Protein AF-0000000067924422 (afdb_homodimer)

Nearest PDB structures (foldseek):
  6a8c-assembly1_B  TM=8.408E-01  e=2.683E-19  Leishmania donovani BPK282A1
  7vtg-assembly2_D  TM=8.378E-01  e=6.101E-17  Escherichia coli
  7vtg-assembly1_B  TM=8.283E-01  e=3.766E-17  Escherichia coli
  6wb4-assembly1_A  TM=7.978E-01  e=3.546E-17  uncultured bacterium
  6wb7-assembly2_C  TM=7.774E-01  e=9.411E-18  Actinoplanes sp. SE50/110

Radius of gyration: 29.5 Å; Cα contacts (8 Å, |Δi|>4): 1413; chains: 2; bounding box: 57×112×63 Å

Foldseek 3Di:
DAAEEEEADKFKEKEWAADPPDDDPPDDDDGDDIDIDIDDLQRLLVVLCVQQVHDYAYFYAFEPDPRRVVSCVVNPPNCVLHHYDPWHTKYWYWHAHPVGDTDIDIDLTPQCVRAPVSVVSRDDLQSNAPAEYEYEQLQSHNRHLVCLVVVLVSCVVSNYAYEYYHPAHPVGDDPVNLVSVLVSQQSHQEYQEEQVVQCSSQVHNDSLVSQVSSVVSHDQQHKYKYQYPQQFIWMQGNVRDIDGDGADDADFDAQRNLSSQLVSQLRSVVRVVDDNNVSRVRSRVQSRQQRRDVVGDSDYHDDDPPPDPPDD/DAAEEEEADKFKEKEWAADPPDDDPPDDDDGDDIDIDIDDLQRLLVVLCVQQVHDYAYFYAFEPDPRRVVSCVVNPPNCVLHHYDPWHTKYWYWHAHPVGDTDIDIDLTPQCVRAPVSVVSRDDLQSNAPAEYEYEQLQSHNRHLVCLVVVLVSCVVSNYAYEYYHPAHPVGDDPVNLVSVLVSQQSHQEYQEEQVNQCSSQVHNDSLVSQVSSVVSHDQQHKYKYQYPQQFIWMQGNVRDIDGDGADDADFDAQRNLSSQLVSQLRSVVVVVDDNNVSSVRSRVQSRQQRRDVVGDSDYHDDDDPPDPPDD

pLDDT: mean 93.41, std 10.94, range [23.53, 98.88]

Secondary structure (DSSP, 8-state):
---EEEES--EEEEEEE---SPPPTT-EEEESEEEEEEESHHHHHHHHHHHHT---EEE--EESSHHHHHHHHHHGGGGTTPPEESSPPPEEEEEE-TTS-EEEEEE-TTGGG--HHHHHHH--TTTTTTSEEEEE-TTT-HHHHTTHHHHHHHHHHTT-EEEEE----TT-S-HHHHHHHHHHHTT-SEEEEEHHHHHHHHT-S-HHHHHHHHHHTS-TT-EEEEE-GGG-EEEE-TT--EEEEPPPP---S--TTHHHHHHHHHHHHHTTT--HHHHHHHHHHHHHHHHT-SS----S------------/---EEEES--EEEEEEE---SPPPTT-EEEESEEEEEEESHHHHHHHHHHHHT---EEE--EESSHHHHHHHHHHGGGGTTPPEESSPPPEEEEEE-TTS-EEEEEE-TTGGG--HHHHHHH--TTTTTTSEEEEE-TTT-HHHHTTHHHHHHHHHHTT-EEEEE----TT-S-HHHHHHHHHHHTT-SEEEEEHHHHHHHHT-S-HHHHHHHHHHTS-TT-EEEEE-GGG-EEEE-TT--EEEEPPPP---S--TTHHHHHHHHHHHHHTTT--HHHHHHHHHHHHHHHHT-SS----S------------

Structure (mmCIF, N/CA/C/O backbone):
data_AF-0000000067924422-model_v1
#
loop_
_entity.id
_entity.type
_entity.pdbx_description
1 polymer 'PfkB domain protein'
#
loop_
_atom_site.group_PDB
_atom_site.id
_atom_site.type_symbol
_atom_site.label_atom_id
_atom_site.label_alt_id
_atom_site.label_comp_id
_atom_site.label_asym_id
_atom_site.label_entity_id
_atom_site.label_seq_id
_atom_site.pdbx_PDB_ins_code
_atom_site.Cartn_x
_atom_site.Cartn_y
_atom_site.Cartn_z
_atom_site.occupancy
_atom_site.B_iso_or_equiv
_atom_site.auth_seq_id
_atom_site.auth_comp_id
_atom_site.auth_asym_id
_atom_site.auth_atom_id
_atom_site.pdbx_PDB_model_num
ATOM 1 N N . MET A 1 1 ? 19.719 -28.094 -20.297 1 81.56 1 MET A N 1
ATOM 2 C CA . MET A 1 1 ? 18.484 -28.031 -19.531 1 81.56 1 MET A CA 1
ATOM 3 C C . MET A 1 1 ? 17.328 -27.5 -20.375 1 81.56 1 MET A C 1
ATOM 5 O O . MET A 1 1 ? 17.516 -26.594 -21.188 1 81.56 1 MET A O 1
ATOM 9 N N . ARG A 1 2 ? 16.188 -28.172 -20.297 1 93.38 2 ARG A N 1
ATOM 10 C CA . ARG A 1 2 ? 15.031 -27.734 -21.078 1 93.38 2 ARG A CA 1
ATOM 11 C C . ARG A 1 2 ? 14.57 -26.344 -20.625 1 93.38 2 ARG A C 1
ATOM 13 O O . ARG A 1 2 ? 14.648 -26.016 -19.438 1 93.38 2 ARG A O 1
ATOM 20 N N . PRO A 1 3 ? 14.195 -25.547 -21.547 1 97.25 3 PRO A N 1
ATOM 21 C CA . PRO A 1 3 ? 13.844 -24.172 -21.219 1 97.25 3 PRO A CA 1
ATOM 22 C C . PRO A 1 3 ? 12.555 -24.062 -20.406 1 97.25 3 PRO A C 1
ATOM 24 O O . PRO A 1 3 ? 11.695 -24.953 -20.5 1 97.25 3 PRO A O 1
ATOM 27 N N . LEU A 1 4 ? 12.477 -23.031 -19.625 1 98.25 4 LEU A N 1
ATOM 28 C CA . LEU A 1 4 ? 11.32 -22.781 -18.781 1 98.25 4 LEU A CA 1
ATOM 29 C C . LEU A 1 4 ? 10.766 -21.375 -19.031 1 98.25 4 LEU A C 1
ATOM 31 O O . LEU A 1 4 ? 11.531 -20.422 -19.219 1 98.25 4 LEU A O 1
ATOM 35 N N . ALA A 1 5 ? 9.461 -21.281 -19 1 98.75 5 ALA A N 1
ATOM 36 C CA . ALA A 1 5 ? 8.773 -19.984 -19.016 1 98.75 5 ALA A CA 1
ATOM 37 C C . ALA A 1 5 ? 7.613 -19.969 -18.016 1 98.75 5 ALA A C 1
ATOM 39 O O . ALA A 1 5 ? 7.039 -21.016 -17.703 1 98.75 5 ALA A O 1
ATOM 40 N N . VAL A 1 6 ? 7.336 -18.859 -17.5 1 98.88 6 VAL A N 1
ATOM 41 C CA . VAL A 1 6 ? 6.129 -18.672 -16.703 1 98.88 6 VAL A CA 1
ATOM 42 C C . VAL A 1 6 ? 5.316 -17.5 -17.281 1 98.88 6 VAL A C 1
ATOM 44 O O . VAL A 1 6 ? 5.879 -16.5 -17.703 1 98.88 6 VAL A O 1
ATOM 47 N N . ILE A 1 7 ? 4.027 -17.719 -17.375 1 98.88 7 ILE A N 1
ATOM 48 C CA . ILE A 1 7 ? 3.086 -16.781 -17.984 1 98.88 7 ILE A CA 1
ATOM 49 C C . ILE A 1 7 ? 1.934 -16.516 -17.016 1 98.88 7 ILE A C 1
ATOM 51 O O . ILE A 1 7 ? 1.249 -17.438 -16.578 1 98.88 7 ILE A O 1
ATOM 55 N N . GLY A 1 8 ? 1.792 -15.211 -16.656 1 98.56 8 GLY A N 1
ATOM 56 C CA . GLY A 1 8 ? 0.619 -14.961 -15.836 1 98.56 8 GLY A CA 1
ATOM 57 C C . GLY A 1 8 ? 0.723 -13.695 -15.008 1 98.56 8 GLY A C 1
ATOM 58 O O . GLY A 1 8 ? 1.232 -12.68 -15.492 1 98.56 8 GLY A O 1
ATOM 59 N N . ASN A 1 9 ? 0.149 -13.758 -13.828 1 98.06 9 ASN A N 1
ATOM 60 C CA . ASN A 1 9 ? -0.052 -12.547 -13.039 1 98.06 9 ASN A CA 1
ATOM 61 C C . ASN A 1 9 ? 1.191 -12.195 -12.227 1 98.06 9 ASN A C 1
ATOM 63 O O . ASN A 1 9 ? 1.738 -13.039 -11.516 1 98.06 9 ASN A O 1
ATOM 67 N N . VAL A 1 10 ? 1.651 -11.047 -12.391 1 98.5 10 VAL A N 1
ATOM 68 C CA . VAL A 1 10 ? 2.605 -10.344 -11.531 1 98.5 10 VAL A CA 1
ATOM 69 C C . VAL A 1 10 ? 1.947 -9.109 -10.93 1 98.5 10 VAL A C 1
ATOM 71 O O . VAL A 1 10 ? 1.417 -8.266 -11.656 1 98.5 10 VAL A O 1
ATOM 74 N N . ASN A 1 11 ? 1.859 -9.07 -9.672 1 98.06 11 ASN A N 1
ATOM 75 C CA . ASN A 1 11 ? 1.236 -7.945 -8.992 1 98.06 11 ASN A CA 1
ATOM 76 C C . ASN A 1 11 ? 1.987 -7.578 -7.711 1 98.06 11 ASN A C 1
ATOM 78 O O . ASN A 1 11 ? 3.096 -8.062 -7.48 1 98.06 11 ASN A O 1
ATOM 82 N N . VAL A 1 12 ? 1.447 -6.633 -6.953 1 97.56 12 VAL A N 1
ATOM 83 C CA . VAL A 1 12 ? 2.088 -6.164 -5.73 1 97.56 12 VAL A CA 1
ATOM 84 C C . VAL A 1 12 ? 1.323 -6.68 -4.516 1 97.56 12 VAL A C 1
ATOM 86 O O . VAL A 1 12 ? 0.092 -6.609 -4.473 1 97.56 12 VAL A O 1
ATOM 89 N N . ASP A 1 13 ? 2.053 -7.227 -3.617 1 96.44 13 ASP A N 1
ATOM 90 C CA . ASP A 1 13 ? 1.505 -7.582 -2.311 1 96.44 13 ASP A CA 1
ATOM 91 C C . ASP A 1 13 ? 1.986 -6.613 -1.233 1 96.44 13 ASP A C 1
ATOM 93 O O . ASP A 1 13 ? 3.182 -6.328 -1.136 1 96.44 13 ASP A O 1
ATOM 97 N N . LEU A 1 14 ? 1.063 -6.082 -0.53 1 96.69 14 LEU A N 1
ATOM 98 C CA . LEU A 1 14 ? 1.374 -5.301 0.663 1 96.69 14 LEU A CA 1
ATOM 99 C C . LEU A 1 14 ? 0.817 -5.977 1.913 1 96.69 14 LEU A C 1
ATOM 101 O O . LEU A 1 14 ? -0.398 -6.004 2.119 1 96.69 14 LEU A O 1
ATOM 105 N N . ILE A 1 15 ? 1.715 -6.48 2.752 1 94.19 15 ILE A N 1
ATOM 106 C CA . ILE A 1 15 ? 1.309 -7.199 3.955 1 94.19 15 ILE A CA 1
ATOM 107 C C . ILE A 1 15 ? 1.4 -6.273 5.164 1 94.19 15 ILE A C 1
ATOM 109 O O . ILE A 1 15 ? 2.438 -5.645 5.398 1 94.19 15 ILE A O 1
ATOM 113 N N . VAL A 1 16 ? 0.323 -6.191 5.883 1 94.69 16 VAL A N 1
ATOM 114 C CA . VAL A 1 16 ? 0.243 -5.273 7.012 1 94.69 16 VAL A CA 1
ATOM 115 C C . VAL A 1 16 ? -0.293 -6.004 8.242 1 94.69 16 VAL A C 1
ATOM 117 O O . VAL A 1 16 ? -1.22 -6.812 8.133 1 94.69 16 VAL A O 1
ATOM 120 N N . GLY A 1 17 ? 0.224 -5.75 9.5 1 91.62 17 GLY A N 1
ATOM 121 C CA . GLY A 1 17 ? -0.392 -6.289 10.695 1 91.62 17 GLY A CA 1
ATOM 122 C C . GLY A 1 17 ? 0.604 -6.559 11.812 1 91.62 17 GLY A C 1
ATOM 123 O O . GLY A 1 17 ? 1.731 -6.059 11.773 1 91.62 17 GLY A O 1
ATOM 124 N N . PRO A 1 18 ? 0.209 -7.332 12.766 1 89.88 18 PRO A N 1
ATOM 125 C CA . PRO A 1 18 ? -1.104 -7.969 12.891 1 89.88 18 PRO A CA 1
ATOM 126 C C . PRO A 1 18 ? -2.197 -6.988 13.312 1 89.88 18 PRO A C 1
ATOM 128 O O . PRO A 1 18 ? -1.897 -5.91 13.828 1 89.88 18 PRO A O 1
ATOM 131 N N . VAL A 1 19 ? -3.42 -7.445 12.867 1 87.5 19 VAL A N 1
ATOM 132 C CA . VAL A 1 19 ? -4.609 -6.684 13.234 1 87.5 19 VAL A CA 1
ATOM 133 C C . VAL A 1 19 ? -5.617 -7.602 13.93 1 87.5 19 VAL A C 1
ATOM 135 O O . VAL A 1 19 ? -6.059 -8.594 13.352 1 87.5 19 VAL A O 1
ATOM 138 N N . ALA A 1 20 ? -6.039 -7.395 15.195 1 77.38 20 ALA A N 1
ATOM 139 C CA . ALA A 1 20 ? -7.152 -8.062 15.867 1 77.38 20 ALA A CA 1
ATOM 140 C C . ALA A 1 20 ? -7.461 -7.402 17.203 1 77.38 20 ALA A C 1
ATOM 142 O O . ALA A 1 20 ? -6.551 -7.016 17.938 1 77.38 20 ALA A O 1
ATOM 143 N N . PRO A 1 21 ? -8.766 -7.273 17.281 1 81.56 21 PRO A N 1
ATOM 144 C CA . PRO A 1 21 ? -9.867 -7.453 16.328 1 81.56 21 PRO A CA 1
ATOM 145 C C . PRO A 1 21 ? -9.938 -6.336 15.297 1 81.56 21 PRO A C 1
ATOM 147 O O . PRO A 1 21 ? -9.156 -5.387 15.352 1 81.56 21 PRO A O 1
ATOM 150 N N . TRP A 1 22 ? -10.852 -6.668 14.227 1 86.44 22 TRP A N 1
ATOM 151 C CA . TRP A 1 22 ? -11.062 -5.535 13.336 1 86.44 22 TRP A CA 1
ATOM 152 C C . TRP A 1 22 ? -11.445 -4.285 14.117 1 86.44 22 TRP A C 1
ATOM 154 O O . TRP A 1 22 ? -12.281 -4.348 15.031 1 86.44 22 TRP A O 1
ATOM 164 N N . PRO A 1 23 ? -10.828 -3.219 13.773 1 84.62 23 PRO A N 1
ATOM 165 C CA . PRO A 1 23 ? -11.141 -1.997 14.516 1 84.62 23 PRO A CA 1
ATOM 166 C C . PRO A 1 23 ? -12.508 -1.419 14.156 1 84.62 23 PRO A C 1
ATOM 168 O O . PRO A 1 23 ? -13.102 -1.817 13.156 1 84.62 23 PRO A O 1
ATOM 171 N N . LYS A 1 24 ? -12.961 -0.556 15.086 1 79.56 24 LYS A N 1
ATOM 172 C CA . LYS A 1 24 ? -14.164 0.206 14.773 1 79.56 24 LYS A CA 1
ATOM 173 C C . LYS A 1 24 ? -13.93 1.143 13.594 1 79.56 24 LYS A C 1
ATOM 175 O O . LYS A 1 24 ? -12.867 1.771 13.492 1 79.56 24 LYS A O 1
ATOM 180 N N . ALA A 1 25 ? -14.969 1.237 12.719 1 77.19 25 ALA A N 1
ATOM 181 C CA . ALA A 1 25 ? -14.875 2.168 11.602 1 77.19 25 ALA A CA 1
ATOM 182 C C . ALA A 1 25 ? -14.594 3.586 12.086 1 77.19 25 ALA A C 1
ATOM 184 O O . ALA A 1 25 ? -15.125 4.02 13.109 1 77.19 25 ALA A O 1
ATOM 185 N N . GLY A 1 26 ? -13.727 4.328 11.391 1 73.62 26 GLY A N 1
ATOM 186 C CA . GLY A 1 26 ? -13.445 5.719 11.711 1 73.62 26 GLY A CA 1
ATOM 187 C C . GLY A 1 26 ? -12.258 5.891 12.641 1 73.62 26 GLY A C 1
ATOM 188 O O . GLY A 1 26 ? -11.984 6.996 13.102 1 73.62 26 GLY A O 1
ATOM 189 N N . THR A 1 27 ? -11.562 4.785 12.906 1 77.88 27 THR A N 1
ATOM 190 C CA . THR A 1 27 ? -10.445 4.879 13.844 1 77.88 27 THR A CA 1
ATOM 191 C C . THR A 1 27 ? -9.117 4.648 13.125 1 77.88 27 THR A C 1
ATOM 193 O O . THR A 1 27 ? -9.102 4.285 11.945 1 77.88 27 THR A O 1
ATOM 196 N N . GLU A 1 28 ? -8.109 4.957 13.797 1 82 28 GLU A N 1
ATOM 197 C CA . GLU A 1 28 ? -6.746 4.664 13.352 1 82 28 GLU A CA 1
ATOM 198 C C . GLU A 1 28 ? -6.055 3.689 14.305 1 82 28 GLU A C 1
ATOM 200 O O . GLU A 1 28 ? -6.043 3.9 15.516 1 82 28 GLU A O 1
ATOM 205 N N . THR A 1 29 ? -5.582 2.613 13.773 1 87 29 THR A N 1
ATOM 206 C CA . THR A 1 29 ? -4.867 1.593 14.531 1 87 29 THR A CA 1
ATOM 207 C C . THR A 1 29 ? -3.402 1.53 14.109 1 87 29 THR A C 1
ATOM 209 O O . THR A 1 29 ? -3.098 1.503 12.914 1 87 29 THR A O 1
ATOM 212 N N . VAL A 1 30 ? -2.562 1.546 15.125 1 89.69 30 VAL A N 1
ATOM 213 C CA . VAL A 1 30 ? -1.145 1.359 14.836 1 89.69 30 VAL A CA 1
ATOM 214 C C . VAL A 1 30 ? -0.833 -0.131 14.719 1 89.69 30 VAL A C 1
ATOM 216 O O . VAL A 1 30 ? -1.253 -0.927 15.562 1 89.69 30 VAL A O 1
ATOM 219 N N . VAL A 1 31 ? -0.18 -0.479 13.641 1 91.69 31 VAL A N 1
ATOM 220 C CA . VAL A 1 31 ? 0.23 -1.867 13.453 1 91.69 31 VAL A CA 1
ATOM 221 C C . VAL A 1 31 ? 1.754 -1.958 13.438 1 91.69 31 VAL A C 1
ATOM 223 O O . VAL A 1 31 ? 2.439 -0.959 13.203 1 91.69 31 VAL A O 1
ATOM 226 N N . ASP A 1 32 ? 2.285 -3.121 13.594 1 88.06 32 ASP A N 1
ATOM 227 C CA . ASP A 1 32 ? 3.707 -3.312 13.867 1 88.06 32 ASP A CA 1
ATOM 228 C C . ASP A 1 32 ? 4.52 -3.291 12.57 1 88.06 32 ASP A C 1
ATOM 230 O O . ASP A 1 32 ? 5.641 -2.775 12.547 1 88.06 32 ASP A O 1
ATOM 234 N N . HIS A 1 33 ? 3.834 -3.914 11.594 1 89.62 33 HIS A N 1
ATOM 235 C CA . HIS A 1 33 ? 4.723 -4.117 10.453 1 89.62 33 HIS A CA 1
ATOM 236 C C . HIS A 1 33 ? 3.963 -3.996 9.133 1 89.62 33 HIS A C 1
ATOM 238 O O . HIS A 1 33 ? 2.744 -4.184 9.094 1 89.62 33 HIS A O 1
ATOM 244 N N . ASP A 1 34 ? 4.73 -3.539 8.156 1 93.19 34 ASP A N 1
ATOM 245 C CA . ASP A 1 34 ? 4.312 -3.621 6.762 1 93.19 34 ASP A CA 1
ATOM 246 C C . ASP A 1 34 ? 5.434 -4.164 5.879 1 93.19 34 ASP A C 1
ATOM 248 O O . ASP A 1 34 ? 6.613 -3.98 6.188 1 93.19 34 ASP A O 1
ATOM 252 N N . ASP A 1 35 ? 5.02 -4.891 4.848 1 92.88 35 ASP A N 1
ATOM 253 C CA . ASP A 1 35 ? 5.973 -5.516 3.934 1 92.88 35 ASP A CA 1
ATOM 254 C C . ASP A 1 35 ? 5.477 -5.441 2.49 1 92.88 35 ASP A C 1
ATOM 256 O O . ASP A 1 35 ? 4.445 -6.027 2.154 1 92.88 35 ASP A O 1
ATOM 260 N N . LEU A 1 36 ? 6.207 -4.645 1.677 1 94.25 36 LEU A N 1
ATOM 261 C CA . LEU A 1 36 ? 5.922 -4.543 0.25 1 94.25 36 LEU A CA 1
ATOM 262 C C . LEU A 1 36 ? 6.703 -5.59 -0.536 1 94.25 36 LEU A C 1
ATOM 264 O O . LEU A 1 36 ? 7.934 -5.648 -0.447 1 94.25 36 LEU A O 1
ATOM 268 N N . ARG A 1 37 ? 5.988 -6.387 -1.377 1 94.5 37 ARG A N 1
ATOM 269 C CA . ARG A 1 37 ? 6.707 -7.43 -2.098 1 94.5 37 ARG A CA 1
ATOM 270 C C . ARG A 1 37 ? 6.047 -7.723 -3.441 1 94.5 37 ARG A C 1
ATOM 272 O O . ARG A 1 37 ? 4.891 -7.352 -3.666 1 94.5 37 ARG A O 1
ATOM 279 N N . VAL A 1 38 ? 6.863 -8.367 -4.293 1 96.31 38 VAL A N 1
ATOM 280 C CA . VAL A 1 38 ? 6.328 -8.922 -5.531 1 96.31 38 VAL A CA 1
ATOM 281 C C . VAL A 1 38 ? 5.355 -10.055 -5.219 1 96.31 38 VAL A C 1
ATOM 283 O O . VAL A 1 38 ? 5.625 -10.891 -4.352 1 96.31 38 VAL A O 1
ATOM 286 N N . GLY A 1 39 ? 4.203 -9.984 -5.848 1 96.44 39 GLY A N 1
ATOM 287 C CA . GLY A 1 39 ? 3.215 -11.047 -5.715 1 96.44 39 GLY A CA 1
ATOM 288 C C . GLY A 1 39 ? 2.764 -11.617 -7.047 1 96.44 39 GLY A C 1
ATOM 289 O O . GLY A 1 39 ? 3.389 -11.367 -8.078 1 96.44 39 GLY A O 1
ATOM 290 N N . GLY A 1 40 ? 1.694 -12.398 -6.938 1 96.62 40 GLY A N 1
ATOM 291 C CA . GLY A 1 40 ? 1.229 -13.133 -8.102 1 96.62 40 GLY A CA 1
ATOM 292 C C . GLY A 1 40 ? 1.918 -14.469 -8.281 1 96.62 40 GLY A C 1
ATOM 293 O O . GLY A 1 40 ? 3.096 -14.617 -7.949 1 96.62 40 GLY A O 1
ATOM 294 N N . GLN A 1 41 ? 1.181 -15.297 -8.906 1 97.69 41 GLN A N 1
ATOM 295 C CA . GLN A 1 41 ? 1.734 -16.641 -9.078 1 97.69 41 GLN A CA 1
ATOM 296 C C . GLN A 1 41 ? 2.967 -16.609 -9.977 1 97.69 41 GLN A C 1
ATOM 298 O O . GLN A 1 41 ? 3.982 -17.234 -9.664 1 97.69 41 GLN A O 1
ATOM 303 N N . ALA A 1 42 ? 2.916 -15.938 -11.078 1 98.62 42 ALA A N 1
ATOM 304 C CA . ALA A 1 42 ? 4.062 -15.836 -11.977 1 98.62 42 ALA A CA 1
ATOM 305 C C . ALA A 1 42 ? 5.223 -15.102 -11.305 1 98.62 42 ALA A C 1
ATOM 307 O O . ALA A 1 42 ? 6.383 -15.492 -11.461 1 98.62 42 ALA A O 1
ATOM 308 N N . GLY A 1 43 ? 4.871 -14.062 -10.617 1 98.12 43 GLY A N 1
ATOM 309 C CA . GLY A 1 43 ? 5.895 -13.328 -9.891 1 98.12 43 GLY A CA 1
ATOM 310 C C . GLY A 1 43 ? 6.621 -14.18 -8.859 1 98.12 43 GLY A C 1
ATOM 311 O O . GLY A 1 43 ? 7.852 -14.219 -8.836 1 98.12 43 GLY A O 1
ATOM 312 N N . ASN A 1 44 ? 5.887 -14.844 -8.031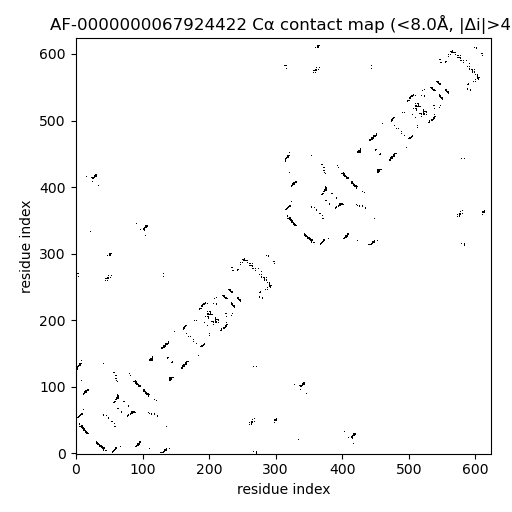 1 97.19 44 ASN A N 1
ATOM 313 C CA . ASN A 1 44 ? 6.465 -15.711 -7.004 1 97.19 44 ASN A CA 1
ATOM 314 C C . ASN A 1 44 ? 7.312 -16.812 -7.621 1 97.19 44 ASN A C 1
ATOM 316 O O . ASN A 1 44 ? 8.391 -17.125 -7.117 1 97.19 44 ASN A O 1
ATOM 320 N N . THR A 1 45 ? 6.812 -17.375 -8.648 1 98.19 45 THR A N 1
ATOM 321 C CA . THR A 1 45 ? 7.551 -18.438 -9.344 1 98.19 45 THR A CA 1
ATOM 322 C C . THR A 1 45 ? 8.875 -17.906 -9.875 1 98.19 45 THR A C 1
ATOM 324 O O . THR A 1 45 ? 9.922 -18.531 -9.688 1 98.19 45 THR A O 1
ATOM 327 N N . ALA A 1 46 ? 8.844 -16.766 -10.508 1 97.5 46 ALA A N 1
ATOM 328 C CA . ALA A 1 46 ? 10.039 -16.156 -11.086 1 97.5 46 ALA A CA 1
ATOM 329 C C . ALA A 1 46 ? 11.078 -15.852 -10.016 1 97.5 46 ALA A C 1
ATOM 331 O O . ALA A 1 46 ? 12.266 -16.109 -10.203 1 97.5 46 ALA A O 1
ATOM 332 N N . LEU A 1 47 ? 10.633 -15.344 -8.906 1 95.12 47 LEU A N 1
ATOM 333 C CA . LEU A 1 47 ? 11.555 -15.031 -7.816 1 95.12 47 LEU A CA 1
ATOM 334 C C . LEU A 1 47 ? 12.219 -16.297 -7.293 1 95.12 47 LEU A C 1
ATOM 336 O O . LEU A 1 47 ? 13.414 -16.312 -7 1 95.12 47 LEU A O 1
ATOM 340 N N . ALA A 1 48 ? 11.43 -17.312 -7.148 1 96.38 48 ALA A N 1
ATOM 341 C CA . ALA A 1 48 ? 11.984 -18.594 -6.711 1 96.38 48 ALA A CA 1
ATOM 342 C C . ALA A 1 48 ? 13.016 -19.125 -7.711 1 96.38 48 ALA A C 1
ATOM 344 O O . ALA A 1 48 ? 14.094 -19.578 -7.32 1 96.38 48 ALA A O 1
ATOM 345 N N . TRP A 1 49 ? 12.695 -19.047 -8.992 1 96.75 49 TRP A N 1
ATOM 346 C CA . TRP A 1 49 ? 13.633 -19.516 -10.016 1 96.75 49 TRP A CA 1
ATOM 347 C C . TRP A 1 49 ? 14.906 -18.688 -10.008 1 96.75 49 TRP A C 1
ATOM 349 O O . TRP A 1 49 ? 16 -19.234 -10.164 1 96.75 49 TRP A O 1
ATOM 359 N N . GLN A 1 50 ? 14.766 -17.391 -9.844 1 93.62 50 GLN A N 1
ATOM 360 C CA . GLN A 1 50 ? 15.945 -16.547 -9.727 1 93.62 50 GLN A CA 1
ATOM 361 C C . GLN A 1 50 ? 16.828 -17 -8.57 1 93.62 50 GLN A C 1
ATOM 363 O O . GLN A 1 50 ? 18.047 -17.141 -8.727 1 93.62 50 GLN A O 1
ATOM 368 N N . ALA A 1 51 ? 16.203 -17.234 -7.477 1 92.62 51 ALA A N 1
ATOM 369 C CA . ALA A 1 51 ? 16.953 -17.641 -6.281 1 92.62 51 ALA A CA 1
ATOM 370 C C . ALA A 1 51 ? 17.609 -19 -6.473 1 92.62 51 ALA A C 1
ATOM 372 O O . ALA A 1 51 ? 18.688 -19.25 -5.949 1 92.62 51 ALA A O 1
ATOM 373 N N . LEU A 1 52 ? 16.969 -19.844 -7.223 1 93.62 52 LEU A N 1
ATOM 374 C CA . LEU A 1 52 ? 17.469 -21.203 -7.449 1 93.62 52 LEU A CA 1
ATOM 375 C C . LEU A 1 52 ? 18.484 -21.234 -8.578 1 93.62 52 LEU A C 1
ATOM 377 O O . LEU A 1 52 ? 19.047 -22.281 -8.891 1 93.62 52 LEU A O 1
ATOM 381 N N . GLY A 1 53 ? 18.688 -20.109 -9.281 1 92.06 53 GLY A N 1
ATOM 382 C CA . GLY A 1 53 ? 19.672 -20 -10.352 1 92.06 53 GLY A CA 1
ATOM 383 C C . GLY A 1 53 ? 19.188 -20.594 -11.664 1 92.06 53 GLY A C 1
ATOM 384 O O . GLY A 1 53 ? 20 -21.078 -12.453 1 92.06 53 GLY A O 1
ATOM 385 N N . ILE A 1 54 ? 17.953 -20.609 -11.867 1 93.62 54 ILE A N 1
ATOM 386 C CA . ILE A 1 54 ? 17.359 -21.188 -13.07 1 93.62 54 ILE A CA 1
ATOM 387 C C . ILE A 1 54 ? 17.141 -20.094 -14.117 1 93.62 54 ILE A C 1
ATOM 389 O O . ILE A 1 54 ? 16.703 -18.984 -13.789 1 93.62 54 ILE A O 1
ATOM 393 N N . ASP A 1 55 ? 17.562 -20.406 -15.328 1 94.38 55 ASP A N 1
ATOM 394 C CA . ASP A 1 55 ? 17.219 -19.531 -16.438 1 94.38 55 ASP A CA 1
ATOM 395 C C . ASP A 1 55 ? 15.773 -19.734 -16.891 1 94.38 55 ASP A C 1
ATOM 397 O O . ASP A 1 55 ? 15.305 -20.875 -16.969 1 94.38 55 ASP A O 1
ATOM 401 N N . PHE A 1 56 ? 15.102 -18.641 -17.156 1 97.25 56 PHE A N 1
ATOM 402 C CA . PHE A 1 56 ? 13.695 -18.719 -17.531 1 97.25 56 PHE A CA 1
ATOM 403 C C . PHE A 1 56 ? 13.258 -17.469 -18.281 1 97.25 56 PHE A C 1
ATOM 405 O O . PHE A 1 56 ? 13.969 -16.453 -18.266 1 97.25 56 PHE A O 1
ATOM 412 N N . GLU A 1 57 ? 12.125 -17.562 -18.953 1 98.12 57 GLU A N 1
ATOM 413 C CA . GLU A 1 57 ? 11.398 -16.406 -19.484 1 98.12 57 GLU A CA 1
ATOM 414 C C . GLU A 1 57 ? 10.125 -16.156 -18.672 1 98.12 57 GLU A C 1
ATOM 416 O O . GLU A 1 57 ? 9.555 -17.078 -18.094 1 98.12 57 GLU A O 1
ATOM 421 N N . ILE A 1 58 ? 9.766 -14.898 -18.609 1 98.69 58 ILE A N 1
ATOM 422 C CA . ILE A 1 58 ? 8.523 -14.555 -17.922 1 98.69 58 ILE A CA 1
ATOM 423 C C . ILE A 1 58 ? 7.723 -13.562 -18.75 1 98.69 58 ILE A C 1
ATOM 425 O O . ILE A 1 58 ? 8.25 -12.523 -19.172 1 98.69 58 ILE A O 1
ATOM 429 N N . ALA A 1 59 ? 6.516 -13.938 -19.062 1 98.75 59 ALA A N 1
ATOM 430 C CA . ALA A 1 59 ? 5.578 -13.031 -19.734 1 98.75 59 ALA A CA 1
ATOM 431 C C . ALA A 1 59 ? 4.531 -12.516 -18.75 1 98.75 59 ALA A C 1
ATOM 433 O O . ALA A 1 59 ? 3.822 -13.305 -18.109 1 98.75 59 ALA A O 1
ATOM 434 N N . ALA A 1 60 ? 4.422 -11.273 -18.594 1 98.81 60 ALA A N 1
ATOM 435 C CA . ALA A 1 60 ? 3.486 -10.562 -17.719 1 98.81 60 ALA A CA 1
ATOM 436 C C . ALA A 1 60 ? 3.229 -9.148 -18.234 1 98.81 60 ALA A C 1
ATOM 438 O O . ALA A 1 60 ? 3.844 -8.711 -19.203 1 98.81 60 ALA A O 1
ATOM 439 N N . ASN A 1 61 ? 2.236 -8.508 -17.703 1 98.69 61 ASN A N 1
ATOM 440 C CA . ASN A 1 61 ? 2.002 -7.09 -17.938 1 98.69 61 ASN A CA 1
ATOM 441 C C . ASN A 1 61 ? 2.014 -6.297 -16.641 1 98.69 61 ASN A C 1
ATOM 443 O O . ASN A 1 61 ? 1.996 -6.879 -15.555 1 98.69 61 ASN A O 1
ATOM 447 N N . ILE A 1 62 ? 2.135 -5.012 -16.75 1 98.44 62 ILE A N 1
ATOM 448 C CA . ILE A 1 62 ? 2.15 -4.152 -15.57 1 98.44 62 ILE A CA 1
ATOM 449 C C . ILE A 1 62 ? 1.312 -2.902 -15.836 1 98.44 62 ILE A C 1
ATOM 451 O O . ILE A 1 62 ? 0.989 -2.592 -16.984 1 98.44 62 ILE A O 1
ATOM 455 N N . GLY A 1 63 ? 0.89 -2.266 -14.766 1 98.12 63 GLY A N 1
ATOM 456 C CA . GLY A 1 63 ? 0.2 -0.99 -14.875 1 98.12 63 GLY A CA 1
ATOM 457 C C . GLY A 1 63 ? 1.14 0.178 -15.102 1 98.12 63 GLY A C 1
ATOM 458 O O . GLY A 1 63 ? 2.359 0.028 -15.008 1 98.12 63 GLY A O 1
ATOM 459 N N . ASP A 1 64 ? 0.597 1.319 -15.477 1 96.69 64 ASP A N 1
ATOM 460 C CA . ASP A 1 64 ? 1.396 2.504 -15.773 1 96.69 64 ASP A CA 1
ATOM 461 C C . ASP A 1 64 ? 1.539 3.395 -14.539 1 96.69 64 ASP A C 1
ATOM 463 O O . ASP A 1 64 ? 1.579 4.621 -14.656 1 96.69 64 ASP A O 1
ATOM 467 N N . ASP A 1 65 ? 1.656 2.84 -13.461 1 94.31 65 ASP A N 1
ATOM 468 C CA . ASP A 1 65 ? 1.784 3.58 -12.203 1 94.31 65 ASP A CA 1
ATOM 469 C C . ASP A 1 65 ? 3.094 3.238 -11.5 1 94.31 65 ASP A C 1
ATOM 471 O O . ASP A 1 65 ? 3.965 2.584 -12.07 1 94.31 65 ASP A O 1
ATOM 475 N N . GLN A 1 66 ? 3.24 3.785 -10.234 1 92.88 66 GLN A N 1
ATOM 476 C CA . GLN A 1 66 ? 4.477 3.605 -9.484 1 92.88 66 GLN A CA 1
ATOM 477 C C . GLN A 1 66 ? 4.727 2.133 -9.18 1 92.88 66 GLN A C 1
ATOM 479 O O . GLN A 1 66 ? 5.871 1.678 -9.172 1 92.88 66 GLN A O 1
ATOM 484 N N . PHE A 1 67 ? 3.676 1.423 -8.867 1 96.38 67 PHE A N 1
ATOM 485 C CA . PHE A 1 67 ? 3.82 -0.001 -8.594 1 96.38 67 PHE A CA 1
ATOM 486 C C . PHE A 1 67 ? 4.297 -0.75 -9.836 1 96.38 67 PHE A C 1
ATOM 488 O O . PHE A 1 67 ? 5.121 -1.661 -9.734 1 96.38 67 PHE A O 1
ATOM 495 N N . GLY A 1 68 ? 3.719 -0.373 -10.961 1 97.25 68 GLY A N 1
ATOM 496 C CA . GLY A 1 68 ? 4.195 -0.962 -12.203 1 97.25 68 GLY A CA 1
ATOM 497 C C . GLY A 1 68 ? 5.676 -0.735 -12.438 1 97.25 68 GLY A C 1
ATOM 498 O O . GLY A 1 68 ? 6.398 -1.657 -12.828 1 97.25 68 GLY A O 1
ATOM 499 N N . ARG A 1 69 ? 6.125 0.446 -12.195 1 95.06 69 ARG A N 1
ATOM 500 C CA . ARG A 1 69 ? 7.539 0.773 -12.336 1 95.06 69 ARG A CA 1
ATOM 501 C C . ARG A 1 69 ? 8.391 -0.056 -11.375 1 95.06 69 ARG A C 1
ATOM 503 O O . ARG A 1 69 ? 9.453 -0.549 -11.75 1 95.06 69 ARG A O 1
ATOM 510 N N . TRP A 1 70 ? 7.906 -0.158 -10.219 1 94.75 70 TRP A N 1
ATOM 511 C CA . TRP A 1 70 ? 8.617 -0.934 -9.211 1 94.75 70 TRP A CA 1
ATOM 512 C C . TRP A 1 70 ? 8.734 -2.395 -9.625 1 94.75 70 TRP A C 1
ATOM 514 O O . TRP A 1 70 ? 9.797 -3.006 -9.484 1 94.75 70 TRP A O 1
ATOM 524 N N . LEU A 1 71 ? 7.672 -2.965 -10.117 1 97.38 71 LEU A N 1
ATOM 525 C CA . LEU A 1 71 ? 7.695 -4.348 -10.586 1 97.38 71 LEU A CA 1
ATOM 526 C C . LEU A 1 71 ? 8.688 -4.52 -11.727 1 97.38 71 LEU A C 1
ATOM 528 O O . LEU A 1 71 ? 9.445 -5.496 -11.766 1 97.38 71 LEU A O 1
ATOM 532 N N . ARG A 1 72 ? 8.68 -3.617 -12.641 1 96.75 72 ARG A N 1
ATOM 533 C CA . ARG A 1 72 ? 9.617 -3.674 -13.758 1 96.75 72 ARG A CA 1
ATOM 534 C C . ARG A 1 72 ? 11.062 -3.662 -13.258 1 96.75 72 ARG A C 1
ATOM 536 O O . ARG A 1 72 ? 11.898 -4.426 -13.75 1 96.75 72 ARG A O 1
ATOM 543 N N . GLU A 1 73 ? 11.328 -2.828 -12.312 1 94.38 73 GLU A N 1
ATOM 544 C CA . GLU A 1 73 ? 12.672 -2.744 -11.742 1 94.38 73 GLU A CA 1
ATOM 545 C C . GLU A 1 73 ? 13.062 -4.047 -11.055 1 94.38 73 GLU A C 1
ATOM 547 O O . GLU A 1 73 ? 14.203 -4.492 -11.156 1 94.38 73 GLU A O 1
ATOM 552 N N . ALA A 1 74 ? 12.172 -4.645 -10.391 1 93.75 74 ALA A N 1
ATOM 553 C CA . ALA A 1 74 ? 12.43 -5.871 -9.641 1 93.75 74 ALA A CA 1
ATOM 554 C C . ALA A 1 74 ? 12.844 -7.008 -10.562 1 93.75 74 ALA A C 1
ATOM 556 O O . ALA A 1 74 ? 13.609 -7.895 -10.164 1 93.75 74 ALA A O 1
ATOM 557 N N . PHE A 1 75 ? 12.367 -6.973 -11.805 1 96.94 75 PHE A N 1
ATOM 558 C CA . PHE A 1 75 ? 12.648 -8.086 -12.703 1 96.94 75 PHE A CA 1
ATOM 559 C C . PHE A 1 75 ? 13.688 -7.695 -13.742 1 96.94 75 PHE A C 1
ATOM 561 O O . PHE A 1 75 ? 14.133 -8.531 -14.531 1 96.94 75 PHE A O 1
ATOM 568 N N . GLY A 1 76 ? 14.062 -6.379 -13.797 1 95.56 76 GLY A N 1
ATOM 569 C CA . GLY A 1 76 ? 15.133 -5.898 -14.656 1 95.56 76 GLY A CA 1
ATOM 570 C C . GLY A 1 76 ? 14.93 -6.246 -16.109 1 95.56 76 GLY A C 1
ATOM 571 O O . GLY A 1 76 ? 13.859 -5.988 -16.672 1 95.56 76 GLY A O 1
ATOM 572 N N . GLY A 1 77 ? 15.93 -6.949 -16.672 1 95.62 77 GLY A N 1
ATOM 573 C CA . GLY A 1 77 ? 15.938 -7.281 -18.094 1 95.62 77 GLY A CA 1
ATOM 574 C C . GLY A 1 77 ? 14.805 -8.203 -18.5 1 95.62 77 GLY A C 1
ATOM 575 O O . GLY A 1 77 ? 14.32 -8.141 -19.625 1 95.62 77 GLY A O 1
ATOM 576 N N . ARG A 1 78 ? 14.344 -8.977 -17.625 1 95.81 78 ARG A N 1
ATOM 577 C CA . ARG A 1 78 ? 13.297 -9.945 -17.938 1 95.81 78 ARG A CA 1
ATOM 578 C C . ARG A 1 78 ? 11.953 -9.25 -18.156 1 95.81 78 ARG A C 1
ATOM 580 O O . ARG A 1 78 ? 11.047 -9.82 -18.766 1 95.81 78 ARG A O 1
ATOM 587 N N . ALA A 1 79 ? 11.867 -7.996 -17.641 1 97.31 79 ALA A N 1
ATOM 588 C CA . ALA A 1 79 ? 10.602 -7.266 -17.75 1 97.31 79 ALA A CA 1
ATOM 589 C C . ALA A 1 79 ? 10.664 -6.238 -18.891 1 97.31 79 ALA A C 1
ATOM 591 O O . ALA A 1 79 ? 9.742 -5.438 -19.062 1 97.31 79 ALA A O 1
ATOM 592 N N . GLN A 1 80 ? 11.695 -6.188 -19.625 1 95.62 80 GLN A N 1
ATOM 593 C CA . GLN A 1 80 ? 11.945 -5.148 -20.609 1 95.62 80 GLN A CA 1
ATOM 594 C C . GLN A 1 80 ? 10.812 -5.082 -21.641 1 95.62 80 GLN A C 1
ATOM 596 O O . GLN A 1 80 ? 10.43 -4 -22.094 1 95.62 80 GLN A O 1
ATOM 601 N N . LYS A 1 81 ? 10.281 -6.242 -21.984 1 96.44 81 LYS A N 1
ATOM 602 C CA . LYS A 1 81 ? 9.281 -6.273 -23.047 1 96.44 81 LYS A CA 1
ATOM 603 C C . LYS A 1 81 ? 7.871 -6.379 -22.484 1 96.44 81 LYS A C 1
ATOM 605 O O . LYS A 1 81 ? 6.91 -6.59 -23.234 1 96.44 81 LYS A O 1
ATOM 610 N N . TRP A 1 82 ? 7.73 -6.289 -21.188 1 98.12 82 TRP A N 1
ATOM 611 C CA . TRP A 1 82 ? 6.395 -6.363 -20.609 1 98.12 82 TRP A CA 1
ATOM 612 C C . TRP A 1 82 ? 5.539 -5.184 -21.062 1 98.12 82 TRP A C 1
ATOM 614 O O . TRP A 1 82 ? 5.98 -4.031 -21 1 98.12 82 TRP A O 1
ATOM 624 N N . PRO A 1 83 ? 4.367 -5.477 -21.531 1 98.12 83 PRO A N 1
ATOM 625 C CA . PRO A 1 83 ? 3.49 -4.355 -21.875 1 98.12 83 PRO A CA 1
ATOM 626 C C . PRO A 1 83 ? 3.051 -3.551 -20.656 1 98.12 83 PRO A C 1
ATOM 628 O O . PRO A 1 83 ? 2.863 -4.117 -19.578 1 98.12 83 PRO A O 1
ATOM 631 N N . VAL A 1 84 ? 2.947 -2.256 -20.891 1 97.88 84 VAL A N 1
ATOM 632 C CA . VAL A 1 84 ? 2.402 -1.356 -19.891 1 97.88 84 VAL A CA 1
ATOM 633 C C . VAL A 1 84 ? 0.968 -0.977 -20.25 1 97.88 84 VAL A C 1
ATOM 635 O O . VAL A 1 84 ? 0.71 -0.487 -21.359 1 97.88 84 VAL A O 1
ATOM 638 N N . CYS A 1 85 ? 0.037 -1.27 -19.359 1 96.75 85 CYS A N 1
ATOM 639 C CA . CYS A 1 85 ? -1.36 -0.915 -19.578 1 96.75 85 CYS A CA 1
ATOM 640 C C . CYS A 1 85 ? -1.712 0.385 -18.875 1 96.75 85 CYS A C 1
ATOM 642 O O . CYS A 1 85 ? -1.042 0.774 -17.906 1 96.75 85 CYS A O 1
ATOM 644 N N . PRO A 1 86 ? -2.795 1.036 -19.344 1 95.69 86 PRO A N 1
ATOM 645 C CA . PRO A 1 86 ? -3.168 2.312 -18.734 1 95.69 86 PRO A CA 1
ATOM 646 C C . PRO A 1 86 ? -3.764 2.145 -17.344 1 95.69 86 PRO A C 1
ATOM 648 O O . PRO A 1 86 ? -3.723 3.076 -16.531 1 95.69 86 PRO A O 1
ATOM 651 N N . GLU A 1 87 ? -4.289 0.963 -17.031 1 95.12 87 GLU A N 1
ATOM 652 C CA . GLU A 1 87 ? -4.879 0.714 -15.719 1 95.12 87 GLU A CA 1
ATOM 653 C C . GLU A 1 87 ? -3.811 0.676 -14.625 1 95.12 87 GLU A C 1
ATOM 655 O O . GLU A 1 87 ? -2.641 0.411 -14.906 1 95.12 87 GLU A O 1
ATOM 660 N N . GLY A 1 88 ? -4.219 0.917 -13.375 1 96.06 88 GLY A N 1
ATOM 661 C CA . GLY A 1 88 ? -3.32 0.762 -12.234 1 96.06 88 GLY A CA 1
ATOM 662 C C . GLY A 1 88 ? -2.855 -0.668 -12.031 1 96.06 88 GLY A C 1
ATOM 663 O O . GLY A 1 88 ? -3.533 -1.611 -12.453 1 96.06 88 GLY A O 1
ATOM 664 N N . THR A 1 89 ? -1.729 -0.796 -11.422 1 97.94 89 THR A N 1
ATOM 665 C CA . THR A 1 89 ? -1.189 -2.113 -11.102 1 97.94 89 THR A CA 1
ATOM 666 C C . THR A 1 89 ? -2.047 -2.809 -10.047 1 97.94 89 THR A C 1
ATOM 668 O O . THR A 1 89 ? -2.465 -2.184 -9.07 1 97.94 89 THR A O 1
ATOM 671 N N . THR A 1 90 ? -2.369 -4.082 -10.305 1 98 90 THR A N 1
ATOM 672 C CA . THR A 1 90 ? -3.1 -4.875 -9.328 1 98 90 THR A CA 1
ATOM 673 C C . THR A 1 90 ? -2.359 -4.902 -7.992 1 98 90 THR A C 1
ATOM 675 O O . THR A 1 90 ? -1.153 -5.16 -7.949 1 98 90 THR A O 1
ATOM 678 N N . LEU A 1 91 ? -3.1 -4.598 -6.926 1 97.5 91 LEU A N 1
ATOM 679 C CA . LEU A 1 91 ? -2.592 -4.574 -5.559 1 97.5 91 LEU A CA 1
ATOM 680 C C . LEU A 1 91 ? -3.396 -5.508 -4.664 1 97.5 91 LEU A C 1
ATOM 682 O O . LEU A 1 91 ? -4.629 -5.512 -4.711 1 97.5 91 LEU A O 1
ATOM 686 N N . SER A 1 92 ? -2.705 -6.352 -3.939 1 96 92 SER A N 1
ATOM 687 C CA . SER A 1 92 ? -3.311 -7.148 -2.879 1 96 92 SER A CA 1
ATOM 688 C C . SER A 1 92 ? -2.803 -6.723 -1.507 1 96 92 SER A C 1
ATOM 690 O O . SER A 1 92 ? -1.625 -6.902 -1.189 1 96 92 SER A O 1
ATOM 692 N N . VAL A 1 93 ? -3.668 -6.141 -0.716 1 96.12 93 VAL A N 1
ATOM 693 C CA . VAL A 1 93 ? -3.338 -5.801 0.665 1 96.1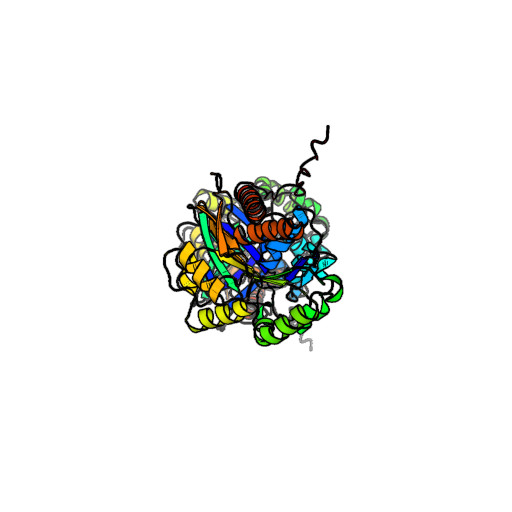2 93 VAL A CA 1
ATOM 694 C C . VAL A 1 93 ? -3.727 -6.953 1.587 1 96.12 93 VAL A C 1
ATOM 696 O O . VAL A 1 93 ? -4.91 -7.266 1.735 1 96.12 93 VAL A O 1
ATOM 699 N N . GLY A 1 94 ? -2.74 -7.539 2.145 1 94.25 94 GLY A N 1
ATOM 700 C CA . GLY A 1 94 ? -2.965 -8.633 3.08 1 94.25 94 GLY A CA 1
ATOM 701 C C . GLY A 1 94 ? -2.871 -8.195 4.531 1 94.25 94 GLY A C 1
ATOM 702 O O . GLY A 1 94 ? -1.799 -7.816 5.004 1 94.25 94 GLY A O 1
ATOM 703 N N . MET A 1 95 ? -3.984 -8.266 5.238 1 93.25 95 MET A N 1
ATOM 704 C CA . MET A 1 95 ? -4.02 -8.008 6.676 1 93.25 95 MET A CA 1
ATOM 705 C C . MET A 1 95 ? -3.76 -9.289 7.461 1 93.25 95 MET A C 1
ATOM 707 O O . MET A 1 95 ? -4.504 -10.266 7.336 1 93.25 95 MET A O 1
ATOM 711 N N . THR A 1 96 ? -2.744 -9.258 8.242 1 91.38 96 THR A N 1
ATOM 712 C CA . THR A 1 96 ? -2.438 -10.43 9.055 1 91.38 96 THR A CA 1
ATOM 713 C C . THR A 1 96 ? -3.193 -10.383 10.383 1 91.38 96 THR A C 1
ATOM 715 O O . THR A 1 96 ? -3.408 -9.305 10.938 1 91.38 96 THR A O 1
ATOM 718 N N . HIS A 1 97 ? -3.553 -11.609 10.82 1 88.31 97 HIS A N 1
ATOM 719 C CA . HIS A 1 97 ? -4.195 -11.742 12.117 1 88.31 97 HIS A CA 1
ATOM 720 C C . HIS A 1 97 ? -3.273 -12.438 13.117 1 88.31 97 HIS A C 1
ATOM 722 O O . HIS A 1 97 ? -2.277 -13.047 12.727 1 88.31 97 HIS A O 1
ATOM 728 N N . PRO A 1 98 ? -3.545 -12.344 14.414 1 83.06 98 PRO A N 1
ATOM 729 C CA . PRO A 1 98 ? -2.656 -12.906 15.438 1 83.06 98 PRO A CA 1
ATOM 730 C C . PRO A 1 98 ? -2.451 -14.406 15.273 1 83.06 98 PRO A C 1
ATOM 732 O O . PRO A 1 98 ? -1.412 -14.938 15.672 1 83.06 98 PRO A O 1
ATOM 735 N N . ASP A 1 99 ? -3.379 -15.117 14.633 1 79.25 99 ASP A N 1
ATOM 736 C CA . ASP A 1 99 ? -3.236 -16.562 14.461 1 79.25 99 ASP A CA 1
ATOM 737 C C . ASP A 1 99 ? -2.482 -16.891 13.172 1 79.25 99 ASP A C 1
ATOM 739 O O . ASP A 1 99 ? -2.297 -18.062 12.844 1 79.25 99 ASP A O 1
ATOM 743 N N . GLY A 1 100 ? -2.119 -15.828 12.469 1 77.44 100 GLY A N 1
ATOM 744 C CA . GLY A 1 100 ? -1.358 -16.047 11.25 1 77.44 100 GLY A CA 1
ATOM 745 C C . GLY A 1 100 ? -2.227 -16.078 10.008 1 77.44 100 GLY A C 1
ATOM 746 O O . GLY A 1 100 ? -1.713 -16.078 8.883 1 77.44 100 GLY A O 1
ATOM 747 N N . GLU A 1 101 ? -3.459 -16.094 10.234 1 79.12 101 GLU A N 1
ATOM 748 C CA . GLU A 1 101 ? -4.367 -16.031 9.094 1 79.12 101 GLU A CA 1
ATOM 749 C C . GLU A 1 101 ? -4.285 -14.672 8.406 1 79.12 101 GLU A C 1
ATOM 751 O O . GLU A 1 101 ? -3.934 -13.672 9.031 1 79.12 101 GLU A O 1
ATOM 756 N N . ARG A 1 102 ? -4.629 -14.672 7.109 1 86.94 102 ARG A N 1
ATOM 757 C CA . ARG A 1 102 ? -4.562 -13.422 6.359 1 86.94 102 ARG A CA 1
ATOM 758 C C . ARG A 1 102 ? -5.867 -13.164 5.609 1 86.94 102 ARG A C 1
ATOM 760 O O . ARG A 1 102 ? -6.508 -14.102 5.129 1 86.94 102 ARG A O 1
ATOM 767 N N . THR A 1 103 ? -6.227 -11.938 5.645 1 88.25 103 THR A N 1
ATOM 768 C CA . THR A 1 103 ? -7.328 -11.438 4.824 1 88.25 103 THR A CA 1
ATOM 769 C C . THR A 1 103 ? -6.812 -10.492 3.742 1 88.25 103 THR A C 1
ATOM 771 O O . THR A 1 103 ? -6.059 -9.562 4.031 1 88.25 103 THR A O 1
ATOM 774 N N . PHE A 1 104 ? -7.266 -10.789 2.506 1 89.69 104 PHE A N 1
ATOM 775 C CA . PHE A 1 104 ? -6.719 -9.992 1.413 1 89.69 104 PHE A CA 1
ATOM 776 C C . PHE A 1 104 ? -7.781 -9.07 0.827 1 89.69 104 PHE A C 1
ATOM 778 O O . PHE A 1 104 ? -8.945 -9.469 0.69 1 89.69 104 PHE A O 1
ATOM 785 N N . PHE A 1 105 ? -7.383 -7.898 0.499 1 93.56 105 PHE A N 1
ATOM 786 C CA . PHE A 1 105 ? -8.117 -6.949 -0.329 1 93.56 105 PHE A CA 1
ATOM 787 C C . PHE A 1 105 ? -7.379 -6.68 -1.632 1 93.56 105 PHE A C 1
ATOM 789 O O . PHE A 1 105 ? -6.293 -6.094 -1.624 1 93.56 105 PHE A O 1
ATOM 796 N N . THR A 1 106 ? -8.023 -7.09 -2.748 1 94.44 106 THR A N 1
ATOM 797 C CA . THR A 1 106 ? -7.301 -7.086 -4.016 1 94.44 106 THR A CA 1
ATOM 798 C C . THR A 1 106 ? -8.047 -6.258 -5.059 1 94.44 106 THR A C 1
ATOM 800 O O . THR A 1 106 ? -9.273 -6.344 -5.168 1 94.44 106 THR A O 1
ATOM 803 N N . THR A 1 107 ? -7.344 -5.402 -5.773 1 96 107 THR A N 1
ATOM 804 C CA . THR A 1 107 ? -7.895 -4.746 -6.953 1 96 107 THR A CA 1
ATOM 805 C C . THR A 1 107 ? -7.566 -5.535 -8.219 1 96 107 THR A C 1
ATOM 807 O O . THR A 1 107 ? -6.492 -6.129 -8.32 1 96 107 THR A O 1
ATOM 810 N N . ARG A 1 108 ? -8.43 -5.504 -9.188 1 94.25 108 ARG A N 1
ATOM 811 C CA . ARG A 1 108 ? -8.18 -6.246 -10.422 1 94.25 108 ARG A CA 1
ATOM 812 C C . ARG A 1 108 ? -7.031 -5.629 -11.211 1 94.25 108 ARG A C 1
ATOM 814 O O . ARG A 1 108 ? -6.184 -6.344 -11.742 1 94.25 108 ARG A O 1
ATOM 821 N N . GLY A 1 109 ? -7.141 -4.23 -11.32 1 96.31 109 GLY A N 1
ATOM 822 C CA . GLY A 1 109 ? -6.039 -3.486 -11.906 1 96.31 109 GLY A CA 1
ATOM 823 C C . GLY A 1 109 ? -5.758 -3.875 -13.352 1 96.31 109 GLY A C 1
ATOM 824 O O . GLY A 1 109 ? -6.688 -4.035 -14.141 1 96.31 109 GLY A O 1
ATOM 825 N N . HIS A 1 110 ? -4.469 -4.023 -13.633 1 98.12 110 HIS A N 1
ATOM 826 C CA . HIS A 1 110 ? -3.965 -4.188 -14.984 1 98.12 110 HIS A CA 1
ATOM 827 C C . HIS A 1 110 ? -4.129 -5.629 -15.461 1 98.12 110 HIS A C 1
ATOM 829 O O . HIS A 1 110 ? -4.102 -5.898 -16.672 1 98.12 110 HIS A O 1
ATOM 835 N N . LEU A 1 111 ? -4.371 -6.582 -14.68 1 98.06 111 LEU A N 1
ATOM 836 C CA . LEU A 1 111 ? -4.242 -8 -15 1 98.06 111 LEU A CA 1
ATOM 837 C C . LEU A 1 111 ? -5.254 -8.414 -16.062 1 98.06 111 LEU A C 1
ATOM 839 O O . LEU A 1 111 ? -4.922 -9.164 -16.984 1 98.06 111 LEU A O 1
ATOM 843 N N . PRO A 1 112 ? -6.477 -7.887 -16.016 1 97.69 112 PRO A N 1
ATOM 844 C CA . PRO A 1 112 ? -7.461 -8.328 -17 1 97.69 112 PRO A CA 1
ATOM 845 C C . PRO A 1 112 ? -7.074 -7.945 -18.438 1 97.69 112 PRO A C 1
ATOM 847 O O . PRO A 1 112 ? -7.586 -8.531 -19.391 1 97.69 112 PRO A O 1
ATOM 850 N N . ARG A 1 113 ? -6.133 -7.02 -18.562 1 98.12 113 ARG A N 1
ATOM 851 C CA . ARG A 1 113 ? -5.754 -6.527 -19.875 1 98.12 113 ARG A CA 1
ATOM 852 C C . ARG A 1 113 ? -4.676 -7.406 -20.5 1 98.12 113 ARG A C 1
ATOM 854 O O . ARG A 1 113 ? -4.391 -7.293 -21.703 1 98.12 113 ARG A O 1
ATOM 861 N N . PHE A 1 114 ? -4.059 -8.258 -19.734 1 98.5 114 PHE A N 1
ATOM 862 C CA . PHE A 1 114 ? -3.002 -9.133 -20.219 1 98.5 114 PHE A CA 1
ATOM 863 C C . PHE A 1 114 ? -3.516 -10.031 -21.344 1 98.5 114 PHE A C 1
ATOM 865 O O . PHE A 1 114 ? -4.453 -10.805 -21.141 1 98.5 114 PHE A O 1
ATOM 872 N N . SER A 1 115 ? -2.865 -9.969 -22.547 1 98.62 115 SER A N 1
ATOM 873 C CA . SER A 1 115 ? -3.402 -10.641 -23.719 1 98.62 115 SER A CA 1
ATOM 874 C C . SER A 1 115 ? -2.408 -11.656 -24.281 1 98.62 115 SER A C 1
ATOM 876 O O . SER A 1 115 ? -1.248 -11.688 -23.875 1 98.62 115 SER A O 1
ATOM 878 N N . LEU A 1 116 ? -2.945 -12.461 -25.25 1 98.75 116 LEU A N 1
ATOM 879 C CA . LEU A 1 116 ? -2.07 -13.391 -25.969 1 98.75 116 LEU A CA 1
ATOM 880 C C . LEU A 1 116 ? -1.001 -12.633 -26.75 1 98.75 116 LEU A C 1
ATOM 882 O O . LEU A 1 116 ? 0.156 -13.055 -26.797 1 98.75 116 LEU A O 1
ATOM 886 N N . ALA A 1 117 ? -1.394 -11.523 -27.344 1 98.31 117 ALA A N 1
ATOM 887 C CA . ALA A 1 117 ? -0.424 -10.711 -28.062 1 98.31 117 ALA A CA 1
ATOM 888 C C . ALA A 1 117 ? 0.722 -10.281 -27.156 1 98.31 117 ALA A C 1
ATOM 890 O O . ALA A 1 117 ? 1.883 -10.266 -27.578 1 98.31 117 ALA A O 1
ATOM 891 N N . ASP A 1 118 ? 0.411 -9.93 -25.922 1 98.38 118 ASP A N 1
ATOM 892 C CA . ASP A 1 118 ? 1.421 -9.547 -24.938 1 98.38 118 ASP A CA 1
ATOM 893 C C . ASP A 1 118 ? 2.381 -10.703 -24.672 1 98.38 118 ASP A C 1
ATOM 895 O O . ASP A 1 118 ? 3.59 -10.5 -24.562 1 98.38 118 ASP A O 1
ATOM 899 N N . VAL A 1 119 ? 1.841 -11.922 -24.516 1 98.69 119 VAL A N 1
ATOM 900 C CA . VAL A 1 119 ? 2.633 -13.117 -24.234 1 98.69 119 VAL A CA 1
ATOM 901 C C . VAL A 1 119 ? 3.596 -13.375 -25.391 1 98.69 119 VAL A C 1
ATOM 903 O O . VAL A 1 119 ? 4.793 -13.586 -25.172 1 98.69 119 VAL A O 1
ATOM 906 N N . LEU A 1 120 ? 3.094 -13.312 -26.609 1 98.12 120 LEU A N 1
ATOM 907 C CA . LEU A 1 120 ? 3.861 -13.695 -27.781 1 98.12 120 LEU A CA 1
ATOM 908 C C . LEU A 1 120 ? 4.898 -12.625 -28.125 1 98.12 120 LEU A C 1
ATOM 910 O O . LEU A 1 120 ? 5.867 -12.906 -28.844 1 98.12 120 LEU A O 1
ATOM 914 N N . ALA A 1 121 ? 4.695 -11.414 -27.609 1 96.69 121 ALA A N 1
ATOM 915 C CA . ALA A 1 121 ? 5.68 -10.352 -27.812 1 96.69 121 ALA A CA 1
ATOM 916 C C . ALA A 1 121 ? 6.906 -10.57 -26.922 1 96.69 121 ALA A C 1
ATOM 918 O O . ALA A 1 121 ? 7.973 -10.008 -27.188 1 96.69 121 ALA A O 1
ATOM 919 N N . VAL A 1 122 ? 6.781 -11.375 -25.953 1 97.56 122 VAL A N 1
ATOM 920 C CA . VAL A 1 122 ? 7.832 -11.547 -24.953 1 97.56 122 VAL A CA 1
ATOM 921 C C . VAL A 1 122 ? 8.531 -12.891 -25.156 1 97.56 122 VAL A C 1
ATOM 923 O O . VAL A 1 122 ? 9.758 -12.969 -25.125 1 97.56 122 VAL A O 1
ATOM 926 N N . LEU A 1 123 ? 7.77 -13.938 -25.391 1 97.75 123 LEU A N 1
ATOM 927 C CA . LEU A 1 123 ? 8.32 -15.289 -25.422 1 97.75 123 LEU A CA 1
ATOM 928 C C . LEU A 1 123 ? 8.891 -15.609 -26.797 1 97.75 123 LEU A C 1
ATOM 930 O O . LEU A 1 123 ? 8.336 -15.203 -27.812 1 97.75 123 LEU A O 1
ATOM 934 N N . ASP A 1 124 ? 9.938 -16.359 -26.766 1 96.44 124 ASP A N 1
ATOM 935 C CA . ASP A 1 124 ? 10.523 -16.922 -27.969 1 96.44 124 ASP A CA 1
ATOM 936 C C . ASP A 1 124 ? 10.18 -18.406 -28.109 1 96.44 124 ASP A C 1
ATOM 938 O O . ASP A 1 124 ? 10.797 -19.25 -27.469 1 96.44 124 ASP A O 1
ATOM 942 N N . GLY A 1 125 ? 9.242 -18.672 -29.031 1 97.06 125 GLY A N 1
ATOM 943 C CA . GLY A 1 125 ? 8.773 -20.047 -29.203 1 97.06 125 GLY A CA 1
ATOM 944 C C . GLY A 1 125 ? 9.883 -21 -29.594 1 97.06 125 GLY A C 1
ATOM 945 O O . GLY A 1 125 ? 9.898 -22.156 -29.125 1 97.06 125 GLY A O 1
ATOM 946 N N . ASN A 1 126 ? 10.805 -20.547 -30.359 1 97.19 126 ASN A N 1
ATOM 947 C CA . ASN A 1 126 ? 11.914 -21.406 -30.766 1 97.19 126 ASN A CA 1
ATOM 948 C C . ASN A 1 126 ? 12.852 -21.703 -29.609 1 97.19 126 ASN A C 1
ATOM 950 O O . ASN A 1 126 ? 13.289 -22.844 -29.438 1 97.19 126 ASN A O 1
ATOM 954 N N . ARG A 1 127 ? 13.062 -20.766 -28.844 1 96.62 127 ARG A N 1
ATOM 955 C CA . ARG A 1 127 ? 13.945 -20.938 -27.688 1 96.62 127 ARG A CA 1
ATOM 956 C C . ARG A 1 127 ? 13.305 -21.844 -26.641 1 96.62 127 ARG A C 1
ATOM 958 O O . ARG A 1 127 ? 14.008 -22.562 -25.922 1 96.62 127 ARG A O 1
ATOM 965 N N . LEU A 1 128 ? 12.016 -21.859 -26.609 1 98.12 128 LEU A N 1
ATOM 966 C CA . LEU A 1 128 ? 11.289 -22.594 -25.578 1 98.12 128 LEU A CA 1
ATOM 967 C C . LEU A 1 128 ? 10.984 -24.016 -26.047 1 98.12 128 LEU A C 1
ATOM 969 O O . LEU A 1 128 ? 10.453 -24.828 -25.266 1 98.12 128 LEU A O 1
ATOM 973 N N . SER A 1 129 ? 11.406 -24.297 -27.281 1 98.12 129 SER A N 1
ATOM 974 C CA . SER A 1 129 ? 11.078 -25.609 -27.844 1 98.12 129 SER A CA 1
ATOM 975 C C . SER A 1 129 ? 11.648 -26.734 -26.984 1 98.12 129 SER A C 1
ATOM 977 O O . SER A 1 129 ? 12.805 -26.688 -26.578 1 98.12 129 SER A O 1
ATOM 979 N N . GLY A 1 130 ? 10.766 -27.703 -26.703 1 97.62 130 GLY A N 1
ATOM 980 C CA . GLY A 1 130 ? 11.156 -28.844 -25.906 1 97.62 130 GLY A CA 1
ATOM 981 C C . GLY A 1 130 ? 11.086 -28.578 -24.406 1 97.62 130 GLY A C 1
ATOM 982 O O . GLY A 1 130 ? 11.383 -29.453 -23.594 1 97.62 130 GLY A O 1
ATOM 983 N N . GLY A 1 131 ? 10.633 -27.375 -24.078 1 98 131 GLY A N 1
ATOM 984 C CA . GLY A 1 131 ? 10.586 -26.984 -22.672 1 98 131 GLY A CA 1
ATOM 985 C C . GLY A 1 131 ? 9.188 -27 -22.094 1 98 131 GLY A C 1
ATOM 986 O O . GLY A 1 131 ? 8.32 -27.75 -22.562 1 98 131 GLY A O 1
ATOM 987 N N . TYR A 1 132 ? 9.039 -26.281 -20.953 1 98.56 132 TYR A N 1
ATOM 988 C CA . TYR A 1 132 ? 7.781 -26.188 -20.234 1 98.56 132 TYR A CA 1
ATOM 989 C C . TYR A 1 132 ? 7.383 -24.719 -20.016 1 98.56 132 TYR A C 1
ATOM 991 O O . TYR A 1 132 ? 8.234 -23.875 -19.734 1 98.56 132 TYR A O 1
ATOM 999 N N . ALA A 1 133 ? 6.129 -24.422 -20.156 1 98.81 133 ALA A N 1
ATOM 1000 C CA . ALA A 1 133 ? 5.543 -23.141 -19.797 1 98.81 133 ALA A CA 1
ATOM 1001 C C . ALA A 1 133 ? 4.508 -23.297 -18.688 1 98.81 133 ALA A C 1
ATOM 1003 O O . ALA A 1 133 ? 3.539 -24.047 -18.828 1 98.81 133 ALA A O 1
ATOM 1004 N N . LEU A 1 134 ? 4.785 -22.641 -17.594 1 98.88 134 LEU A N 1
ATOM 1005 C CA . LEU A 1 134 ? 3.801 -22.609 -16.516 1 98.88 134 LEU A CA 1
ATOM 1006 C C . LEU A 1 134 ? 2.803 -21.469 -16.734 1 98.88 134 LEU A C 1
ATOM 1008 O O . LEU A 1 134 ? 3.184 -20.297 -16.766 1 98.88 134 LEU A O 1
ATOM 1012 N N . LEU A 1 135 ? 1.567 -21.828 -16.922 1 98.75 135 LEU A N 1
ATOM 1013 C CA . LEU A 1 135 ? 0.449 -20.906 -17.062 1 98.75 135 LEU A CA 1
ATOM 1014 C C . LEU A 1 135 ? -0.271 -20.719 -15.734 1 98.75 135 LEU A C 1
ATOM 1016 O O . LEU A 1 135 ? -0.731 -21.688 -15.133 1 98.75 135 LEU A O 1
ATOM 1020 N N . CYS A 1 136 ? -0.301 -19.453 -15.266 1 97.75 136 CYS A N 1
ATOM 1021 C CA . CYS A 1 136 ? -0.862 -19.266 -13.93 1 97.75 136 CYS A CA 1
ATOM 1022 C C . CYS A 1 136 ? -1.698 -17.984 -13.867 1 97.75 136 CYS A C 1
ATOM 1024 O O . CYS A 1 136 ? -1.619 -17.141 -14.766 1 97.75 136 CYS A O 1
ATOM 1026 N N . GLY A 1 137 ? -2.57 -17.906 -12.883 1 96.38 137 GLY A N 1
ATOM 1027 C CA . GLY A 1 137 ? -3.412 -16.75 -12.656 1 96.38 137 GLY A CA 1
ATOM 1028 C C . GLY A 1 137 ? -4.543 -16.625 -13.664 1 96.38 137 GLY A C 1
ATOM 1029 O O . GLY A 1 137 ? -4.883 -15.516 -14.094 1 96.38 137 GLY A O 1
ATOM 1030 N N . SER A 1 138 ? -5.121 -17.688 -14.055 1 98 138 SER A N 1
ATOM 1031 C CA . SER A 1 138 ? -6.055 -17.766 -15.18 1 98 138 SER A CA 1
ATOM 1032 C C . SER A 1 138 ? -7.309 -16.938 -14.914 1 98 138 SER A C 1
ATOM 1034 O O . SER A 1 138 ? -7.883 -16.359 -15.836 1 98 138 SER A O 1
ATOM 1036 N N . PHE A 1 139 ? -7.664 -16.828 -13.688 1 95.62 139 PHE A N 1
ATOM 1037 C CA . PHE A 1 139 ? -8.93 -16.172 -13.383 1 95.62 139 PHE A CA 1
ATOM 1038 C C . PHE A 1 139 ? -8.727 -14.672 -13.18 1 95.62 139 PHE A C 1
ATOM 1040 O O . PHE A 1 139 ? -9.68 -13.945 -12.875 1 95.62 139 PHE A O 1
ATOM 1047 N N . LEU A 1 140 ? -7.531 -14.219 -13.367 1 95.62 140 LEU A N 1
ATOM 1048 C CA . LEU A 1 140 ? -7.23 -12.805 -13.203 1 95.62 140 LEU A CA 1
ATOM 1049 C C . LEU A 1 140 ? -6.785 -12.188 -14.523 1 95.62 140 LEU A C 1
ATOM 1051 O O . LEU A 1 140 ? -6.648 -10.961 -14.625 1 95.62 140 LEU A O 1
ATOM 1055 N N . THR A 1 141 ? -6.516 -13.031 -15.461 1 97.56 141 THR A N 1
ATOM 1056 C CA . THR A 1 141 ? -5.984 -12.57 -16.734 1 97.56 141 THR A CA 1
ATOM 1057 C C . THR A 1 141 ? -6.996 -12.805 -17.859 1 97.56 141 THR A C 1
ATOM 1059 O O . THR A 1 141 ? -6.727 -13.562 -18.797 1 97.56 141 THR A O 1
ATOM 1062 N N . ASP A 1 142 ? -8.031 -12 -17.875 1 97.31 142 ASP A N 1
ATOM 1063 C CA . ASP A 1 142 ? -9.188 -12.18 -18.734 1 97.31 142 ASP A CA 1
ATOM 1064 C C . ASP A 1 142 ? -8.789 -12.086 -20.203 1 97.31 142 ASP A C 1
ATOM 1066 O O . ASP A 1 142 ? -9.25 -12.875 -21.031 1 97.31 142 ASP A O 1
ATOM 1070 N N . GLY A 1 143 ? -8.008 -11.156 -20.562 1 98 143 GLY A N 1
ATOM 1071 C CA . GLY A 1 143 ? -7.586 -10.984 -21.953 1 98 143 GLY A CA 1
ATOM 1072 C C . GLY A 1 143 ? -6.863 -12.203 -22.5 1 98 143 GLY A C 1
ATOM 1073 O O . GLY A 1 143 ? -7.066 -12.57 -23.656 1 98 143 GLY A O 1
ATOM 1074 N N . LEU A 1 144 ? -6.074 -12.805 -21.75 1 98.56 144 LEU A N 1
ATOM 1075 C CA . LEU A 1 144 ? -5.32 -13.984 -22.172 1 98.56 144 LEU A CA 1
ATOM 1076 C C . LEU A 1 144 ? -6.211 -15.219 -22.188 1 98.56 144 LEU A C 1
ATOM 1078 O O . LEU A 1 144 ? -6.168 -16.016 -23.125 1 98.56 144 LEU A O 1
ATOM 1082 N N . THR A 1 145 ? -7.027 -15.352 -21.141 1 97.81 145 THR A N 1
ATOM 1083 C CA . THR A 1 145 ? -7.828 -16.562 -20.984 1 97.81 145 THR A CA 1
ATOM 1084 C C . THR A 1 145 ? -8.852 -16.672 -22.109 1 97.81 145 THR A C 1
ATOM 1086 O O . THR A 1 145 ? -9.18 -17.781 -22.547 1 97.81 145 THR A O 1
ATOM 1089 N N . ARG A 1 146 ? -9.25 -15.57 -22.625 1 97.38 146 ARG A N 1
ATOM 1090 C CA . ARG A 1 146 ? -10.164 -15.57 -23.766 1 97.38 146 ARG A CA 1
ATOM 1091 C C . ARG A 1 146 ? -9.516 -16.234 -24.984 1 97.38 146 ARG A C 1
ATOM 1093 O O . ARG A 1 146 ? -10.211 -16.766 -25.859 1 97.38 146 ARG A O 1
ATOM 1100 N N . ASP A 1 147 ? -8.219 -16.266 -24.984 1 98.44 147 ASP A N 1
ATOM 1101 C CA . ASP A 1 147 ? -7.496 -16.766 -26.141 1 98.44 147 ASP A CA 1
ATOM 1102 C C . ASP A 1 147 ? -6.645 -17.984 -25.766 1 98.44 147 ASP A C 1
ATOM 1104 O O . ASP A 1 147 ? -5.613 -18.234 -26.391 1 98.44 147 ASP A O 1
ATOM 1108 N N . TYR A 1 148 ? -7 -18.719 -24.734 1 98.56 148 TYR A N 1
ATOM 1109 C CA . TYR A 1 148 ? -6.223 -19.859 -24.266 1 98.56 148 TYR A CA 1
ATOM 1110 C C . TYR A 1 148 ? -6.109 -20.922 -25.359 1 98.56 148 TYR A C 1
ATOM 1112 O O . TYR A 1 148 ? -5.059 -21.547 -25.516 1 98.56 148 TYR A O 1
ATOM 1120 N N . ASP A 1 149 ? -7.164 -21.109 -26.172 1 98.31 149 ASP A N 1
ATOM 1121 C CA . ASP A 1 149 ? -7.098 -22.094 -27.234 1 98.31 149 ASP A CA 1
ATOM 1122 C C . ASP A 1 149 ? -5.977 -21.75 -28.219 1 98.31 149 ASP A C 1
ATOM 1124 O O . ASP A 1 149 ? -5.184 -22.625 -28.594 1 98.31 149 ASP A O 1
ATOM 1128 N N . ALA A 1 150 ? -5.953 -20.5 -28.578 1 98.62 150 ALA A N 1
ATOM 1129 C CA . ALA A 1 150 ? -4.895 -20.062 -29.484 1 98.62 150 ALA A CA 1
ATOM 1130 C C . ALA A 1 150 ? -3.523 -20.203 -28.828 1 98.62 150 ALA A C 1
ATOM 1132 O O . ALA A 1 150 ? -2.543 -20.531 -29.484 1 98.62 150 ALA A O 1
ATOM 1133 N N . PHE A 1 151 ? -3.43 -19.938 -27.594 1 98.81 151 PHE A N 1
ATOM 1134 C CA . PHE A 1 151 ? -2.182 -20.109 -26.859 1 98.81 151 PHE A CA 1
ATOM 1135 C C . PHE A 1 151 ? -1.739 -21.562 -26.891 1 98.81 151 PHE A C 1
ATOM 1137 O O . PHE A 1 151 ? -0.569 -21.859 -27.141 1 98.81 151 PHE A O 1
ATOM 1144 N N . PHE A 1 152 ? -2.662 -22.484 -26.562 1 98.75 152 PHE A N 1
ATOM 1145 C CA . PHE A 1 152 ? -2.352 -23.906 -26.547 1 98.75 152 PHE A CA 1
ATOM 1146 C C . PHE A 1 152 ? -1.902 -24.375 -27.922 1 98.75 152 PHE A C 1
ATOM 1148 O O . PHE A 1 152 ? -0.97 -25.172 -28.047 1 98.75 152 PHE A O 1
ATOM 1155 N N . ASP A 1 153 ? -2.557 -23.828 -28.969 1 98.69 153 ASP A N 1
ATOM 1156 C CA . ASP A 1 153 ? -2.141 -24.156 -30.328 1 98.69 153 ASP A CA 1
ATOM 1157 C C . ASP A 1 153 ? -0.707 -23.703 -30.594 1 98.69 153 ASP A C 1
ATOM 1159 O O . ASP A 1 153 ? 0.091 -24.438 -31.172 1 98.69 153 ASP A O 1
ATOM 1163 N N . TRP A 1 154 ? -0.43 -22.531 -30.156 1 98.69 154 TRP A N 1
ATOM 1164 C CA . TRP A 1 154 ? 0.909 -21.969 -30.328 1 98.69 154 TRP A CA 1
ATOM 1165 C C . TRP A 1 154 ? 1.94 -22.812 -29.578 1 98.69 154 TRP A C 1
ATOM 1167 O O . TRP A 1 154 ? 3 -23.125 -30.125 1 98.69 154 TRP A O 1
ATOM 1177 N N . ALA A 1 155 ? 1.674 -23.172 -28.344 1 98.69 155 ALA A N 1
ATOM 1178 C CA . ALA A 1 155 ? 2.58 -23.984 -27.547 1 98.69 155 ALA A CA 1
ATOM 1179 C C . ALA A 1 155 ? 2.844 -25.328 -28.203 1 98.69 155 ALA A C 1
ATOM 1181 O O . ALA A 1 155 ? 3.988 -25.797 -28.266 1 98.69 155 ALA A O 1
ATOM 1182 N N . GLU A 1 156 ? 1.786 -25.953 -28.734 1 98.25 156 GLU A N 1
ATOM 1183 C CA . GLU A 1 156 ? 1.909 -27.234 -29.406 1 98.25 156 GLU A CA 1
ATOM 1184 C C . GLU A 1 156 ? 2.771 -27.109 -30.656 1 98.25 156 GLU A C 1
ATOM 1186 O O . GLU A 1 156 ? 3.645 -27.953 -30.906 1 98.25 156 GLU A O 1
ATOM 1191 N N . ALA A 1 157 ? 2.514 -26.062 -31.359 1 98.38 157 ALA A N 1
ATOM 1192 C CA . ALA A 1 157 ? 3.26 -25.844 -32.594 1 98.38 157 ALA A CA 1
ATOM 1193 C C . ALA A 1 157 ? 4.754 -25.688 -32.312 1 98.38 157 ALA A C 1
ATOM 1195 O O . ALA A 1 157 ? 5.586 -26.031 -33.156 1 98.38 157 ALA A O 1
ATOM 1196 N N . HIS A 1 158 ? 5.109 -25.266 -31.188 1 98.44 158 HIS A N 1
ATOM 1197 C CA . HIS A 1 158 ? 6.508 -25.047 -30.828 1 98.44 158 HIS A CA 1
ATOM 1198 C C . HIS A 1 158 ? 7.02 -26.156 -29.906 1 98.44 158 HIS A C 1
ATOM 120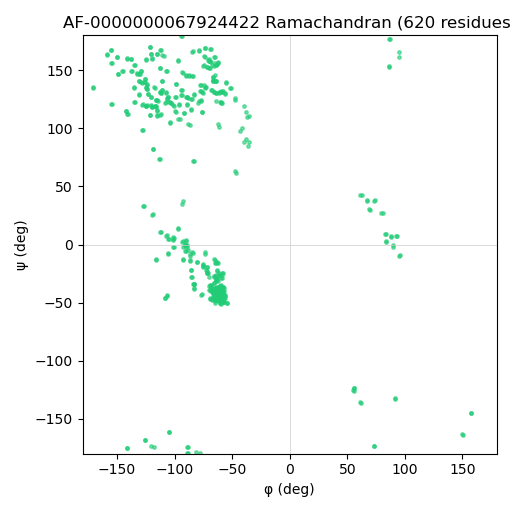0 O O . HIS A 1 158 ? 8.125 -26.062 -29.375 1 98.44 158 HIS A O 1
ATOM 1206 N N . ARG A 1 159 ? 6.211 -27.172 -29.641 1 98.19 159 ARG A N 1
ATOM 1207 C CA . ARG A 1 159 ? 6.566 -28.312 -28.797 1 98.19 159 ARG A CA 1
ATOM 1208 C C . ARG A 1 159 ? 6.883 -27.875 -27.375 1 98.19 159 ARG A C 1
ATOM 1210 O O . ARG A 1 159 ? 7.863 -28.328 -26.781 1 98.19 159 ARG A O 1
ATOM 1217 N N . ILE A 1 160 ? 6.098 -27 -26.891 1 98.5 160 ILE A N 1
ATOM 1218 C CA . ILE A 1 160 ? 6.211 -26.531 -25.516 1 98.5 160 ILE A CA 1
ATOM 1219 C C . ILE A 1 160 ? 5.16 -27.219 -24.641 1 98.5 160 ILE A C 1
ATOM 1221 O O . ILE A 1 160 ? 3.963 -27.125 -24.922 1 98.5 160 ILE A O 1
ATOM 1225 N N . ALA A 1 161 ? 5.562 -27.953 -23.641 1 98.38 161 ALA A N 1
ATOM 1226 C CA . ALA A 1 161 ? 4.637 -28.547 -22.688 1 98.38 161 ALA A CA 1
ATOM 1227 C C . ALA A 1 161 ? 4.07 -27.5 -21.734 1 98.38 161 ALA A C 1
ATOM 1229 O O . ALA A 1 161 ? 4.812 -26.672 -21.203 1 98.38 161 ALA A O 1
ATOM 1230 N N . VAL A 1 162 ? 2.764 -27.547 -21.5 1 98.81 162 VAL A N 1
ATOM 1231 C CA . VAL A 1 162 ? 2.129 -26.531 -20.672 1 98.81 162 VAL A CA 1
ATOM 1232 C C . VAL A 1 162 ? 1.77 -27.125 -19.312 1 98.81 162 VAL A C 1
ATOM 1234 O O . VAL A 1 162 ? 1.184 -28.203 -19.234 1 98.81 162 VAL A O 1
ATOM 1237 N N . ALA A 1 163 ? 2.225 -26.5 -18.281 1 98.88 163 ALA A N 1
ATOM 1238 C CA . ALA A 1 163 ? 1.771 -26.734 -16.906 1 98.88 163 ALA A CA 1
ATOM 1239 C C . ALA A 1 163 ? 0.752 -25.672 -16.484 1 98.88 163 ALA A C 1
ATOM 1241 O O . ALA A 1 163 ? 0.911 -24.5 -16.797 1 98.88 163 ALA A O 1
ATOM 1242 N N . LEU A 1 164 ? -0.32 -26.094 -15.781 1 98.88 164 LEU A N 1
ATOM 1243 C CA . LEU A 1 164 ? -1.378 -25.156 -15.422 1 98.88 164 LEU A CA 1
ATOM 1244 C C . LEU A 1 164 ? -1.546 -25.078 -13.906 1 98.88 164 LEU A C 1
ATOM 1246 O O . LEU A 1 164 ? -1.625 -26.109 -13.234 1 98.88 164 LEU A O 1
ATOM 1250 N N . ASP A 1 165 ? -1.511 -23.969 -13.383 1 98.44 165 ASP A N 1
ATOM 1251 C CA . ASP A 1 165 ? -1.966 -23.578 -12.055 1 98.44 165 ASP A CA 1
ATOM 1252 C C . ASP A 1 165 ? -2.904 -22.375 -12.133 1 98.44 165 ASP A C 1
ATOM 1254 O O . ASP A 1 165 ? -2.453 -21.219 -12.18 1 98.44 165 ASP A O 1
ATOM 1258 N N . THR A 1 166 ? -4.164 -22.578 -12.094 1 96.88 166 THR A N 1
ATOM 1259 C CA . THR A 1 166 ? -5.129 -21.547 -12.422 1 96.88 166 THR A CA 1
ATOM 1260 C C . THR A 1 166 ? -5.172 -20.484 -11.328 1 96.88 166 THR A C 1
ATOM 1262 O O . THR A 1 166 ? -5.598 -19.344 -11.562 1 96.88 166 THR A O 1
ATOM 1265 N N . GLY A 1 167 ? -4.773 -20.922 -10.133 1 92.81 167 GLY A N 1
ATOM 1266 C CA . GLY A 1 167 ? -5.117 -20.109 -8.984 1 92.81 167 GLY A CA 1
ATOM 1267 C C . GLY A 1 167 ? -6.586 -20.188 -8.609 1 92.81 167 GLY A C 1
ATOM 1268 O O . GLY A 1 167 ? -7.336 -20.984 -9.188 1 92.81 167 GLY A O 1
ATOM 1269 N N . TRP A 1 168 ? -6.992 -19.406 -7.691 1 88.81 168 TRP A N 1
ATOM 1270 C CA . TRP A 1 168 ? -8.352 -19.438 -7.16 1 88.81 168 TRP A CA 1
ATOM 1271 C C . TRP A 1 168 ? -9.234 -18.422 -7.879 1 88.81 168 TRP A C 1
ATOM 1273 O O . TRP A 1 168 ? -8.883 -17.25 -7.98 1 88.81 168 TRP A O 1
ATOM 1283 N N . PRO A 1 169 ? -10.391 -18.875 -8.375 1 91.75 169 PRO A N 1
ATOM 1284 C CA . PRO A 1 169 ? -11.297 -17.906 -8.992 1 91.75 169 PRO A CA 1
ATOM 1285 C C . PRO A 1 169 ? -11.859 -16.906 -7.992 1 91.75 169 PRO A C 1
ATOM 1287 O O . PRO A 1 169 ? -12.273 -17.297 -6.895 1 91.75 169 PRO A O 1
ATOM 1290 N N . ILE A 1 170 ? -11.969 -15.68 -8.391 1 81.81 170 ILE A N 1
ATOM 1291 C CA . ILE A 1 170 ? -12.391 -14.578 -7.535 1 81.81 170 ILE A CA 1
ATOM 1292 C C . ILE A 1 170 ? -13.812 -14.828 -7.039 1 81.81 170 ILE A C 1
ATOM 1294 O O . ILE A 1 170 ? -14.141 -14.523 -5.887 1 81.81 170 ILE A O 1
ATOM 1298 N N . ASP A 1 171 ? -14.672 -15.359 -7.855 1 86.25 171 ASP A N 1
ATOM 1299 C CA . ASP A 1 171 ? -16.062 -15.602 -7.496 1 86.25 171 ASP A CA 1
ATOM 1300 C C . ASP A 1 171 ? -16.266 -17.047 -7.039 1 86.25 171 ASP A C 1
ATOM 1302 O O . ASP A 1 171 ? -17.406 -17.531 -6.961 1 86.25 171 ASP A O 1
ATOM 1306 N N . GLY A 1 172 ? -15.133 -17.766 -6.773 1 88.94 172 GLY A N 1
ATOM 1307 C CA . GLY A 1 172 ? -15.203 -19.125 -6.289 1 88.94 172 GLY A CA 1
ATOM 1308 C C . GLY A 1 172 ? -15.297 -20.156 -7.402 1 88.94 172 GLY A C 1
ATOM 1309 O O . GLY A 1 172 ? -15.32 -19.797 -8.586 1 88.94 172 GLY A O 1
ATOM 1310 N N . TRP A 1 173 ? -15.297 -21.391 -7.02 1 94 173 TRP A N 1
ATOM 1311 C CA . TRP A 1 173 ? -15.359 -22.484 -7.969 1 94 173 TRP A CA 1
ATOM 1312 C C . TRP A 1 173 ? -16.797 -22.781 -8.383 1 94 173 TRP A C 1
ATOM 1314 O O . TRP A 1 173 ? -17.344 -23.828 -8.055 1 94 173 TRP A O 1
ATOM 1324 N N . THR A 1 174 ? -17.328 -21.875 -9.172 1 95.62 174 THR A N 1
ATOM 1325 C CA . THR A 1 174 ? -18.641 -22.078 -9.789 1 95.62 174 THR A CA 1
ATOM 1326 C C . THR A 1 174 ? -18.578 -23.188 -10.836 1 95.62 174 THR A C 1
ATOM 1328 O O . THR A 1 174 ? -17.484 -23.609 -11.242 1 95.62 174 THR A O 1
ATOM 1331 N N . GLU A 1 175 ? -19.719 -23.609 -11.281 1 96.94 175 GLU A N 1
ATOM 1332 C CA . GLU A 1 175 ? -19.766 -24.625 -12.336 1 96.94 175 GLU A CA 1
ATOM 1333 C C . GLU A 1 175 ? -19.047 -24.156 -13.594 1 96.94 175 GLU A C 1
ATOM 1335 O O . GLU A 1 175 ? -18.328 -24.922 -14.234 1 96.94 175 GLU A O 1
ATOM 1340 N N . ALA A 1 176 ? -19.219 -22.922 -13.891 1 97.25 176 ALA A N 1
ATOM 1341 C CA . ALA A 1 176 ? -18.594 -22.359 -15.07 1 97.25 176 ALA A CA 1
ATOM 1342 C C . ALA A 1 176 ? -17.078 -22.344 -14.93 1 97.25 176 ALA A C 1
ATOM 1344 O O . ALA A 1 176 ? -16.344 -22.688 -15.867 1 97.25 176 ALA A O 1
ATOM 1345 N N . ASN A 1 177 ? -16.594 -22 -13.781 1 97.06 177 ASN A N 1
ATOM 1346 C CA . ASN A 1 177 ? -15.148 -21.953 -13.547 1 97.06 177 ASN A CA 1
ATOM 1347 C C . ASN A 1 177 ? -14.539 -23.344 -13.555 1 97.06 177 ASN A C 1
ATOM 1349 O O . ASN A 1 177 ? -13.445 -23.547 -14.078 1 97.06 177 ASN A O 1
ATOM 1353 N N . CYS A 1 178 ? -15.25 -24.281 -13.016 1 97.69 178 CYS A N 1
ATOM 1354 C CA . CYS A 1 178 ? -14.797 -25.672 -13.047 1 97.69 178 CYS A CA 1
ATOM 1355 C C . CYS A 1 178 ? -14.703 -26.188 -14.477 1 97.69 178 CYS A C 1
ATOM 1357 O O . CYS A 1 178 ? -13.711 -26.812 -14.852 1 97.69 178 CYS A O 1
ATOM 1359 N N . ALA A 1 179 ? -15.742 -25.922 -15.195 1 97.62 179 ALA A N 1
ATOM 1360 C CA . ALA A 1 179 ? -15.766 -26.344 -16.594 1 97.62 179 ALA A CA 1
ATOM 1361 C C . ALA A 1 179 ? -14.609 -25.734 -17.375 1 97.62 179 ALA A C 1
ATOM 1363 O O . ALA A 1 179 ? -13.953 -26.422 -18.156 1 97.62 179 ALA A O 1
ATOM 1364 N N . ALA A 1 180 ? -14.391 -24.5 -17.141 1 98.06 180 ALA A N 1
ATOM 1365 C CA . ALA A 1 180 ? -13.289 -23.812 -17.812 1 98.06 180 ALA A CA 1
ATOM 1366 C C . ALA A 1 180 ? -11.953 -24.453 -17.453 1 98.06 180 ALA A C 1
ATOM 1368 O O . ALA A 1 180 ? -11.148 -24.766 -18.344 1 98.06 180 ALA A O 1
ATOM 1369 N N . ALA A 1 181 ? -11.727 -24.656 -16.25 1 98.31 181 ALA A N 1
ATOM 1370 C CA . ALA A 1 181 ? -10.469 -25.234 -15.773 1 98.31 181 ALA A CA 1
ATOM 1371 C C . ALA A 1 181 ? -10.242 -26.625 -16.359 1 98.31 181 ALA A C 1
ATOM 1373 O O . ALA A 1 181 ? -9.133 -26.953 -16.781 1 98.31 181 ALA A O 1
ATOM 1374 N N . ARG A 1 182 ? -11.297 -27.406 -16.406 1 98 182 ARG A N 1
ATOM 1375 C CA . ARG A 1 182 ? -11.195 -28.75 -16.984 1 98 182 ARG A CA 1
ATOM 1376 C C . ARG A 1 182 ? -10.844 -28.672 -18.469 1 98 182 ARG A C 1
ATOM 1378 O O . ARG A 1 182 ? -10.016 -29.453 -18.953 1 98 182 ARG A O 1
ATOM 1385 N N . ASN A 1 183 ? -11.492 -27.781 -19.078 1 98.19 183 ASN A N 1
ATOM 1386 C CA . ASN A 1 183 ? -11.203 -27.594 -20.484 1 98.19 183 ASN A CA 1
ATOM 1387 C C . ASN A 1 183 ? -9.75 -27.188 -20.719 1 98.19 183 ASN A C 1
ATOM 1389 O O . ASN A 1 183 ? -9.086 -27.719 -21.609 1 98.19 183 ASN A O 1
ATOM 1393 N N . TRP A 1 184 ? -9.25 -26.266 -19.938 1 98.69 184 TRP A N 1
ATOM 1394 C CA . TRP A 1 184 ? -7.855 -25.844 -20.062 1 98.69 184 TRP A CA 1
ATOM 1395 C C . TRP A 1 184 ? -6.91 -27.016 -19.766 1 98.69 184 TRP A C 1
ATOM 1397 O O . TRP A 1 184 ? -5.941 -27.219 -20.5 1 98.69 184 TRP A O 1
ATOM 1407 N N . LEU A 1 185 ? -7.223 -27.781 -18.766 1 98.62 185 LEU A N 1
ATOM 1408 C CA . LEU A 1 185 ? -6.387 -28.906 -18.359 1 98.62 185 LEU A CA 1
ATOM 1409 C C . LEU A 1 185 ? -6.297 -29.938 -19.469 1 98.62 185 LEU A C 1
ATOM 1411 O O . LEU A 1 185 ? -5.266 -30.609 -19.625 1 98.62 185 LEU A O 1
ATOM 1415 N N . SER A 1 186 ? -7.344 -30.047 -20.234 1 98.56 186 SER A N 1
ATOM 1416 C CA . SER A 1 186 ? -7.371 -31.047 -21.297 1 98.56 186 SER A CA 1
ATOM 1417 C C . SER A 1 186 ? -6.281 -30.781 -22.344 1 98.56 186 SER A C 1
ATOM 1419 O O . SER A 1 186 ? -5.934 -31.672 -23.125 1 98.56 186 SER A O 1
ATOM 1421 N N . ARG A 1 187 ? -5.719 -29.594 -22.312 1 98.31 187 ARG A N 1
ATOM 1422 C CA . ARG A 1 187 ? -4.688 -29.203 -23.266 1 98.31 187 ARG A CA 1
ATOM 1423 C C . ARG A 1 187 ? -3.316 -29.141 -22.594 1 98.31 187 ARG A C 1
ATOM 1425 O O . ARG A 1 187 ? -2.336 -28.719 -23.219 1 98.31 187 ARG A O 1
ATOM 1432 N N . CYS A 1 188 ? -3.182 -29.562 -21.359 1 98.69 188 CYS A N 1
ATOM 1433 C CA . CYS A 1 188 ? -1.959 -29.359 -20.594 1 98.69 188 CYS A CA 1
ATOM 1434 C C . CYS A 1 188 ? -1.256 -30.688 -20.328 1 98.69 188 CYS A C 1
ATOM 1436 O O . CYS A 1 188 ? -1.903 -31.734 -20.234 1 98.69 188 CYS A O 1
ATOM 1438 N N . GLU A 1 189 ? 0.062 -30.625 -20.188 1 98.31 189 GLU A N 1
ATOM 1439 C CA . GLU A 1 189 ? 0.891 -31.766 -19.828 1 98.31 189 GLU A CA 1
ATOM 1440 C C . GLU A 1 189 ? 0.942 -31.969 -18.312 1 98.31 189 GLU A C 1
ATOM 1442 O O . GLU A 1 189 ? 1.154 -33.094 -17.828 1 98.31 189 GLU A O 1
ATOM 1447 N N . LEU A 1 190 ? 0.788 -30.906 -17.578 1 98.69 190 LEU A N 1
ATOM 1448 C CA . LEU A 1 190 ? 0.91 -30.922 -16.125 1 98.69 190 LEU A CA 1
ATOM 1449 C C . LEU A 1 190 ? -0.217 -30.125 -15.469 1 98.69 190 LEU A C 1
ATOM 1451 O O . LEU A 1 190 ? -0.575 -29.047 -15.938 1 98.69 190 LEU A O 1
ATOM 1455 N N . ALA A 1 191 ? -0.804 -30.703 -14.438 1 98.81 191 ALA A N 1
ATOM 1456 C CA . ALA A 1 191 ? -1.687 -30 -13.516 1 98.81 191 ALA A CA 1
ATOM 1457 C C . ALA A 1 191 ? -1.014 -29.797 -12.156 1 98.81 191 ALA A C 1
ATOM 1459 O O . ALA A 1 191 ? -0.604 -30.766 -11.508 1 98.81 191 ALA A O 1
ATOM 1460 N N . LEU A 1 192 ? -0.895 -28.562 -11.742 1 98.75 192 LEU A N 1
ATOM 1461 C CA . LEU A 1 192 ? -0.257 -28.219 -10.477 1 98.75 192 LEU A CA 1
ATOM 1462 C C . LEU A 1 192 ? -1.237 -27.516 -9.547 1 98.75 192 LEU A C 1
ATOM 1464 O O . LEU A 1 192 ? -1.208 -26.297 -9.422 1 98.75 192 LEU A O 1
ATOM 1468 N N . PHE A 1 193 ? -2.064 -28.25 -8.844 1 98 193 PHE A N 1
ATOM 1469 C CA . PHE A 1 193 ? -3.139 -27.734 -8.008 1 98 193 PHE A CA 1
ATOM 1470 C C . PHE A 1 193 ? -2.943 -28.141 -6.555 1 98 193 PHE A C 1
ATOM 1472 O O . PHE A 1 193 ? -2.16 -29.047 -6.258 1 98 193 PHE A O 1
ATOM 1479 N N . ASN A 1 194 ? -3.602 -27.406 -5.676 1 96.94 194 ASN A N 1
ATOM 1480 C CA . ASN A 1 194 ? -3.623 -27.859 -4.289 1 96.94 194 ASN A CA 1
ATOM 1481 C C . ASN A 1 194 ? -4.793 -28.812 -4.023 1 96.94 194 ASN A C 1
ATOM 1483 O O . ASN A 1 194 ? -5.578 -29.094 -4.926 1 96.94 194 ASN A O 1
ATOM 1487 N N . GLU A 1 195 ? -4.879 -29.234 -2.844 1 97.19 195 GLU A N 1
ATOM 1488 C CA . GLU A 1 195 ? -5.855 -30.266 -2.475 1 97.19 195 GLU A CA 1
ATOM 1489 C C . GLU A 1 195 ? -7.281 -29.75 -2.645 1 97.19 195 GLU A C 1
ATOM 1491 O O . GLU A 1 195 ? -8.133 -30.438 -3.219 1 97.19 195 GLU A O 1
ATOM 1496 N N . VAL A 1 196 ? -7.57 -28.547 -2.201 1 94.62 196 VAL A N 1
ATOM 1497 C CA . VAL A 1 196 ? -8.914 -27.984 -2.256 1 94.62 196 VAL A CA 1
ATOM 1498 C C . VAL A 1 196 ? -9.328 -27.766 -3.711 1 94.62 196 VAL A C 1
ATOM 1500 O O . VAL A 1 196 ? -10.438 -28.125 -4.109 1 94.62 196 VAL A O 1
ATOM 1503 N N . GLU A 1 197 ? -8.445 -27.219 -4.465 1 96 197 GLU A N 1
ATOM 1504 C CA . GLU A 1 197 ? -8.711 -27.031 -5.887 1 96 197 GLU A CA 1
ATOM 1505 C C . GLU A 1 197 ? -9 -28.359 -6.582 1 96 197 GLU A C 1
ATOM 1507 O O . GLU A 1 197 ? -9.969 -28.469 -7.328 1 96 197 GLU A O 1
ATOM 1512 N N . THR A 1 198 ? -8.203 -29.344 -6.328 1 97.94 198 THR A N 1
ATOM 1513 C CA . THR A 1 198 ? -8.289 -30.656 -6.98 1 97.94 198 THR A CA 1
ATOM 1514 C C . THR A 1 198 ? -9.594 -31.344 -6.613 1 97.94 198 THR A C 1
ATOM 1516 O O . THR A 1 198 ? -10.328 -31.812 -7.492 1 97.94 198 THR A O 1
ATOM 1519 N N . THR A 1 199 ? -9.875 -31.391 -5.344 1 98 199 THR A N 1
ATOM 1520 C CA . THR A 1 199 ? -11.07 -32.094 -4.891 1 98 199 THR A CA 1
ATOM 1521 C C . THR A 1 199 ? -12.328 -31.344 -5.344 1 98 199 THR A C 1
ATOM 1523 O O . THR A 1 199 ? -13.328 -31.969 -5.707 1 98 199 THR A O 1
ATOM 1526 N N . THR A 1 200 ? -12.273 -30.047 -5.375 1 96.38 200 THR A N 1
ATOM 1527 C CA . THR A 1 200 ? -13.406 -29.25 -5.84 1 96.38 200 THR A CA 1
ATOM 1528 C C . THR A 1 200 ? -13.641 -29.469 -7.332 1 96.38 200 THR A C 1
ATOM 1530 O O . THR A 1 200 ? -14.766 -29.734 -7.758 1 96.38 200 THR A O 1
ATOM 1533 N N . LEU A 1 201 ? -12.625 -29.406 -8.086 1 96.88 201 LEU A N 1
ATOM 1534 C CA . LEU A 1 201 ? -12.727 -29.562 -9.531 1 96.88 201 LEU A CA 1
ATOM 1535 C C . LEU A 1 201 ? -13.234 -30.938 -9.906 1 96.88 201 LEU A C 1
ATOM 1537 O O . LEU A 1 201 ? -14.008 -31.094 -10.859 1 96.88 201 LEU A O 1
ATOM 1541 N N . ALA A 1 202 ? -12.82 -31.922 -9.18 1 97.62 202 ALA A N 1
ATOM 1542 C CA . ALA A 1 202 ? -13.172 -33.312 -9.484 1 97.62 202 ALA A CA 1
ATOM 1543 C C . ALA A 1 202 ? -14.516 -33.688 -8.867 1 97.62 202 ALA A C 1
ATOM 1545 O O . ALA A 1 202 ? -15.141 -34.656 -9.258 1 97.62 202 ALA A O 1
ATOM 1546 N N . GLY A 1 203 ? -14.938 -32.938 -7.816 1 96.88 203 GLY A N 1
ATOM 1547 C CA . GLY A 1 203 ? -16.125 -33.312 -7.07 1 96.88 203 GLY A CA 1
ATOM 1548 C C . GLY A 1 203 ? -15.961 -34.562 -6.234 1 96.88 203 GLY A C 1
ATOM 1549 O O . GLY A 1 203 ? -16.875 -35.375 -6.121 1 96.88 203 GLY A O 1
ATOM 1550 N N . LEU A 1 204 ? -14.734 -34.781 -5.789 1 97.94 204 LEU A N 1
ATOM 1551 C CA . LEU A 1 204 ? -14.398 -35.969 -4.988 1 97.94 204 LEU A CA 1
ATOM 1552 C C . LEU A 1 204 ? -13.625 -35.562 -3.734 1 97.94 204 LEU A C 1
ATOM 1554 O O . LEU A 1 204 ? -12.773 -34.656 -3.781 1 97.94 204 LEU A O 1
ATOM 1558 N N . ALA A 1 205 ? -13.781 -36.219 -2.674 1 97.19 205 ALA A N 1
ATOM 1559 C CA . ALA A 1 205 ? -13.188 -35.875 -1.386 1 97.19 205 ALA A CA 1
ATOM 1560 C C . ALA A 1 205 ? -11.75 -36.406 -1.291 1 97.19 205 ALA A C 1
ATOM 1562 O O . ALA A 1 205 ? -10.898 -35.75 -0.677 1 97.19 205 ALA A O 1
ATOM 1563 N N . SER A 1 206 ? -11.492 -37.531 -1.891 1 97.56 206 SER A N 1
ATOM 1564 C CA . SER A 1 206 ? -10.156 -38.125 -1.843 1 97.56 206 SER A CA 1
ATOM 1565 C C . SER A 1 206 ? -9.227 -37.438 -2.84 1 97.56 206 SER A C 1
ATOM 1567 O O . SER A 1 206 ? -9.445 -37.5 -4.051 1 97.56 206 SER A O 1
ATOM 1569 N N . PRO A 1 207 ? -8.109 -36.875 -2.363 1 98 207 PRO A N 1
ATOM 1570 C CA . PRO A 1 207 ? -7.184 -36.219 -3.287 1 98 207 PRO A CA 1
ATOM 1571 C C . PRO A 1 207 ? -6.629 -37.156 -4.352 1 98 207 PRO A C 1
ATOM 1573 O O . PRO A 1 207 ? -6.477 -36.781 -5.512 1 98 207 PRO A O 1
ATOM 1576 N N . ALA A 1 208 ? -6.379 -38.375 -3.961 1 97.88 208 ALA A N 1
ATOM 1577 C CA . ALA A 1 208 ? -5.84 -39.375 -4.902 1 97.88 208 ALA A CA 1
ATOM 1578 C C . ALA A 1 208 ? -6.848 -39.688 -6 1 97.88 208 ALA A C 1
ATOM 1580 O O . ALA A 1 208 ? -6.496 -39.719 -7.184 1 97.88 208 ALA A O 1
ATOM 1581 N N . GLU A 1 209 ? -8.094 -39.906 -5.602 1 98.25 209 GLU A N 1
ATOM 1582 C CA . GLU A 1 209 ? -9.141 -40.188 -6.574 1 98.25 209 GLU A CA 1
ATOM 1583 C C . GLU A 1 209 ? -9.438 -39 -7.449 1 98.25 209 GLU A C 1
ATOM 1585 O O . GLU A 1 209 ? -9.656 -39.125 -8.656 1 98.25 209 GLU A O 1
ATOM 1590 N N . ALA A 1 210 ? -9.445 -37.875 -6.801 1 98.62 210 ALA A N 1
ATOM 1591 C CA . ALA A 1 210 ? -9.672 -36.625 -7.523 1 98.62 210 ALA A CA 1
ATOM 1592 C C . ALA A 1 210 ? -8.586 -36.406 -8.57 1 98.62 210 ALA A C 1
ATOM 1594 O O . ALA A 1 210 ? -8.875 -36 -9.703 1 98.62 210 ALA A O 1
ATOM 1595 N N . ALA A 1 211 ? -7.383 -36.625 -8.203 1 98.69 211 ALA A N 1
ATOM 1596 C CA . ALA A 1 211 ? -6.254 -36.469 -9.117 1 98.69 211 ALA A CA 1
ATOM 1597 C C . ALA A 1 211 ? -6.383 -37.375 -10.32 1 98.69 211 ALA A C 1
ATOM 1599 O O . ALA A 1 211 ? -6.121 -36.969 -11.453 1 98.69 211 ALA A O 1
ATOM 1600 N N . ARG A 1 212 ? -6.77 -38.625 -10.102 1 98.06 212 ARG A N 1
ATOM 1601 C CA . ARG A 1 212 ? -6.945 -39.594 -11.188 1 98.06 212 ARG A CA 1
ATOM 1602 C C . ARG A 1 212 ? -8.031 -39.125 -12.156 1 98.06 212 ARG A C 1
ATOM 1604 O O . ARG A 1 212 ? -7.852 -39.188 -13.367 1 98.06 212 ARG A O 1
ATOM 1611 N N . LYS A 1 213 ? -9.086 -38.688 -11.523 1 98.06 213 LYS A N 1
ATOM 1612 C CA . LYS A 1 213 ? -10.195 -38.25 -12.352 1 98.06 213 LYS A CA 1
ATOM 1613 C C . LYS A 1 213 ? -9.773 -37.062 -13.219 1 98.06 213 LYS A C 1
ATOM 1615 O O . LYS A 1 213 ? -10.109 -37 -14.406 1 98.06 213 LYS A O 1
ATOM 1620 N N . ILE A 1 214 ? -9.094 -36.062 -12.648 1 98.38 214 ILE A N 1
ATOM 1621 C CA . ILE A 1 214 ? -8.609 -34.906 -13.398 1 98.38 214 ILE A CA 1
ATOM 1622 C C . ILE A 1 214 ? -7.672 -35.375 -14.516 1 98.38 214 ILE A C 1
ATOM 1624 O O . ILE A 1 214 ? -7.797 -34.938 -15.656 1 98.38 214 ILE A O 1
ATOM 1628 N N . ARG A 1 215 ? -6.781 -36.25 -14.172 1 98.38 215 ARG A N 1
ATOM 1629 C CA . ARG A 1 215 ? -5.812 -36.719 -15.148 1 98.38 215 ARG A CA 1
ATOM 1630 C C . ARG A 1 215 ? -6.516 -37.375 -16.344 1 98.38 215 ARG A C 1
ATOM 1632 O O . ARG A 1 215 ? -6.082 -37.219 -17.484 1 98.38 215 ARG A O 1
ATOM 1639 N N . ASP A 1 216 ? -7.57 -38.125 -16.062 1 97.5 216 ASP A N 1
ATOM 1640 C CA . ASP A 1 216 ? -8.312 -38.812 -17.109 1 97.5 216 ASP A CA 1
ATOM 1641 C C . ASP A 1 216 ? -8.875 -37.844 -18.141 1 97.5 216 ASP A C 1
ATOM 1643 O O . ASP A 1 216 ? -9.117 -38.219 -19.281 1 97.5 216 ASP A O 1
ATOM 1647 N N . GLY A 1 217 ? -9.141 -36.656 -17.719 1 97.75 217 GLY A N 1
ATOM 1648 C CA . GLY A 1 217 ? -9.664 -35.656 -18.625 1 97.75 217 GLY A CA 1
ATOM 1649 C C . GLY A 1 217 ? -8.586 -34.844 -19.328 1 97.75 217 GLY A C 1
ATOM 1650 O O . GLY A 1 217 ? -8.883 -34 -20.188 1 97.75 217 GLY A O 1
ATOM 1651 N N . MET A 1 218 ? -7.316 -35.125 -18.984 1 98.38 218 MET A N 1
ATOM 1652 C CA . MET A 1 218 ? -6.191 -34.438 -19.594 1 98.38 218 MET A CA 1
ATOM 1653 C C . MET A 1 218 ? -5.645 -35.219 -20.781 1 98.38 218 MET A C 1
ATOM 1655 O O . MET A 1 218 ? -6.234 -36.219 -21.203 1 98.38 218 MET A O 1
ATOM 1659 N N . ARG A 1 219 ? -4.629 -34.656 -21.391 1 96.25 219 ARG A N 1
ATOM 1660 C CA . ARG A 1 219 ? -3.988 -35.344 -22.5 1 96.25 219 ARG A CA 1
ATOM 1661 C C . ARG A 1 219 ? -3.375 -36.656 -22.031 1 96.25 219 ARG A C 1
ATOM 1663 O O . ARG A 1 219 ? -2.982 -36.781 -20.875 1 96.25 219 ARG A O 1
ATOM 1670 N N . ASN A 1 220 ? -3.236 -37.531 -23 1 94.81 220 ASN A N 1
ATOM 1671 C CA . ASN A 1 220 ? -2.555 -38.781 -22.688 1 94.81 220 ASN A CA 1
ATOM 1672 C C . ASN A 1 220 ? -1.119 -38.531 -22.234 1 94.81 220 ASN A C 1
ATOM 1674 O O . ASN A 1 220 ? -0.391 -37.781 -22.844 1 94.81 220 ASN A O 1
ATOM 1678 N N . GLY A 1 221 ? -0.807 -39.156 -21.125 1 95.31 221 GLY A N 1
ATOM 1679 C CA . GLY A 1 221 ? 0.552 -39.031 -20.609 1 95.31 221 GLY A CA 1
ATOM 1680 C C . GLY A 1 221 ? 0.742 -37.844 -19.703 1 95.31 221 GLY A C 1
ATOM 1681 O O . GLY A 1 221 ? 1.86 -37.531 -19.281 1 95.31 221 GLY A O 1
ATOM 1682 N N . ALA A 1 222 ? -0.337 -37.188 -19.391 1 98 222 ALA A N 1
ATOM 1683 C CA . ALA A 1 222 ? -0.249 -36.031 -18.516 1 98 222 ALA A CA 1
ATOM 1684 C C . ALA A 1 222 ? 0.086 -36.438 -17.094 1 98 222 ALA A C 1
ATOM 1686 O O . ALA A 1 222 ? -0.058 -37.594 -16.719 1 98 222 ALA A O 1
ATOM 1687 N N . THR A 1 223 ? 0.591 -35.5 -16.344 1 98.5 223 THR A N 1
ATOM 1688 C CA . THR A 1 223 ? 0.913 -35.656 -14.93 1 98.5 223 THR A CA 1
ATOM 1689 C C . THR A 1 223 ? 0.09 -34.719 -14.07 1 98.5 223 THR A C 1
ATOM 1691 O O . THR A 1 223 ? -0.079 -33.531 -14.43 1 98.5 223 THR A O 1
ATOM 1694 N N . VAL A 1 224 ? -0.467 -35.219 -12.953 1 98.81 224 VAL A N 1
ATOM 1695 C CA . VAL A 1 224 ? -1.178 -34.375 -11.984 1 98.81 224 VAL A CA 1
ATOM 1696 C C . VAL A 1 224 ? -0.419 -34.375 -10.664 1 98.81 224 VAL A C 1
ATOM 1698 O O . VAL A 1 224 ? -0.072 -35.438 -10.125 1 98.81 224 VAL A O 1
ATOM 1701 N N . VAL A 1 225 ? -0.098 -33.188 -10.234 1 98.88 225 VAL A N 1
ATOM 1702 C CA . VAL A 1 225 ? 0.517 -32.969 -8.93 1 98.88 225 VAL A CA 1
ATOM 1703 C C . VAL A 1 225 ? -0.467 -32.25 -8 1 98.88 225 VAL A C 1
ATOM 1705 O O . VAL A 1 225 ? -1.112 -31.281 -8.406 1 98.88 225 VAL A O 1
ATOM 1708 N N . VAL A 1 226 ? -0.608 -32.75 -6.73 1 98.81 226 VAL A N 1
ATOM 1709 C CA . VAL A 1 226 ? -1.502 -32.156 -5.742 1 98.81 226 VAL A CA 1
ATOM 1710 C C . VAL A 1 226 ? -0.706 -31.75 -4.504 1 98.81 226 VAL A C 1
ATOM 1712 O O . VAL A 1 226 ? -0.198 -32.594 -3.775 1 98.81 226 VAL A O 1
ATOM 1715 N N . LYS A 1 227 ? -0.603 -30.469 -4.293 1 98.44 227 LYS A N 1
ATOM 1716 C CA . LYS A 1 227 ? 0.023 -29.953 -3.08 1 98.44 227 LYS A CA 1
ATOM 1717 C C . LYS A 1 227 ? -0.924 -30.047 -1.889 1 98.44 227 LYS A C 1
ATOM 1719 O O . LYS A 1 227 ? -2.072 -29.609 -1.964 1 98.44 227 LYS A O 1
ATOM 1724 N N . ARG A 1 228 ? -0.422 -30.562 -0.789 1 97.56 228 ARG A N 1
ATOM 1725 C CA . ARG A 1 228 ? -1.297 -30.812 0.352 1 97.56 228 ARG A CA 1
ATOM 1726 C C . ARG A 1 228 ? -0.751 -30.156 1.616 1 97.56 228 ARG A C 1
ATOM 1728 O O . ARG A 1 228 ? -0.837 -30.719 2.705 1 97.56 228 ARG A O 1
ATOM 1735 N N . GLY A 1 229 ? -0.098 -29.031 1.485 1 94.75 229 GLY A N 1
ATOM 1736 C CA . GLY A 1 229 ? 0.406 -28.297 2.635 1 94.75 229 GLY A CA 1
ATOM 1737 C C . GLY A 1 229 ? 1.312 -29.125 3.523 1 94.75 229 GLY A C 1
ATOM 1738 O O . GLY A 1 229 ? 2.281 -29.719 3.047 1 94.75 229 GLY A O 1
ATOM 1739 N N . PRO A 1 230 ? 0.97 -29.172 4.82 1 95.38 230 PRO A N 1
ATOM 1740 C CA . PRO A 1 230 ? 1.812 -29.906 5.766 1 95.38 230 PRO A CA 1
ATOM 1741 C C . PRO A 1 230 ? 1.837 -31.406 5.484 1 95.38 230 PRO A C 1
ATOM 1743 O O . PRO A 1 230 ? 2.688 -32.125 6.02 1 95.38 230 PRO A O 1
ATOM 1746 N N . ASP A 1 231 ? 0.917 -31.875 4.629 1 97.12 231 ASP A N 1
ATOM 1747 C CA . ASP A 1 231 ? 0.847 -33.312 4.332 1 97.12 231 ASP A CA 1
ATOM 1748 C C . ASP A 1 231 ? 1.72 -33.656 3.133 1 97.12 231 ASP A C 1
ATOM 1750 O O . ASP A 1 231 ? 1.773 -34.812 2.719 1 97.12 231 ASP A O 1
ATOM 1754 N N . GLY A 1 232 ? 2.373 -32.625 2.564 1 98.25 232 GLY A N 1
ATOM 1755 C CA . GLY A 1 232 ? 3.258 -32.875 1.436 1 98.25 232 GLY A CA 1
ATOM 1756 C C . GLY A 1 232 ? 2.562 -32.75 0.094 1 98.25 232 GLY A C 1
ATOM 1757 O O . GLY A 1 232 ? 1.907 -31.734 -0.175 1 98.25 232 GLY A O 1
ATOM 1758 N N . ALA A 1 233 ? 2.803 -33.75 -0.76 1 98.75 233 ALA A N 1
ATOM 1759 C CA . ALA A 1 233 ? 2.211 -33.719 -2.096 1 98.75 233 ALA A CA 1
ATOM 1760 C C . ALA A 1 233 ? 2.064 -35.125 -2.67 1 98.75 233 ALA A C 1
ATOM 1762 O O . ALA A 1 233 ? 2.746 -36.062 -2.23 1 98.75 233 ALA A O 1
ATOM 1763 N N . ILE A 1 234 ? 1.174 -35.25 -3.564 1 98.81 234 ILE A N 1
ATOM 1764 C CA . ILE A 1 234 ? 0.99 -36.469 -4.32 1 98.81 234 ILE A CA 1
ATOM 1765 C C . ILE A 1 234 ? 1.058 -36.188 -5.816 1 98.81 234 ILE A C 1
ATOM 1767 O O . ILE A 1 234 ? 0.885 -35.031 -6.238 1 98.81 234 ILE A O 1
ATOM 1771 N N . ALA A 1 235 ? 1.334 -37.219 -6.578 1 98.81 235 ALA A N 1
ATOM 1772 C CA . ALA A 1 235 ? 1.365 -37.094 -8.031 1 98.81 235 ALA A CA 1
ATOM 1773 C C . ALA A 1 235 ? 0.956 -38.406 -8.711 1 98.81 235 ALA A C 1
ATOM 1775 O O . ALA A 1 235 ? 1.147 -39.5 -8.156 1 98.81 235 ALA A O 1
ATOM 1776 N N . ILE A 1 236 ? 0.337 -38.281 -9.812 1 98.38 236 ILE A N 1
ATOM 1777 C CA . ILE A 1 236 ? 0.1 -39.375 -10.75 1 98.38 236 IL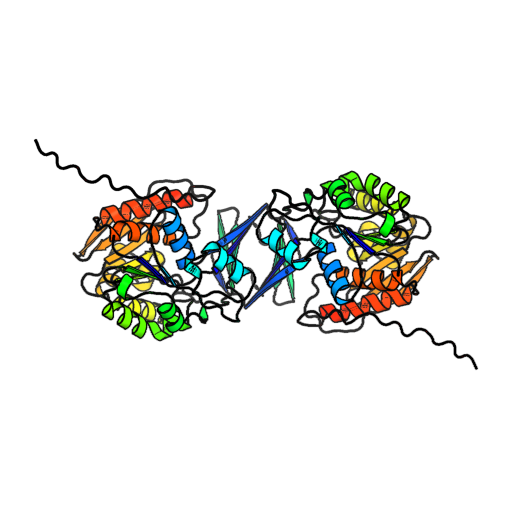E A CA 1
ATOM 1778 C C . ILE A 1 236 ? 0.757 -39.031 -12.094 1 98.38 236 ILE A C 1
ATOM 1780 O O . ILE A 1 236 ? 0.394 -38.062 -12.75 1 98.38 236 ILE A O 1
ATOM 1784 N N . GLY A 1 237 ? 1.687 -39.875 -12.445 1 96.56 237 GLY A N 1
ATOM 1785 C CA . GLY A 1 237 ? 2.486 -39.625 -13.633 1 96.56 237 GLY A CA 1
ATOM 1786 C C . GLY A 1 237 ? 1.875 -40.188 -14.898 1 96.56 237 GLY A C 1
ATOM 1787 O O . GLY A 1 237 ? 0.738 -40.656 -14.883 1 96.56 237 GLY A O 1
ATOM 1788 N N . ALA A 1 238 ? 2.66 -40.062 -15.977 1 92.56 238 ALA A N 1
ATOM 1789 C CA . ALA A 1 238 ? 2.24 -40.531 -17.297 1 92.56 238 ALA A CA 1
ATOM 1790 C C . ALA A 1 238 ? 1.931 -42.031 -17.297 1 92.56 238 ALA A C 1
ATOM 1792 O O . ALA A 1 238 ? 1.047 -42.469 -18.031 1 92.56 238 ALA A O 1
ATOM 1793 N N . ASP A 1 239 ? 2.559 -42.688 -16.406 1 93.19 239 ASP A N 1
ATOM 1794 C CA . ASP A 1 239 ? 2.395 -44.156 -16.359 1 93.19 239 ASP A CA 1
ATOM 1795 C C . ASP A 1 239 ? 1.237 -44.531 -15.445 1 93.19 239 ASP A C 1
ATOM 1797 O O . ASP A 1 239 ? 0.938 -45.719 -15.289 1 93.19 239 ASP A O 1
ATOM 1801 N N . GLY A 1 240 ? 0.661 -43.562 -14.773 1 93.88 240 GLY A N 1
ATOM 1802 C CA . GLY A 1 240 ? -0.472 -43.844 -13.898 1 93.88 240 GLY A CA 1
ATOM 1803 C C . GLY A 1 240 ? -0.065 -44.188 -12.484 1 93.88 240 GLY A C 1
ATOM 1804 O O . GLY A 1 240 ? -0.919 -44.375 -11.617 1 93.88 240 GLY A O 1
ATOM 1805 N N . LYS A 1 241 ? 1.199 -44.219 -12.258 1 95.25 241 LYS A N 1
ATOM 1806 C CA . LYS A 1 241 ? 1.679 -44.562 -10.93 1 95.25 241 LYS A CA 1
ATOM 1807 C C . LYS A 1 241 ? 1.438 -43.438 -9.938 1 95.25 241 LYS A C 1
ATOM 1809 O O . LYS A 1 241 ? 1.649 -42.25 -10.266 1 95.25 241 LYS A O 1
ATOM 1814 N N . PHE A 1 242 ? 0.968 -43.844 -8.781 1 97.62 242 PHE A N 1
ATOM 1815 C CA . PHE A 1 242 ? 0.72 -42.938 -7.68 1 97.62 242 PHE A CA 1
ATOM 1816 C C . PHE A 1 242 ? 1.966 -42.781 -6.82 1 97.62 242 PHE A C 1
ATOM 1818 O O . PHE A 1 242 ? 2.566 -43.75 -6.395 1 97.62 242 PHE A O 1
ATOM 1825 N N . ILE A 1 243 ? 2.398 -41.562 -6.602 1 98.25 243 ILE A N 1
ATOM 1826 C CA . ILE A 1 243 ? 3.541 -41.25 -5.754 1 98.25 243 ILE A CA 1
ATOM 1827 C C . ILE A 1 243 ? 3.115 -40.25 -4.656 1 98.25 243 ILE A C 1
ATOM 1829 O O . ILE A 1 243 ? 2.361 -39.312 -4.914 1 98.25 243 ILE A O 1
ATOM 1833 N N . GLU A 1 244 ? 3.568 -40.469 -3.459 1 98.44 244 GLU A N 1
ATOM 1834 C CA . GLU A 1 244 ? 3.324 -39.594 -2.32 1 98.44 244 GLU A CA 1
ATOM 1835 C C . GLU A 1 244 ? 4.621 -39.281 -1.573 1 98.44 244 GLU A C 1
ATOM 1837 O O . GLU A 1 244 ? 5.395 -40.188 -1.264 1 98.44 244 GLU A O 1
ATOM 1842 N N . VAL A 1 245 ? 4.863 -38.031 -1.348 1 98.5 245 VAL A N 1
ATOM 1843 C CA . VAL A 1 245 ? 6.027 -37.594 -0.588 1 98.5 245 VAL A CA 1
ATOM 1844 C C . VAL A 1 245 ? 5.582 -36.719 0.581 1 98.5 245 VAL A C 1
ATOM 1846 O O . VAL A 1 245 ? 4.898 -35.688 0.383 1 98.5 245 VAL A O 1
ATOM 1849 N N . PRO A 1 246 ? 5.859 -37.094 1.812 1 98.19 246 PRO A N 1
ATOM 1850 C CA . PRO A 1 246 ? 5.48 -36.281 2.973 1 98.19 246 PRO A CA 1
ATOM 1851 C C . PRO A 1 246 ? 6.328 -35 3.115 1 98.19 246 PRO A C 1
ATOM 1853 O O . PRO A 1 246 ? 7.457 -34.969 2.619 1 98.19 246 PRO A O 1
ATOM 1856 N N . ALA A 1 247 ? 5.738 -34 3.73 1 97.81 247 ALA A N 1
ATOM 1857 C CA . ALA A 1 247 ? 6.48 -32.781 4.059 1 97.81 247 ALA A CA 1
ATOM 1858 C C . ALA A 1 247 ? 7.117 -32.906 5.441 1 97.81 247 ALA A C 1
ATOM 1860 O O . ALA A 1 247 ? 6.547 -33.5 6.348 1 97.81 247 ALA A O 1
ATOM 1861 N N . PRO A 1 248 ? 8.289 -32.312 5.605 1 97.12 248 PRO A N 1
ATOM 1862 C CA . PRO A 1 248 ? 8.836 -32.25 6.957 1 97.12 248 PRO A CA 1
ATOM 1863 C C . PRO A 1 248 ? 8.055 -31.297 7.863 1 97.12 248 PRO A C 1
ATOM 1865 O O . PRO A 1 248 ? 7.359 -30.406 7.371 1 97.12 248 PRO A O 1
ATOM 1868 N N . ARG A 1 249 ? 8.156 -31.484 9.156 1 95.75 249 ARG A N 1
ATOM 1869 C CA . ARG A 1 249 ? 7.598 -30.531 10.109 1 95.75 249 ARG A CA 1
ATOM 1870 C C . ARG A 1 249 ? 8.492 -29.297 10.242 1 95.75 249 ARG A C 1
ATOM 1872 O O . ARG A 1 249 ? 9.703 -29.438 10.445 1 95.75 249 ARG A O 1
ATOM 1879 N N . VAL A 1 250 ? 7.875 -28.172 10 1 95.31 250 VAL A N 1
ATOM 1880 C CA . VAL A 1 250 ? 8.648 -26.938 10.148 1 95.31 250 VAL A CA 1
ATOM 1881 C C . VAL A 1 250 ? 7.82 -25.906 10.914 1 95.31 250 VAL A C 1
ATOM 1883 O O . VAL A 1 250 ? 6.594 -26.016 10.984 1 95.31 250 VAL A O 1
ATOM 1886 N N . THR A 1 251 ? 8.438 -24.953 11.586 1 93.56 251 THR A N 1
ATOM 1887 C CA . THR A 1 251 ? 7.758 -23.781 12.133 1 93.56 251 THR A CA 1
ATOM 1888 C C . THR A 1 251 ? 7.445 -22.766 11.039 1 93.56 251 THR A C 1
ATOM 1890 O O . THR A 1 251 ? 8.352 -22.156 10.469 1 93.56 251 THR A O 1
ATOM 1893 N N . VAL A 1 252 ? 6.203 -22.594 10.812 1 91.12 252 VAL A N 1
ATOM 1894 C CA . VAL A 1 252 ? 5.758 -21.75 9.711 1 91.12 252 VAL A CA 1
ATOM 1895 C C . VAL A 1 252 ? 5.938 -20.281 10.078 1 91.12 252 VAL A C 1
ATOM 1897 O O . VAL A 1 252 ? 5.559 -19.859 11.18 1 91.12 252 VAL A O 1
ATOM 1900 N N . VAL A 1 253 ? 6.539 -19.547 9.203 1 88.5 253 VAL A N 1
ATOM 1901 C CA . VAL A 1 253 ? 6.719 -18.109 9.367 1 88.5 253 VAL A CA 1
ATOM 1902 C C . VAL A 1 253 ? 5.812 -17.359 8.391 1 88.5 253 VAL A C 1
ATOM 1904 O O . VAL A 1 253 ? 5.133 -16.406 8.773 1 88.5 253 VAL A O 1
ATOM 1907 N N . ASP A 1 254 ? 5.801 -17.797 7.156 1 88.81 254 ASP A N 1
ATOM 1908 C CA . ASP A 1 254 ? 5.031 -17.125 6.113 1 88.81 254 ASP A CA 1
ATOM 1909 C C . ASP A 1 254 ? 4.672 -18.094 4.988 1 88.81 254 ASP A C 1
ATOM 1911 O O . ASP A 1 254 ? 5.539 -18.516 4.227 1 88.81 254 ASP A O 1
ATOM 1915 N N . THR A 1 255 ? 3.385 -18.234 4.773 1 88.62 255 THR A N 1
ATOM 1916 C CA . THR A 1 255 ? 2.963 -19.25 3.814 1 88.62 255 THR A CA 1
ATOM 1917 C C . THR A 1 255 ? 2.617 -18.625 2.471 1 88.62 255 THR A C 1
ATOM 1919 O O . THR A 1 255 ? 2.197 -19.312 1.541 1 88.62 255 THR A O 1
ATOM 1922 N N . ILE A 1 256 ? 2.691 -17.328 2.371 1 87.69 256 ILE A N 1
ATOM 1923 C CA . ILE A 1 256 ? 2.318 -16.641 1.138 1 87.69 256 ILE A CA 1
ATOM 1924 C C . ILE A 1 256 ? 3.199 -17.125 -0.01 1 87.69 256 ILE A C 1
ATOM 1926 O O . ILE A 1 256 ? 4.43 -17.109 0.093 1 87.69 256 ILE A O 1
ATOM 1930 N N . GLY A 1 257 ? 2.572 -17.656 -1.066 1 91.81 257 GLY A N 1
ATOM 1931 C CA . GLY A 1 257 ? 3.285 -18.078 -2.264 1 91.81 257 GLY A CA 1
ATOM 1932 C C . GLY A 1 257 ? 3.885 -19.469 -2.146 1 91.81 257 GLY A C 1
ATOM 1933 O O . GLY A 1 257 ? 4.652 -19.891 -3.014 1 91.81 257 GLY A O 1
ATOM 1934 N N . ALA A 1 258 ? 3.568 -20.219 -1.104 1 94.06 258 ALA A N 1
ATOM 1935 C CA . ALA A 1 258 ? 4.133 -21.547 -0.885 1 94.06 258 ALA A CA 1
ATOM 1936 C C . ALA A 1 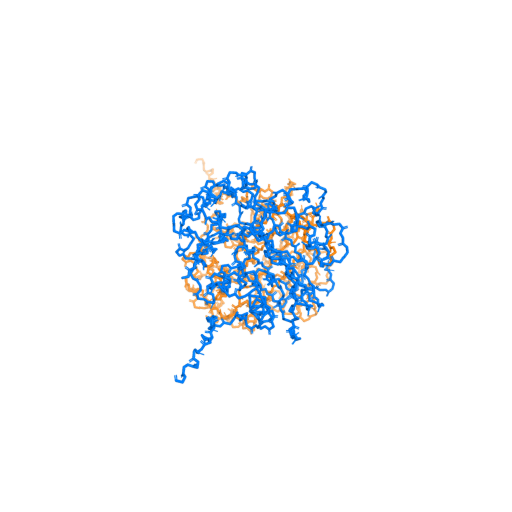258 ? 3.877 -22.453 -2.084 1 94.06 258 ALA A C 1
ATOM 1938 O O . ALA A 1 258 ? 4.773 -23.188 -2.523 1 94.06 258 ALA A O 1
ATOM 1939 N N . GLY A 1 259 ? 2.682 -22.406 -2.576 1 96.62 259 GLY A N 1
ATOM 1940 C CA . GLY A 1 259 ? 2.354 -23.203 -3.744 1 96.62 259 GLY A CA 1
ATOM 1941 C C . GLY A 1 259 ? 3.148 -22.812 -4.977 1 96.62 259 GLY A C 1
ATOM 1942 O O . GLY A 1 259 ? 3.555 -23.688 -5.758 1 96.62 259 GLY A O 1
ATOM 1943 N N . ASP A 1 260 ? 3.355 -21.562 -5.164 1 97.75 260 ASP A N 1
ATOM 1944 C CA . ASP A 1 260 ? 4.133 -21.078 -6.305 1 97.75 260 ASP A CA 1
ATOM 1945 C C . ASP A 1 260 ? 5.59 -21.531 -6.199 1 97.75 260 ASP A C 1
ATOM 1947 O O . ASP A 1 260 ? 6.203 -21.891 -7.203 1 97.75 260 ASP A O 1
ATOM 1951 N N . VAL A 1 261 ? 6.102 -21.438 -4.996 1 97.62 261 VAL A N 1
ATOM 1952 C CA . VAL A 1 261 ? 7.473 -21.875 -4.758 1 97.62 261 VAL A CA 1
ATOM 1953 C C . VAL A 1 261 ? 7.598 -23.375 -5.031 1 97.62 261 VAL A C 1
ATOM 1955 O O . VAL A 1 261 ? 8.57 -23.812 -5.641 1 97.62 261 VAL A O 1
ATOM 1958 N N . PHE A 1 262 ? 6.629 -24.094 -4.578 1 98.19 262 PHE A N 1
ATOM 1959 C CA . PHE A 1 262 ? 6.57 -25.516 -4.871 1 98.19 262 PHE A CA 1
ATOM 1960 C C . PHE A 1 262 ? 6.625 -25.766 -6.375 1 98.19 262 PHE A C 1
ATOM 1962 O O . PHE A 1 262 ? 7.453 -26.547 -6.852 1 98.19 262 PHE A O 1
ATOM 1969 N N . ASN A 1 263 ? 5.773 -25.062 -7.109 1 98.69 263 ASN A N 1
ATOM 1970 C CA . ASN A 1 263 ? 5.719 -25.219 -8.562 1 98.69 263 ASN A CA 1
ATOM 1971 C C . ASN A 1 263 ? 7.066 -24.891 -9.211 1 98.69 263 ASN A C 1
ATOM 1973 O O . ASN A 1 263 ? 7.512 -25.609 -10.109 1 98.69 263 ASN A O 1
ATOM 1977 N N . ALA A 1 264 ? 7.637 -23.828 -8.75 1 98.38 264 ALA A N 1
ATOM 1978 C CA . ALA A 1 264 ? 8.922 -23.406 -9.297 1 98.38 264 ALA A CA 1
ATOM 1979 C C . ALA A 1 264 ? 9.977 -24.484 -9.125 1 98.38 264 ALA A C 1
ATOM 1981 O O . ALA A 1 264 ? 10.656 -24.859 -10.094 1 98.38 264 ALA A O 1
ATOM 1982 N N . ALA A 1 265 ? 10.094 -25 -7.953 1 97.81 265 ALA A N 1
ATOM 1983 C CA . ALA A 1 265 ? 11.102 -26.016 -7.656 1 97.81 265 ALA A CA 1
ATOM 1984 C C . ALA A 1 265 ? 10.797 -27.312 -8.391 1 97.81 265 ALA A C 1
ATOM 1986 O O . ALA A 1 265 ? 11.703 -27.969 -8.922 1 97.81 265 ALA A O 1
ATOM 1987 N N . PHE A 1 266 ? 9.547 -27.688 -8.453 1 98.31 266 PHE A N 1
ATOM 1988 C CA . PHE A 1 266 ? 9.133 -28.891 -9.164 1 98.31 266 PHE A CA 1
ATOM 1989 C C . PHE A 1 266 ? 9.57 -28.844 -10.617 1 98.31 266 PHE A C 1
ATOM 1991 O O . PHE A 1 266 ? 10.234 -29.781 -11.102 1 98.31 266 PHE A O 1
ATOM 1998 N N . LEU A 1 267 ? 9.281 -27.75 -11.266 1 98.31 267 LEU A N 1
ATOM 1999 C CA . LEU A 1 267 ? 9.586 -27.609 -12.688 1 98.31 267 LEU A CA 1
ATOM 2000 C C . LEU A 1 267 ? 11.094 -27.516 -12.906 1 98.31 267 LEU A C 1
ATOM 2002 O O . LEU A 1 267 ? 11.609 -28 -13.914 1 98.31 267 LEU A O 1
ATOM 2006 N N . ALA A 1 268 ? 11.758 -26.875 -11.961 1 96.75 268 ALA A N 1
ATOM 2007 C CA . ALA A 1 268 ? 13.211 -26.75 -12.07 1 96.75 268 ALA A CA 1
ATOM 2008 C C . ALA A 1 268 ? 13.883 -28.125 -12.078 1 96.75 268 ALA A C 1
ATOM 2010 O O . ALA A 1 268 ? 14.898 -28.312 -12.75 1 96.75 268 ALA A O 1
ATOM 2011 N N . VAL A 1 269 ? 13.367 -29.047 -11.328 1 96.38 269 VAL A N 1
ATOM 2012 C CA . VAL A 1 269 ? 13.938 -30.391 -11.25 1 96.38 269 VAL A CA 1
ATOM 2013 C C . VAL A 1 269 ? 13.422 -31.234 -12.414 1 96.38 269 VAL A C 1
ATOM 2015 O O . VAL A 1 269 ? 14.156 -32.062 -12.969 1 96.38 269 VAL A O 1
ATOM 2018 N N . LEU A 1 270 ? 12.234 -31.016 -12.812 1 96.25 270 LEU A N 1
ATOM 2019 C CA . LEU A 1 270 ? 11.617 -31.781 -13.906 1 96.25 270 LEU A CA 1
ATOM 2020 C C . LEU A 1 270 ? 12.398 -31.594 -15.203 1 96.25 270 LEU A C 1
ATOM 2022 O O . LEU A 1 270 ? 12.609 -32.562 -15.945 1 96.25 270 LEU A O 1
ATOM 2026 N N . VAL A 1 271 ? 12.852 -30.391 -15.438 1 94.88 271 VAL A N 1
ATOM 2027 C CA . VAL A 1 271 ? 13.508 -30.094 -16.703 1 94.88 271 VAL A CA 1
ATOM 2028 C C . VAL A 1 271 ? 14.906 -30.719 -16.719 1 94.88 271 VAL A C 1
ATOM 2030 O O . VAL A 1 271 ? 15.594 -30.688 -17.734 1 94.88 271 VAL A O 1
ATOM 2033 N N . GLN A 1 272 ? 15.289 -31.234 -15.57 1 91.94 272 GLN A N 1
ATOM 2034 C CA . GLN A 1 272 ? 16.531 -31.984 -15.492 1 91.94 272 GLN A CA 1
ATOM 2035 C C . GLN A 1 272 ? 16.297 -33.469 -15.688 1 91.94 272 GLN A C 1
ATOM 2037 O O . GLN A 1 272 ? 17.188 -34.281 -15.484 1 91.94 272 GLN A O 1
ATOM 2042 N N . GLU A 1 273 ? 15.07 -33.844 -15.953 1 92.12 273 GLU A N 1
ATOM 2043 C CA . GLU A 1 273 ? 14.648 -35.188 -16.297 1 92.12 273 GLU A CA 1
ATOM 2044 C C . GLU A 1 273 ? 14.828 -36.125 -15.125 1 92.12 273 GLU A C 1
ATOM 2046 O O . GLU A 1 273 ? 15.273 -37.281 -15.305 1 92.12 273 GLU A O 1
ATOM 2051 N N . ARG A 1 274 ? 14.57 -35.656 -14 1 93.19 274 ARG A N 1
ATOM 2052 C CA . ARG A 1 274 ? 14.586 -36.469 -12.797 1 93.19 274 ARG A CA 1
ATOM 2053 C C . ARG A 1 274 ? 13.25 -37.188 -12.609 1 93.19 274 ARG A C 1
ATOM 2055 O O . ARG A 1 274 ? 12.281 -36.906 -13.312 1 93.19 274 ARG A O 1
ATOM 2062 N N . SER A 1 275 ? 13.305 -38.188 -11.688 1 95.56 275 SER A N 1
ATOM 2063 C CA . SER A 1 275 ? 12.078 -38.938 -11.414 1 95.56 275 SER A CA 1
ATOM 2064 C C . SER A 1 275 ? 11.008 -38.062 -10.805 1 95.56 275 SER A C 1
ATOM 2066 O O . SER A 1 275 ? 11.32 -37.031 -10.195 1 95.56 275 SER A O 1
ATOM 2068 N N . LEU A 1 276 ? 9.797 -38.438 -10.984 1 97.31 276 LEU A N 1
ATOM 2069 C CA . LEU A 1 276 ? 8.688 -37.688 -10.414 1 97.31 276 LEU A CA 1
ATOM 2070 C C . LEU A 1 276 ? 8.812 -37.594 -8.898 1 97.31 276 LEU A C 1
ATOM 2072 O O . LEU A 1 276 ? 8.484 -36.562 -8.312 1 97.31 276 LEU A O 1
ATOM 2076 N N . GLU A 1 277 ? 9.289 -38.625 -8.289 1 97.44 277 GLU A N 1
ATOM 2077 C CA . GLU A 1 277 ? 9.508 -38.625 -6.844 1 97.44 277 GLU A CA 1
ATOM 2078 C C . GLU A 1 277 ? 10.555 -37.594 -6.441 1 97.44 277 GLU A C 1
ATOM 2080 O O . GLU A 1 277 ? 10.383 -36.875 -5.457 1 97.44 277 GLU A O 1
ATOM 2085 N N . ASP A 1 278 ? 11.602 -37.562 -7.223 1 96.12 278 ASP A N 1
ATOM 2086 C CA . ASP A 1 278 ? 12.648 -36.562 -6.965 1 96.12 278 ASP A CA 1
ATOM 2087 C C . ASP A 1 278 ? 12.109 -35.156 -7.129 1 96.12 278 ASP A C 1
ATOM 2089 O O . ASP A 1 278 ? 12.453 -34.25 -6.355 1 96.12 278 ASP A O 1
ATOM 2093 N N . CYS A 1 279 ? 11.289 -34.969 -8.148 1 97.5 279 CYS A N 1
ATOM 2094 C CA . CYS A 1 279 ? 10.68 -33.656 -8.391 1 97.5 279 CYS A CA 1
ATOM 2095 C C . CYS A 1 279 ? 9.836 -33.219 -7.195 1 97.5 279 CYS A C 1
ATOM 2097 O O . CYS A 1 279 ? 9.969 -32.094 -6.715 1 97.5 279 CYS A O 1
ATOM 2099 N N . LEU A 1 280 ? 9.023 -34.125 -6.621 1 98.25 280 LEU A N 1
ATOM 2100 C CA . LEU A 1 280 ? 8.172 -33.812 -5.473 1 98.25 280 LEU A CA 1
ATOM 2101 C C . LEU A 1 280 ? 9.008 -33.5 -4.234 1 98.25 280 LEU A C 1
ATOM 2103 O O . LEU A 1 280 ? 8.734 -32.562 -3.512 1 98.25 280 LEU A O 1
ATOM 2107 N N . SER A 1 281 ? 9.992 -34.344 -4.078 1 97.31 281 SER A N 1
ATOM 2108 C CA . SER A 1 281 ? 10.844 -34.188 -2.902 1 97.31 281 SER A CA 1
ATOM 2109 C C . SER A 1 281 ? 11.531 -32.812 -2.902 1 97.31 281 SER A C 1
ATOM 2111 O O . SER A 1 281 ? 11.539 -32.125 -1.888 1 97.31 281 SER A O 1
ATOM 2113 N N . ALA A 1 282 ? 12.078 -32.469 -4.016 1 96.44 282 ALA A N 1
ATOM 2114 C CA . ALA A 1 282 ? 12.758 -31.188 -4.129 1 96.44 282 ALA A CA 1
ATOM 2115 C C . ALA A 1 282 ? 11.781 -30.031 -3.932 1 96.44 282 ALA A C 1
ATOM 2117 O O . ALA A 1 282 ? 12.086 -29.062 -3.24 1 96.44 282 ALA A O 1
ATOM 2118 N N . ALA A 1 283 ? 10.609 -30.141 -4.566 1 98.06 283 ALA A N 1
ATOM 2119 C CA . ALA A 1 283 ? 9.586 -29.109 -4.461 1 98.06 283 ALA A CA 1
ATOM 2120 C C . ALA A 1 283 ? 9.172 -28.891 -3.01 1 98.06 283 ALA A C 1
ATOM 2122 O O . ALA A 1 283 ? 9.086 -27.75 -2.545 1 98.06 283 ALA A O 1
ATOM 2123 N N . ILE A 1 284 ? 8.969 -29.953 -2.289 1 97.62 284 ILE A N 1
ATOM 2124 C CA . ILE A 1 284 ? 8.547 -29.906 -0.892 1 97.62 284 ILE A CA 1
ATOM 2125 C C . ILE A 1 284 ? 9.648 -29.297 -0.037 1 97.62 284 ILE A C 1
ATOM 2127 O O . ILE A 1 284 ? 9.383 -28.453 0.823 1 97.62 284 ILE A O 1
ATOM 2131 N N . GLN A 1 285 ? 10.836 -29.688 -0.309 1 96.06 285 GLN A N 1
ATOM 2132 C CA . GLN A 1 285 ? 11.961 -29.188 0.469 1 96.06 285 GLN A CA 1
ATOM 2133 C C . GLN A 1 285 ? 12.125 -27.672 0.287 1 96.06 285 GLN A C 1
ATOM 2135 O O . GLN A 1 285 ? 12.281 -26.938 1.263 1 96.06 285 GLN A O 1
ATOM 2140 N N . VAL A 1 286 ? 12.102 -27.219 -0.928 1 96.81 286 VAL A N 1
ATOM 2141 C CA . VAL A 1 286 ? 12.281 -25.812 -1.222 1 96.81 286 VAL A CA 1
ATOM 2142 C C . VAL A 1 286 ? 11.117 -25 -0.639 1 96.81 286 VAL A C 1
ATOM 2144 O O . VAL A 1 286 ? 11.328 -23.969 -0.017 1 96.81 286 VAL A O 1
ATOM 2147 N N . ALA A 1 287 ? 9.898 -25.484 -0.779 1 97.06 287 ALA A N 1
ATOM 2148 C CA . ALA A 1 287 ? 8.727 -24.781 -0.246 1 97.06 287 ALA A CA 1
ATOM 2149 C C . ALA A 1 287 ? 8.766 -24.734 1.278 1 97.06 287 ALA A C 1
ATOM 2151 O O . ALA A 1 287 ? 8.461 -23.703 1.881 1 97.06 287 ALA A O 1
ATOM 2152 N N . SER A 1 288 ? 9.164 -25.859 1.878 1 96.94 288 SER A N 1
ATOM 2153 C CA . SER A 1 288 ? 9.25 -25.938 3.334 1 96.94 288 SER A CA 1
ATOM 2154 C C . SER A 1 288 ? 10.289 -24.953 3.869 1 96.94 288 SER A C 1
ATOM 2156 O O . SER A 1 288 ? 10.062 -24.297 4.891 1 96.94 288 SER A O 1
ATOM 2158 N N . ARG A 1 289 ? 11.352 -24.875 3.197 1 95.94 289 ARG A N 1
ATOM 2159 C CA . ARG A 1 289 ? 12.391 -23.938 3.588 1 95.94 289 ARG A CA 1
ATOM 2160 C C . ARG A 1 289 ? 11.906 -22.5 3.432 1 95.94 289 ARG A C 1
ATOM 2162 O O . ARG A 1 289 ? 12.109 -21.672 4.324 1 95.94 289 ARG A O 1
ATOM 2169 N N . ALA A 1 290 ? 11.281 -22.234 2.365 1 95.31 290 ALA A N 1
ATOM 2170 C CA . ALA A 1 290 ? 10.812 -20.875 2.068 1 95.31 290 ALA A CA 1
ATOM 2171 C C . ALA A 1 290 ? 9.812 -20.406 3.123 1 95.31 290 ALA A C 1
ATOM 2173 O O . ALA A 1 290 ? 9.891 -19.266 3.584 1 95.31 290 ALA A O 1
ATOM 2174 N N . ILE A 1 291 ? 8.93 -21.219 3.629 1 94.44 291 ILE A N 1
ATOM 2175 C CA . ILE A 1 291 ? 7.84 -20.781 4.496 1 94.44 291 ILE A CA 1
ATOM 2176 C C . ILE A 1 291 ? 8.32 -20.734 5.945 1 94.44 291 ILE A C 1
ATOM 2178 O O . ILE A 1 291 ? 7.633 -20.203 6.82 1 94.44 291 ILE A O 1
ATOM 2182 N N . SER A 1 292 ? 9.555 -21.281 6.223 1 95.38 292 SER A N 1
ATOM 2183 C CA . SER A 1 292 ? 10.031 -21.391 7.602 1 95.38 292 SER A CA 1
ATOM 2184 C C . SER A 1 292 ? 11.211 -20.453 7.859 1 95.38 292 SER A C 1
ATOM 2186 O O . SER A 1 292 ? 11.898 -20.594 8.875 1 95.38 292 SER A O 1
ATOM 2188 N N . THR A 1 293 ? 11.461 -19.562 6.922 1 92.81 293 THR A N 1
ATOM 2189 C CA . THR A 1 293 ? 12.586 -18.656 7.078 1 92.81 293 THR A CA 1
ATOM 2190 C C . THR A 1 293 ? 12.148 -17.203 6.852 1 92.81 293 THR A C 1
ATOM 2192 O O . THR A 1 293 ? 11.227 -16.953 6.074 1 92.81 293 THR A O 1
ATOM 2195 N N . LEU A 1 294 ? 12.836 -16.219 7.566 1 86.12 294 LEU A N 1
ATOM 2196 C CA . LEU A 1 294 ? 12.68 -14.773 7.438 1 86.12 294 LEU A CA 1
ATOM 2197 C C . LEU A 1 294 ? 14.031 -14.07 7.566 1 86.12 294 LEU A C 1
ATOM 2199 O O . LEU A 1 294 ? 14.672 -14.133 8.617 1 86.12 294 LEU A O 1
ATOM 2203 N N . PRO A 1 295 ? 14.469 -13.445 6.488 1 84.44 295 PRO A N 1
ATOM 2204 C CA . PRO A 1 295 ? 13.836 -13.336 5.168 1 84.44 295 PRO A CA 1
ATOM 2205 C C . PRO A 1 295 ? 13.734 -14.688 4.457 1 84.44 295 PRO A C 1
ATOM 2207 O O . PRO A 1 295 ? 14.43 -15.633 4.82 1 84.44 295 PRO A O 1
ATOM 2210 N N . ARG A 1 296 ? 12.891 -14.719 3.523 1 88.06 296 ARG A N 1
ATOM 2211 C CA . ARG A 1 296 ? 12.617 -15.953 2.797 1 88.06 296 ARG A CA 1
ATOM 2212 C C . ARG A 1 296 ? 13.883 -16.484 2.135 1 88.06 296 ARG A C 1
ATOM 2214 O O . ARG A 1 296 ? 14.633 -15.734 1.516 1 88.06 296 ARG A O 1
ATOM 2221 N N . ASP A 1 297 ? 14.055 -17.766 2.387 1 89.88 297 ASP A N 1
ATOM 2222 C CA . ASP A 1 297 ? 15.188 -18.516 1.828 1 89.88 297 ASP A CA 1
ATOM 2223 C C . ASP A 1 297 ? 14.703 -19.672 0.964 1 89.88 297 ASP A C 1
ATOM 2225 O O . ASP A 1 297 ? 13.969 -20.547 1.437 1 89.88 297 ASP A O 1
ATOM 2229 N N . TYR A 1 298 ? 15.07 -19.656 -0.289 1 88.31 298 TYR A N 1
ATOM 2230 C CA . TYR A 1 298 ? 14.633 -20.703 -1.209 1 88.31 298 TYR A CA 1
ATOM 2231 C C . TYR A 1 298 ? 15.656 -21.844 -1.274 1 88.31 298 TYR A C 1
ATOM 2233 O O . TYR A 1 298 ? 15.375 -22.906 -1.834 1 88.31 298 TYR A O 1
ATOM 2241 N N . GLY A 1 299 ? 16.656 -21.438 -0.754 1 82.44 299 GLY A N 1
ATOM 2242 C CA . GLY A 1 299 ? 17.781 -22.344 -0.915 1 82.44 299 GLY A CA 1
ATOM 2243 C C . GLY A 1 299 ? 18.672 -22 -2.094 1 82.44 299 GLY A C 1
ATOM 2244 O O . GLY A 1 299 ? 18.453 -20.969 -2.756 1 82.44 299 GLY A O 1
ATOM 2245 N N . GLY A 1 300 ? 19.938 -22.469 -2.211 1 79.69 300 GLY A N 1
ATOM 2246 C CA . GLY A 1 300 ? 20.859 -22.281 -3.316 1 79.69 300 GLY A CA 1
ATOM 2247 C C . GLY A 1 300 ? 20.562 -23.172 -4.508 1 79.69 300 GLY A C 1
ATOM 2248 O O . GLY A 1 300 ? 19.516 -23.828 -4.547 1 79.69 300 GLY A O 1
ATOM 2249 N N . PRO A 1 301 ? 21.359 -23.047 -5.512 1 77.56 301 PRO A N 1
ATOM 2250 C CA . PRO A 1 301 ? 21.172 -23.875 -6.711 1 77.56 301 PRO A CA 1
ATOM 2251 C C . PRO A 1 301 ? 20.969 -25.344 -6.395 1 77.56 301 PRO A C 1
ATOM 2253 O O . PRO A 1 301 ? 21.625 -25.891 -5.5 1 77.56 301 PRO A O 1
ATOM 2256 N N . ILE A 1 302 ? 19.859 -25.844 -6.941 1 69.38 302 ILE A N 1
ATOM 2257 C CA . ILE A 1 302 ? 19.531 -27.266 -6.746 1 69.38 302 ILE A CA 1
ATOM 2258 C C . ILE A 1 302 ? 20.625 -28.125 -7.359 1 69.38 302 ILE A C 1
ATOM 2260 O O . ILE A 1 302 ? 20.969 -27.984 -8.539 1 69.38 302 ILE A O 1
ATOM 2264 N N . GLN A 1 303 ? 21.562 -28.75 -6.52 1 62.78 303 GLN A N 1
ATOM 2265 C CA . GLN A 1 303 ? 22.609 -29.656 -6.977 1 62.78 303 GLN A CA 1
ATOM 2266 C C . GLN A 1 303 ? 22.188 -31.109 -6.828 1 62.78 303 GLN A C 1
ATOM 2268 O O . GLN A 1 303 ? 21.578 -31.484 -5.82 1 62.78 303 GLN A O 1
ATOM 2273 N N . PHE A 1 304 ? 21.906 -31.797 -7.973 1 56.16 304 PHE A N 1
ATOM 2274 C CA . PHE A 1 304 ? 21.672 -33.219 -7.836 1 56.16 304 PHE A CA 1
ATOM 2275 C C . PHE A 1 304 ? 22.984 -34 -7.945 1 56.16 304 PHE A C 1
ATOM 2277 O O . PHE A 1 304 ? 23.859 -33.656 -8.742 1 56.16 304 PHE A O 1
ATOM 2284 N N . GLU A 1 305 ? 23.516 -34.469 -6.863 1 47.5 305 GLU A N 1
ATOM 2285 C CA . GLU A 1 305 ? 24.656 -35.375 -6.957 1 47.5 305 GLU A CA 1
ATOM 2286 C C . GLU A 1 305 ? 24.438 -36.406 -8.062 1 47.5 305 GLU A C 1
ATOM 2288 O O . GLU A 1 305 ? 23.391 -37.031 -8.133 1 47.5 305 GLU A O 1
ATOM 2293 N N . ASP A 1 306 ? 24.969 -36.219 -9.258 1 44.31 306 ASP A N 1
ATOM 2294 C CA . ASP A 1 306 ? 25.031 -37.281 -10.25 1 44.31 306 ASP A CA 1
ATOM 2295 C C . ASP A 1 306 ? 25.281 -38.656 -9.578 1 44.31 306 ASP A C 1
ATOM 2297 O O . ASP A 1 306 ? 26.047 -38.75 -8.625 1 44.31 306 ASP A O 1
ATOM 2301 N N . ALA A 1 307 ? 24.359 -39.625 -9.516 1 41.34 307 ALA A N 1
ATOM 2302 C CA . ALA A 1 307 ? 24.734 -41 -9.266 1 41.34 307 ALA A CA 1
ATOM 2303 C C . ALA A 1 307 ? 26.047 -41.344 -9.945 1 41.34 307 ALA A C 1
ATOM 2305 O O . ALA A 1 307 ? 26.141 -41.375 -11.172 1 41.34 307 ALA A O 1
ATOM 2306 N N . ALA A 1 308 ? 27.219 -41.125 -9.461 1 38.88 308 ALA A N 1
ATOM 2307 C CA . ALA A 1 308 ? 28.469 -41.75 -9.883 1 38.88 308 ALA A CA 1
ATOM 2308 C C . ALA A 1 308 ? 28.266 -43.219 -10.219 1 38.88 308 ALA A C 1
ATOM 2310 O O . ALA A 1 308 ? 27.688 -43.969 -9.438 1 38.88 308 ALA A O 1
ATOM 2311 N N . HIS A 1 309 ? 28.438 -43.625 -11.516 1 37.34 309 HIS A N 1
ATOM 2312 C CA . HIS A 1 309 ? 28.891 -44.938 -11.953 1 37.34 309 HIS A CA 1
ATOM 2313 C C . HIS A 1 309 ? 29.969 -45.5 -11.031 1 37.34 309 HIS A C 1
ATOM 2315 O O . HIS A 1 309 ? 31.031 -44.875 -10.875 1 37.34 309 HIS A O 1
ATOM 2321 N N . GLU A 1 310 ? 29.703 -46.219 -10.023 1 34.25 310 GLU A N 1
ATOM 2322 C CA . GLU A 1 310 ? 30.656 -47.219 -9.586 1 34.25 310 GLU A CA 1
ATOM 2323 C C . GLU A 1 310 ? 31.156 -48.062 -10.773 1 34.25 310 GLU A C 1
ATOM 2325 O O . GLU A 1 310 ? 30.438 -48.906 -11.281 1 34.25 310 GLU A O 1
ATOM 2330 N N . ARG A 1 311 ? 31.828 -47.594 -11.773 1 25.84 311 ARG A N 1
ATOM 2331 C CA . ARG A 1 311 ? 32.812 -48.5 -12.352 1 25.84 311 ARG A CA 1
ATOM 2332 C C . ARG A 1 311 ? 33.906 -48.812 -11.352 1 25.84 311 ARG A C 1
ATOM 2334 O O . ARG A 1 311 ? 34.531 -47.906 -10.812 1 25.84 311 ARG A O 1
ATOM 2341 N N . ALA A 1 312 ? 34 -50.125 -11.156 1 23.53 312 ALA A N 1
ATOM 2342 C CA . ALA A 1 312 ? 35.188 -50.969 -11 1 23.53 312 ALA A CA 1
ATOM 2343 C C . ALA A 1 312 ? 35.969 -51.062 -12.312 1 23.53 312 ALA A C 1
ATOM 2345 O O . ALA A 1 312 ? 35.375 -51.188 -13.383 1 23.53 312 ALA A O 1
ATOM 2346 N N . MET B 1 1 ? 6.938 38.594 0.05 1 81.56 1 MET B N 1
ATOM 2347 C CA . MET B 1 1 ? 6.137 37.656 0.828 1 81.56 1 MET B CA 1
ATOM 2348 C C . MET B 1 1 ? 6.984 37 1.905 1 81.56 1 MET B C 1
ATOM 2350 O O . MET B 1 1 ? 8.156 36.688 1.677 1 81.56 1 MET B O 1
ATOM 2354 N N . ARG B 1 2 ? 6.449 36.906 3.119 1 93.19 2 ARG B N 1
ATOM 2355 C CA . ARG B 1 2 ? 7.184 36.312 4.219 1 93.19 2 ARG B CA 1
ATOM 2356 C C . ARG B 1 2 ? 7.406 34.812 3.957 1 93.19 2 ARG B C 1
ATOM 2358 O O . ARG B 1 2 ? 6.555 34.156 3.359 1 93.19 2 ARG B O 1
ATOM 2365 N N . PRO B 1 3 ? 8.531 34.344 4.305 1 97.25 3 PRO B N 1
ATOM 2366 C CA . PRO B 1 3 ? 8.867 32.969 3.986 1 97.25 3 PRO B CA 1
ATOM 2367 C C . PRO B 1 3 ? 8.055 31.953 4.797 1 97.25 3 PRO B C 1
ATOM 2369 O O . PRO B 1 3 ? 7.59 32.281 5.895 1 97.25 3 PRO B O 1
ATOM 2372 N N . LEU B 1 4 ? 7.871 30.812 4.215 1 98.25 4 LEU B N 1
ATOM 2373 C CA . LEU B 1 4 ? 7.105 29.734 4.844 1 98.25 4 LEU B CA 1
ATOM 2374 C C . LEU B 1 4 ? 7.922 28.438 4.895 1 98.25 4 LEU B C 1
ATOM 2376 O O . LEU B 1 4 ? 8.648 28.125 3.949 1 98.25 4 LEU B O 1
ATOM 2380 N N . ALA B 1 5 ? 7.77 27.719 5.977 1 98.75 5 ALA B N 1
ATOM 2381 C CA . ALA B 1 5 ? 8.312 26.375 6.102 1 98.75 5 ALA B CA 1
ATOM 2382 C C . ALA B 1 5 ? 7.305 25.438 6.766 1 98.75 5 ALA B C 1
ATOM 2384 O O . ALA B 1 5 ? 6.453 25.875 7.543 1 98.75 5 ALA B O 1
ATOM 2385 N N . VAL B 1 6 ? 7.352 24.234 6.422 1 98.88 6 VAL B N 1
ATOM 2386 C CA . VAL B 1 6 ? 6.602 23.203 7.125 1 98.88 6 VAL B CA 1
ATOM 2387 C C . VAL B 1 6 ? 7.551 22.094 7.598 1 98.88 6 VAL B C 1
ATOM 2389 O O . VAL B 1 6 ? 8.477 21.719 6.879 1 98.88 6 VAL B O 1
ATOM 2392 N N . ILE B 1 7 ? 7.359 21.688 8.836 1 98.88 7 ILE B N 1
ATOM 2393 C CA . ILE B 1 7 ? 8.211 20.719 9.508 1 98.88 7 ILE B CA 1
ATOM 2394 C C . ILE B 1 7 ? 7.352 19.594 10.086 1 98.88 7 ILE B C 1
ATOM 2396 O O . ILE B 1 7 ? 6.434 19.828 10.867 1 98.88 7 ILE B O 1
ATOM 2400 N N . GLY B 1 8 ? 7.652 18.344 9.609 1 98.56 8 GLY B N 1
ATOM 2401 C CA . GLY B 1 8 ? 6.902 17.281 10.258 1 98.56 8 GLY B CA 1
ATOM 2402 C C . GLY B 1 8 ? 6.816 16.031 9.422 1 98.56 8 GLY B C 1
ATOM 2403 O O . GLY B 1 8 ? 7.793 15.633 8.781 1 98.56 8 GLY B O 1
ATOM 2404 N N . ASN B 1 9 ? 5.68 15.367 9.531 1 98.06 9 ASN B N 1
ATOM 2405 C CA . ASN B 1 9 ? 5.555 14.016 9 1 98.06 9 ASN B CA 1
ATOM 2406 C C . ASN B 1 9 ? 5.188 14.031 7.516 1 98.06 9 ASN B C 1
ATOM 2408 O O . ASN B 1 9 ? 4.238 14.711 7.113 1 98.06 9 ASN B O 1
ATOM 2412 N N . VAL B 1 10 ? 5.941 13.398 6.754 1 98.5 10 VAL B N 1
ATOM 2413 C CA . VAL B 1 10 ? 5.664 12.984 5.383 1 98.5 10 VAL B CA 1
ATOM 2414 C C . VAL B 1 10 ? 5.652 11.461 5.297 1 98.5 10 VAL B C 1
ATOM 2416 O O . VAL B 1 10 ? 6.613 10.797 5.699 1 98.5 10 VAL B O 1
ATOM 2419 N N . ASN B 1 11 ? 4.574 10.922 4.93 1 98.06 11 ASN B N 1
ATOM 2420 C CA . ASN B 1 11 ? 4.438 9.477 4.832 1 98.06 11 ASN B CA 1
ATOM 2421 C C . ASN B 1 11 ? 3.609 9.07 3.615 1 98.06 11 ASN B C 1
ATOM 2423 O O . ASN B 1 11 ? 3.316 9.906 2.754 1 98.06 11 ASN B O 1
ATOM 2427 N N . VAL B 1 12 ? 3.336 7.777 3.48 1 97.56 12 VAL B N 1
ATOM 2428 C CA . VAL B 1 12 ? 2.586 7.258 2.342 1 97.56 12 VAL B CA 1
ATOM 2429 C C . VAL B 1 12 ? 1.182 6.855 2.787 1 97.56 12 VAL B C 1
ATOM 2431 O O . VAL B 1 12 ? 1.015 6.191 3.812 1 97.56 12 VAL B O 1
ATOM 2434 N N . ASP B 1 13 ? 0.237 7.312 2.061 1 96.44 13 ASP B N 1
ATOM 2435 C CA . ASP B 1 13 ? -1.139 6.852 2.227 1 96.44 13 ASP B CA 1
ATOM 2436 C C . ASP B 1 13 ? -1.544 5.914 1.092 1 96.44 13 ASP B C 1
ATOM 2438 O O . ASP B 1 13 ? -1.333 6.223 -0.082 1 96.44 13 ASP B O 1
ATOM 2442 N N . LEU B 1 14 ? -2.021 4.789 1.458 1 96.75 14 LEU B N 1
ATOM 2443 C CA . LEU B 1 14 ? -2.639 3.875 0.502 1 96.75 14 LEU B CA 1
ATOM 2444 C C . LEU B 1 14 ? -4.121 3.686 0.811 1 96.75 14 LEU B C 1
ATOM 2446 O O . LEU B 1 14 ? -4.477 3.047 1.804 1 96.75 14 LEU B O 1
ATOM 2450 N N . ILE B 1 15 ? -4.969 4.219 -0.063 1 94.31 15 ILE B N 1
ATOM 2451 C CA . ILE B 1 15 ? -6.41 4.152 0.149 1 94.31 15 ILE B CA 1
ATOM 2452 C C . ILE B 1 15 ? -7.004 3.012 -0.677 1 94.31 15 ILE B C 1
ATOM 2454 O O . ILE B 1 15 ? -6.77 2.926 -1.885 1 94.31 15 ILE B O 1
ATOM 2458 N N . VAL B 1 16 ? -7.727 2.162 -0.005 1 94.75 16 VAL B N 1
ATOM 2459 C CA . VAL B 1 16 ? -8.273 0.977 -0.654 1 94.75 16 VAL B CA 1
ATOM 2460 C C . VAL B 1 16 ? -9.766 0.853 -0.334 1 94.75 16 VAL B C 1
ATOM 2462 O O . VAL B 1 16 ? -10.18 1.088 0.802 1 94.75 16 VAL B O 1
ATOM 2465 N N . GLY B 1 17 ? -10.664 0.438 -1.308 1 91.75 17 GLY B N 1
ATOM 2466 C CA . GLY B 1 17 ? -12.047 0.134 -0.978 1 91.75 17 GLY B CA 1
ATOM 2467 C C . GLY B 1 17 ? -13 0.394 -2.125 1 91.75 17 GLY B C 1
ATOM 2468 O O . GLY B 1 17 ? -12.578 0.541 -3.273 1 91.75 17 GLY B O 1
ATOM 2469 N N . PRO B 1 18 ? -14.273 0.465 -1.822 1 89.94 18 PRO B N 1
ATOM 2470 C CA . PRO B 1 18 ? -14.852 0.305 -0.487 1 89.94 18 PRO B CA 1
ATOM 2471 C C . PRO B 1 18 ? -14.891 -1.151 -0.029 1 89.94 18 PRO B C 1
ATOM 2473 O O . PRO B 1 18 ? -14.773 -2.064 -0.852 1 89.94 18 PRO B O 1
ATOM 2476 N N . VAL B 1 19 ? -14.875 -1.196 1.348 1 87.69 19 VAL B N 1
ATOM 2477 C CA . VAL B 1 19 ? -14.969 -2.502 1.993 1 87.69 19 VAL B CA 1
ATOM 2478 C C . VAL B 1 19 ? -16.156 -2.512 2.963 1 87.69 19 VAL B C 1
ATOM 2480 O O . VAL B 1 19 ? -16.203 -1.709 3.896 1 87.69 19 VAL B O 1
ATOM 2483 N N . ALA B 1 20 ? -17.188 -3.355 2.85 1 77.38 20 ALA B N 1
ATOM 2484 C CA . ALA B 1 20 ? -18.25 -3.611 3.826 1 77.38 20 ALA B CA 1
ATOM 2485 C C . ALA B 1 20 ? -19.109 -4.793 3.4 1 77.38 20 ALA B C 1
ATOM 2487 O O . ALA B 1 20 ? -19.453 -4.93 2.223 1 77.38 20 ALA B O 1
ATOM 2488 N N . PRO B 1 21 ? -19.297 -5.562 4.449 1 81.56 21 PRO B N 1
ATOM 2489 C CA . PRO B 1 21 ? -18.719 -5.59 5.793 1 81.56 21 PRO B CA 1
ATOM 2490 C C . PRO B 1 21 ? -17.281 -6.125 5.801 1 81.56 21 PRO B C 1
ATOM 2492 O O . PRO B 1 21 ? -16.766 -6.523 4.754 1 81.56 21 PRO B O 1
ATOM 2495 N N . TRP B 1 22 ? -16.656 -5.91 7.07 1 86.56 22 TRP B N 1
ATOM 2496 C CA . TRP B 1 22 ? -15.367 -6.582 7.141 1 86.56 22 TRP B CA 1
ATOM 2497 C C . TRP B 1 22 ? -15.492 -8.055 6.746 1 86.56 22 TRP B C 1
ATOM 2499 O O . TRP B 1 22 ? -16.422 -8.742 7.188 1 86.56 22 TRP B O 1
ATOM 2509 N N . PRO B 1 23 ? -14.594 -8.469 5.941 1 84.69 23 PRO B N 1
ATOM 2510 C CA . PRO B 1 23 ? -14.695 -9.867 5.512 1 84.69 23 PRO B CA 1
ATOM 2511 C C . PRO B 1 23 ? -14.281 -10.844 6.605 1 84.69 23 PRO B C 1
ATOM 2513 O O . PRO B 1 23 ? -13.68 -10.445 7.605 1 84.69 23 PRO B O 1
ATOM 2516 N N . LYS B 1 24 ? -14.734 -12.102 6.363 1 79.88 24 LYS B N 1
ATOM 2517 C CA . LYS B 1 24 ? -14.25 -13.172 7.238 1 79.88 24 LYS B CA 1
ATOM 2518 C C . LYS B 1 24 ? -12.75 -13.375 7.078 1 79.88 24 LYS B C 1
ATOM 2520 O O . LYS B 1 24 ? -12.227 -13.328 5.961 1 79.88 24 LYS B O 1
ATOM 2525 N N . ALA B 1 25 ? -12.086 -13.625 8.234 1 77.56 25 ALA B N 1
ATOM 2526 C CA . ALA B 1 25 ? -10.656 -13.914 8.188 1 77.56 25 ALA B CA 1
ATOM 2527 C C . ALA B 1 25 ? -10.367 -15.086 7.25 1 77.56 25 ALA B C 1
ATOM 2529 O O . ALA B 1 25 ? -11.117 -16.062 7.215 1 77.56 25 ALA B O 1
ATOM 2530 N N . GLY B 1 26 ? -9.297 -15 6.461 1 73.94 26 GLY B N 1
ATOM 2531 C CA . GLY B 1 26 ? -8.875 -16.078 5.59 1 73.94 26 GLY B CA 1
ATOM 2532 C C . GLY B 1 26 ? -9.445 -15.984 4.191 1 73.94 26 GLY B C 1
ATOM 2533 O O . GLY B 1 26 ? -9.273 -16.891 3.377 1 73.94 26 GLY B O 1
ATOM 2534 N N . THR B 1 27 ? -10.117 -14.875 3.906 1 78 27 THR B N 1
ATOM 2535 C CA . THR B 1 27 ? -10.742 -14.75 2.594 1 78 27 THR B CA 1
ATOM 2536 C C . THR B 1 27 ? -10.047 -13.664 1.771 1 78 27 THR B C 1
ATOM 2538 O O . THR B 1 27 ? -9.188 -12.945 2.281 1 78 27 THR B O 1
ATOM 2541 N N . GLU B 1 28 ? -10.359 -13.672 0.55 1 82.31 28 GLU B N 1
ATOM 2542 C CA . GLU B 1 28 ? -9.938 -12.617 -0.371 1 82.31 28 GLU B CA 1
ATOM 2543 C C . GLU B 1 28 ? -11.133 -11.859 -0.93 1 82.31 28 GLU B C 1
ATOM 2545 O O . GLU B 1 28 ? -12.086 -12.461 -1.43 1 82.31 28 GLU B O 1
ATOM 2550 N N . THR B 1 29 ? -11.125 -10.578 -0.759 1 87.06 29 THR B N 1
ATOM 2551 C CA . THR B 1 29 ? -12.172 -9.703 -1.259 1 87.06 29 THR B CA 1
ATOM 2552 C C . THR B 1 29 ? -11.641 -8.797 -2.367 1 87.06 29 THR B C 1
ATOM 2554 O O . THR B 1 29 ? -10.578 -8.188 -2.223 1 87.06 29 THR B O 1
ATOM 2557 N N . VAL B 1 30 ? -12.406 -8.781 -3.438 1 89.81 30 VAL B N 1
ATOM 2558 C CA . VAL B 1 30 ? -12.062 -7.852 -4.508 1 89.81 30 VAL B CA 1
ATOM 2559 C C . VAL B 1 30 ? -12.633 -6.469 -4.191 1 89.81 30 VAL B C 1
ATOM 2561 O O . VAL B 1 30 ? -13.805 -6.344 -3.82 1 89.81 30 VAL B O 1
ATOM 2564 N N . VAL B 1 31 ? -11.781 -5.477 -4.266 1 91.81 31 VAL B N 1
ATOM 2565 C CA . VAL B 1 31 ? -12.227 -4.105 -4.055 1 91.81 31 VAL B CA 1
ATOM 2566 C C . VAL B 1 31 ? -12.055 -3.299 -5.336 1 91.81 31 VAL B C 1
ATOM 2568 O O . VAL B 1 31 ? -11.281 -3.682 -6.219 1 91.81 31 VAL B O 1
ATOM 2571 N N . ASP B 1 32 ? -12.68 -2.184 -5.43 1 88.31 32 ASP B N 1
ATOM 2572 C CA . ASP B 1 32 ? -12.812 -1.453 -6.688 1 88.31 32 ASP B CA 1
ATOM 2573 C C . ASP B 1 32 ? -11.578 -0.598 -6.961 1 88.31 32 ASP B C 1
ATOM 2575 O O . ASP B 1 32 ? -11.156 -0.459 -8.109 1 88.31 32 ASP B O 1
ATOM 2579 N N . HIS B 1 33 ? -11.125 -0.07 -5.805 1 89.88 33 HIS B N 1
ATOM 2580 C CA . HIS B 1 33 ? -10.117 0.945 -6.109 1 89.88 33 HIS B CA 1
ATOM 2581 C C . HIS B 1 33 ? -9.016 0.96 -5.059 1 89.88 33 HIS B C 1
ATOM 2583 O O . HIS B 1 33 ? -9.227 0.536 -3.922 1 89.88 33 HIS B O 1
ATOM 2589 N N . ASP B 1 34 ? -7.84 1.32 -5.57 1 93.25 34 ASP B N 1
ATOM 2590 C CA . ASP B 1 34 ? -6.723 1.695 -4.711 1 93.25 34 ASP B CA 1
ATOM 2591 C C . ASP B 1 34 ? -6.07 2.99 -5.191 1 93.25 34 ASP B C 1
ATOM 2593 O O . ASP B 1 34 ? -6.09 3.293 -6.383 1 93.25 34 ASP B O 1
ATOM 2597 N N . ASP B 1 35 ? -5.59 3.76 -4.219 1 92.88 35 ASP B N 1
ATOM 2598 C CA . ASP B 1 35 ? -4.973 5.051 -4.512 1 92.88 35 ASP B CA 1
ATOM 2599 C C . ASP B 1 35 ? -3.752 5.289 -3.623 1 92.88 35 ASP B C 1
ATOM 2601 O O . ASP B 1 35 ? -3.877 5.383 -2.4 1 92.88 35 ASP B O 1
ATOM 2605 N N . LEU B 1 36 ? -2.564 5.301 -4.277 1 94.44 36 LEU B N 1
ATOM 2606 C CA . LEU B 1 36 ? -1.318 5.613 -3.59 1 94.44 36 LEU B CA 1
ATOM 2607 C C . LEU B 1 36 ? -1.045 7.113 -3.619 1 94.44 36 LEU B C 1
ATOM 2609 O O . LEU B 1 36 ? -0.991 7.719 -4.691 1 94.44 36 LEU B O 1
ATOM 2613 N N . ARG B 1 37 ? -0.795 7.723 -2.418 1 94.56 37 ARG B N 1
ATOM 2614 C CA . ARG B 1 37 ? -0.579 9.164 -2.414 1 94.56 37 ARG B CA 1
ATOM 2615 C C . ARG B 1 37 ? 0.361 9.578 -1.285 1 94.56 37 ARG B C 1
ATOM 2617 O O . ARG B 1 37 ? 0.586 8.805 -0.349 1 94.56 37 ARG B O 1
ATOM 2624 N N . VAL B 1 38 ? 0.9 10.789 -1.473 1 96.38 38 VAL B N 1
ATOM 2625 C CA . VAL B 1 38 ? 1.643 11.43 -0.391 1 96.38 38 VAL B CA 1
ATOM 2626 C C . VAL B 1 38 ? 0.697 11.75 0.763 1 96.38 38 VAL B C 1
ATOM 2628 O O . VAL B 1 38 ? -0.419 12.227 0.543 1 96.38 38 VAL B O 1
ATOM 2631 N N . GLY B 1 39 ? 1.118 11.375 1.951 1 96.44 39 GLY B N 1
ATOM 2632 C CA . GLY B 1 39 ? 0.363 11.695 3.15 1 96.44 39 GLY B CA 1
ATOM 2633 C C . GLY B 1 39 ? 1.188 12.414 4.199 1 96.44 39 GLY B C 1
ATOM 2634 O O . GLY B 1 39 ? 2.287 12.891 3.912 1 96.44 39 GLY B O 1
ATOM 2635 N N . GLY B 1 40 ? 0.575 12.484 5.383 1 96.62 40 GLY B N 1
ATOM 2636 C CA . GLY B 1 40 ? 1.177 13.273 6.445 1 96.62 40 GLY B CA 1
ATOM 2637 C C . GLY B 1 40 ? 0.781 14.734 6.398 1 96.62 40 GLY B C 1
ATOM 2638 O O . GLY B 1 40 ? 0.58 15.297 5.316 1 96.62 40 GLY B O 1
ATOM 2639 N N . GLN B 1 41 ? 0.812 15.281 7.551 1 97.62 41 GLN B N 1
ATOM 2640 C CA . GLN B 1 41 ? 0.391 16.672 7.617 1 97.62 41 GLN B CA 1
ATOM 2641 C C . GLN B 1 41 ? 1.348 17.578 6.844 1 97.62 41 GLN B C 1
ATOM 2643 O O . GLN B 1 41 ? 0.913 18.453 6.09 1 97.62 41 GLN B O 1
ATOM 2648 N N . ALA B 1 42 ? 2.627 17.406 7.008 1 98.62 42 ALA B N 1
ATOM 2649 C CA . ALA B 1 42 ? 3.607 18.203 6.285 1 98.62 42 ALA B CA 1
ATOM 2650 C C . ALA B 1 42 ? 3.535 17.938 4.785 1 98.62 42 ALA B C 1
ATOM 2652 O O . ALA B 1 42 ? 3.637 18.859 3.975 1 98.62 42 ALA B O 1
ATOM 2653 N N . GLY B 1 43 ? 3.385 16.688 4.465 1 98.12 43 GLY B N 1
ATOM 2654 C CA . GLY B 1 43 ? 3.244 16.328 3.062 1 98.12 43 GLY B CA 1
ATOM 2655 C C . GLY B 1 43 ? 2.041 16.969 2.4 1 98.12 43 GLY B C 1
ATOM 2656 O O . GLY B 1 43 ? 2.166 17.594 1.341 1 98.12 43 GLY B O 1
ATOM 2657 N N . ASN B 1 44 ? 0.9 16.844 3.004 1 97.19 44 ASN B N 1
ATOM 2658 C CA . ASN B 1 44 ? -0.326 17.438 2.479 1 97.19 44 ASN B CA 1
ATOM 2659 C C . ASN B 1 44 ? -0.213 18.953 2.357 1 97.19 44 ASN B C 1
ATOM 2661 O O . ASN B 1 44 ? -0.656 19.547 1.367 1 97.19 44 ASN B O 1
ATOM 2665 N N . THR B 1 45 ? 0.342 19.547 3.35 1 98.19 45 THR B N 1
ATOM 2666 C CA . THR B 1 45 ? 0.539 20.984 3.332 1 98.19 45 THR B CA 1
ATOM 2667 C C . THR B 1 45 ? 1.429 21.406 2.162 1 98.19 45 THR B C 1
ATOM 2669 O O . THR B 1 45 ? 1.104 22.344 1.427 1 98.19 45 THR B O 1
ATOM 2672 N N . ALA B 1 46 ? 2.514 20.719 1.982 1 97.5 46 ALA B N 1
ATOM 2673 C CA . ALA B 1 46 ? 3.473 21.016 0.921 1 97.5 46 ALA B CA 1
ATOM 2674 C C . ALA B 1 46 ? 2.826 20.875 -0.455 1 97.5 46 ALA B C 1
ATOM 2676 O O . ALA B 1 46 ? 3.021 21.734 -1.325 1 97.5 46 ALA B O 1
ATOM 2677 N N . LEU B 1 47 ? 2.049 19.859 -0.625 1 95.12 47 LEU B N 1
ATOM 2678 C CA . LEU B 1 47 ? 1.374 19.656 -1.903 1 95.12 47 LEU B CA 1
ATOM 2679 C C . LEU B 1 47 ? 0.397 20.781 -2.189 1 95.12 47 LEU B C 1
ATOM 2681 O O . LEU B 1 47 ? 0.3 21.266 -3.324 1 95.12 47 LEU B O 1
ATOM 2685 N N . ALA B 1 48 ? -0.319 21.156 -1.18 1 96.31 48 ALA B N 1
ATOM 2686 C CA . ALA B 1 48 ? -1.239 22.281 -1.336 1 96.31 48 ALA B CA 1
ATOM 2687 C C . ALA B 1 48 ? -0.489 23.562 -1.699 1 96.31 48 ALA B C 1
ATOM 2689 O O . ALA B 1 48 ? -0.904 24.297 -2.596 1 96.31 48 ALA B O 1
ATOM 2690 N N . TRP B 1 49 ? 0.605 23.828 -1.022 1 96.75 49 TRP B N 1
ATOM 2691 C CA . TRP B 1 49 ? 1.39 25.016 -1.312 1 96.75 49 TRP B CA 1
ATOM 2692 C C . TRP B 1 49 ? 1.952 24.969 -2.729 1 96.75 49 TRP B C 1
ATOM 2694 O O . TRP B 1 49 ? 1.971 25.984 -3.43 1 96.75 49 TRP B O 1
ATOM 2704 N N . GLN B 1 50 ? 2.424 23.812 -3.139 1 93.62 50 GLN B N 1
ATOM 2705 C CA . GLN B 1 50 ? 2.883 23.656 -4.516 1 93.62 50 GLN B CA 1
ATOM 2706 C C . GLN B 1 50 ? 1.779 24.016 -5.508 1 93.62 50 GLN B C 1
ATOM 2708 O O . GLN B 1 50 ? 2.008 24.781 -6.449 1 93.62 50 GL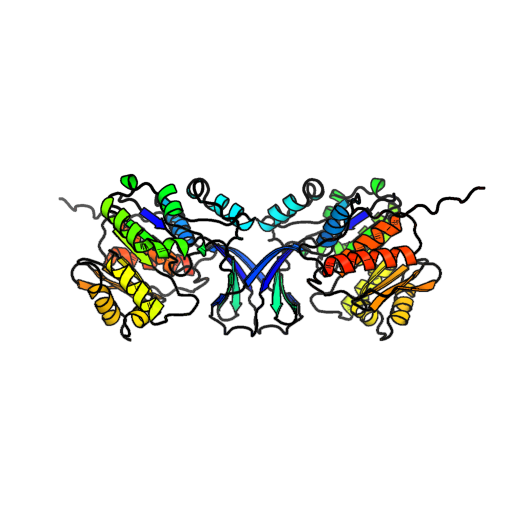N B O 1
ATOM 2713 N N . ALA B 1 51 ? 0.634 23.516 -5.254 1 92.62 51 ALA B N 1
ATOM 2714 C CA . ALA B 1 51 ? -0.495 23.75 -6.148 1 92.62 51 ALA B CA 1
ATOM 2715 C C . ALA B 1 51 ? -0.901 25.219 -6.152 1 92.62 51 ALA B C 1
ATOM 2717 O O . ALA B 1 51 ? -1.337 25.75 -7.176 1 92.62 51 ALA B O 1
ATOM 2718 N N . LEU B 1 52 ? -0.753 25.859 -5.039 1 93.62 52 LEU B N 1
ATOM 2719 C CA . LEU B 1 52 ? -1.15 27.25 -4.887 1 93.62 52 LEU B CA 1
ATOM 2720 C C . LEU B 1 52 ? -0.052 28.188 -5.383 1 93.62 52 LEU B C 1
ATOM 2722 O O . LEU B 1 52 ? -0.219 29.406 -5.375 1 93.62 52 LEU B O 1
ATOM 2726 N N . GLY B 1 53 ? 1.132 27.656 -5.727 1 92.06 53 GLY B N 1
ATOM 2727 C CA . GLY B 1 53 ? 2.234 28.438 -6.258 1 92.06 53 GLY B CA 1
ATOM 2728 C C . GLY B 1 53 ? 3.021 29.156 -5.184 1 92.06 53 GLY B C 1
ATOM 2729 O O . GLY B 1 53 ? 3.58 30.234 -5.43 1 92.06 53 GLY B O 1
ATOM 2730 N N . ILE B 1 54 ? 3.035 28.656 -4.027 1 93.69 54 ILE B N 1
ATOM 2731 C CA . ILE B 1 54 ? 3.719 29.266 -2.893 1 93.69 54 ILE B CA 1
ATOM 2732 C C . ILE B 1 54 ? 5.121 28.688 -2.76 1 93.69 54 ILE B C 1
ATOM 2734 O O . ILE B 1 54 ? 5.312 27.469 -2.891 1 93.69 54 ILE B O 1
ATOM 2738 N N . ASP B 1 55 ? 6.074 29.578 -2.588 1 94.38 55 ASP B N 1
ATOM 2739 C CA . ASP B 1 55 ? 7.418 29.125 -2.244 1 94.38 55 ASP B CA 1
ATOM 2740 C C . ASP B 1 55 ? 7.516 28.75 -0.765 1 94.38 55 ASP B C 1
ATOM 2742 O O . ASP B 1 55 ? 6.969 29.453 0.09 1 94.38 55 ASP B O 1
ATOM 2746 N N . PHE B 1 56 ? 8.18 27.656 -0.496 1 97.25 56 PHE B N 1
ATOM 2747 C CA . PHE B 1 56 ? 8.289 27.188 0.88 1 97.25 56 PHE B CA 1
ATOM 2748 C C . PHE B 1 56 ? 9.477 26.25 1.041 1 97.25 56 PHE B C 1
ATOM 2750 O O . PHE B 1 56 ? 10.039 25.781 0.051 1 97.25 56 PHE B O 1
ATOM 2757 N N . GLU B 1 57 ? 9.875 26.047 2.287 1 98.12 57 GLU B N 1
ATOM 2758 C CA . GLU B 1 57 ? 10.789 24.969 2.674 1 98.12 57 GLU B CA 1
ATOM 2759 C C . GLU B 1 57 ? 10.047 23.859 3.404 1 98.12 57 GLU B C 1
ATOM 2761 O O . GLU B 1 57 ? 9.023 24.094 4.043 1 98.12 57 GLU B O 1
ATOM 2766 N N . ILE B 1 58 ? 10.547 22.672 3.242 1 98.69 58 ILE B N 1
ATOM 2767 C CA . ILE B 1 58 ? 9.953 21.547 3.951 1 98.69 58 ILE B CA 1
ATOM 2768 C C . ILE B 1 58 ? 11.047 20.672 4.562 1 98.69 58 ILE B C 1
ATOM 2770 O O . ILE B 1 58 ? 11.977 20.25 3.869 1 98.69 58 ILE B O 1
ATOM 2774 N N . ALA B 1 59 ? 10.977 20.5 5.859 1 98.75 59 ALA B N 1
ATOM 2775 C CA . ALA B 1 59 ? 11.859 19.578 6.559 1 98.75 59 ALA B CA 1
ATOM 2776 C C . ALA B 1 59 ? 11.117 18.297 6.945 1 98.75 59 ALA B C 1
ATOM 2778 O O . ALA B 1 59 ? 10.094 18.344 7.633 1 98.75 59 ALA B O 1
ATOM 2779 N N . ALA B 1 60 ? 11.578 17.188 6.523 1 98.81 60 ALA B N 1
ATOM 2780 C CA . ALA B 1 60 ? 11.047 15.859 6.781 1 98.81 60 ALA B CA 1
ATOM 2781 C C . ALA B 1 60 ? 12.133 14.797 6.652 1 98.81 60 ALA B C 1
ATOM 2783 O O . ALA B 1 60 ? 13.266 15.109 6.281 1 98.81 60 ALA B O 1
ATOM 2784 N N . ASN B 1 61 ? 11.852 13.625 7.102 1 98.69 61 ASN B N 1
ATOM 2785 C CA . ASN B 1 61 ? 12.711 12.469 6.859 1 98.69 61 ASN B CA 1
ATOM 2786 C C . ASN B 1 61 ? 11.961 11.359 6.121 1 98.69 61 ASN B C 1
ATOM 2788 O O . ASN B 1 61 ? 10.742 11.414 5.992 1 98.69 61 ASN B O 1
ATOM 2792 N N . ILE B 1 62 ? 12.695 10.438 5.578 1 98.44 62 ILE B N 1
ATOM 2793 C CA . ILE B 1 62 ? 12.086 9.328 4.852 1 98.44 62 ILE B CA 1
ATOM 2794 C C . ILE B 1 62 ? 12.805 8.023 5.207 1 98.44 62 ILE B C 1
ATOM 2796 O O . ILE B 1 62 ? 13.914 8.047 5.754 1 98.44 62 ILE B O 1
ATOM 2800 N N . GLY B 1 63 ? 12.133 6.926 4.98 1 98.06 63 GLY B N 1
ATOM 2801 C CA . GLY B 1 63 ? 12.758 5.621 5.141 1 98.06 63 GLY B CA 1
ATOM 2802 C C . GLY B 1 63 ? 13.641 5.23 3.973 1 98.06 63 GLY B C 1
ATOM 2803 O O . GLY B 1 63 ? 13.641 5.902 2.938 1 98.06 63 GLY B O 1
ATOM 2804 N N . ASP B 1 64 ? 14.445 4.203 4.137 1 96.69 64 ASP B N 1
ATOM 2805 C CA . ASP B 1 64 ? 15.375 3.762 3.104 1 96.69 64 ASP B CA 1
ATOM 2806 C C . ASP B 1 64 ? 14.758 2.67 2.232 1 96.69 64 ASP B C 1
ATOM 2808 O O . ASP B 1 64 ? 15.461 1.789 1.737 1 96.69 64 ASP B O 1
ATOM 2812 N N . ASP B 1 65 ? 13.57 2.742 2.002 1 94.25 65 ASP B N 1
ATOM 2813 C CA . ASP B 1 65 ? 12.852 1.753 1.197 1 94.25 65 ASP B CA 1
ATOM 2814 C C . ASP B 1 65 ? 12.25 2.393 -0.051 1 94.25 65 ASP B C 1
ATOM 2816 O O . ASP B 1 65 ? 12.555 3.543 -0.373 1 94.25 65 ASP B O 1
ATOM 2820 N N . GLN B 1 66 ? 11.438 1.568 -0.811 1 92.81 66 GLN B N 1
ATOM 2821 C CA . GLN B 1 66 ? 10.859 2.025 -2.072 1 92.81 66 GLN B CA 1
ATOM 2822 C C . GLN B 1 66 ? 9.914 3.205 -1.853 1 92.81 66 GLN B C 1
ATOM 2824 O O . GLN B 1 66 ? 9.844 4.113 -2.682 1 92.81 66 GLN B O 1
ATOM 2829 N N . PHE B 1 67 ? 9.172 3.15 -0.775 1 96.31 67 PHE B N 1
ATOM 2830 C CA . PHE B 1 67 ? 8.266 4.25 -0.471 1 96.31 67 PHE B CA 1
ATOM 2831 C C . PHE B 1 67 ? 9.039 5.531 -0.188 1 96.31 67 PHE B C 1
ATOM 2833 O O . PHE B 1 67 ? 8.625 6.617 -0.599 1 96.31 67 PHE B O 1
ATOM 2840 N N . GLY B 1 68 ? 10.125 5.375 0.548 1 97.25 68 GLY B N 1
ATOM 2841 C CA . GLY B 1 68 ? 10.977 6.531 0.773 1 97.25 68 GLY B CA 1
ATOM 2842 C C . GLY B 1 68 ? 11.484 7.152 -0.512 1 97.25 68 GLY B C 1
ATOM 2843 O O . GLY B 1 68 ? 11.469 8.375 -0.667 1 97.25 68 GLY B O 1
ATOM 2844 N N . ARG B 1 69 ? 11.914 6.336 -1.415 1 95.06 69 ARG B N 1
ATOM 2845 C CA . ARG B 1 69 ? 12.383 6.809 -2.713 1 95.06 69 ARG B CA 1
ATOM 2846 C C . ARG B 1 69 ? 11.266 7.523 -3.473 1 95.06 69 ARG B C 1
ATOM 2848 O O . ARG B 1 69 ? 11.5 8.57 -4.086 1 95.06 69 ARG B O 1
ATOM 2855 N N . TRP B 1 70 ? 10.156 6.945 -3.41 1 94.81 70 TRP B N 1
ATOM 2856 C CA . TRP B 1 70 ? 9 7.527 -4.086 1 94.81 70 TRP B CA 1
ATOM 2857 C C . TRP B 1 70 ? 8.672 8.898 -3.512 1 94.81 70 TRP B C 1
ATOM 2859 O O . TRP B 1 70 ? 8.383 9.844 -4.258 1 94.81 70 TRP B O 1
ATOM 2869 N N . LEU B 1 71 ? 8.672 9.023 -2.213 1 97.44 71 LEU B N 1
ATOM 2870 C CA . LEU B 1 71 ? 8.406 10.312 -1.569 1 97.44 71 LEU B CA 1
ATOM 2871 C C . LEU B 1 71 ? 9.445 11.344 -1.981 1 97.44 71 LEU B C 1
ATOM 2873 O O . LEU B 1 71 ? 9.102 12.5 -2.26 1 97.44 71 LEU B O 1
ATOM 2877 N N . ARG B 1 72 ? 10.664 10.969 -1.988 1 96.75 72 ARG B N 1
ATOM 2878 C CA . ARG B 1 72 ? 11.727 11.875 -2.404 1 96.75 72 ARG B CA 1
ATOM 2879 C C . ARG B 1 72 ? 11.5 12.375 -3.824 1 96.75 72 ARG B C 1
ATOM 2881 O O . ARG B 1 72 ? 11.664 13.57 -4.102 1 96.75 72 ARG B O 1
ATOM 2888 N N . GLU B 1 73 ? 11.125 11.492 -4.688 1 94.38 73 GLU B N 1
ATOM 2889 C CA . GLU B 1 73 ? 10.852 11.859 -6.074 1 94.38 73 GLU B CA 1
ATOM 2890 C C . GLU B 1 73 ? 9.672 12.828 -6.168 1 94.38 73 GLU B C 1
ATOM 2892 O O . GLU B 1 73 ? 9.695 13.766 -6.961 1 94.38 73 GLU B O 1
ATOM 2897 N N . ALA B 1 74 ? 8.695 12.625 -5.395 1 93.81 74 ALA B N 1
ATOM 2898 C CA . ALA B 1 74 ? 7.484 13.445 -5.418 1 93.81 74 ALA B CA 1
ATOM 2899 C C . ALA B 1 74 ? 7.793 14.891 -5.051 1 93.81 74 ALA B C 1
ATOM 2901 O O . ALA B 1 74 ? 7.117 15.812 -5.52 1 93.81 74 ALA B O 1
ATOM 2902 N N . PHE B 1 75 ? 8.82 15.102 -4.234 1 96.94 75 PHE B N 1
ATOM 2903 C CA . PHE B 1 75 ? 9.094 16.453 -3.766 1 96.94 75 PHE B CA 1
ATOM 2904 C C . PHE B 1 75 ? 10.32 17.031 -4.461 1 96.94 75 PHE B C 1
ATOM 2906 O O . PHE B 1 75 ? 10.656 18.203 -4.273 1 96.94 75 PHE B O 1
ATOM 2913 N N . GLY B 1 76 ? 11.047 16.172 -5.258 1 95.62 76 GLY B N 1
ATOM 2914 C CA . GLY B 1 76 ? 12.164 16.625 -6.07 1 95.62 76 GLY B CA 1
ATOM 2915 C C . GLY B 1 76 ? 13.234 17.344 -5.266 1 95.62 76 GLY B C 1
ATOM 2916 O O . GLY B 1 76 ? 13.703 16.828 -4.25 1 95.62 76 GLY B O 1
ATOM 2917 N N . GLY B 1 77 ? 13.523 18.594 -5.688 1 95.62 77 GLY B N 1
ATOM 2918 C CA . GLY B 1 77 ? 14.586 19.375 -5.094 1 95.62 77 GLY B CA 1
ATOM 2919 C C . GLY B 1 77 ? 14.344 19.719 -3.633 1 95.62 77 GLY B C 1
ATOM 2920 O O . GLY B 1 77 ? 15.281 19.859 -2.854 1 95.62 77 GLY B O 1
ATOM 2921 N N . ARG B 1 78 ? 13.156 19.781 -3.238 1 95.81 78 ARG B N 1
ATOM 2922 C CA . ARG B 1 78 ? 12.82 20.156 -1.869 1 95.81 78 ARG B CA 1
ATOM 2923 C C . ARG B 1 78 ? 13.172 19.047 -0.892 1 95.81 78 ARG B C 1
ATOM 2925 O O . ARG B 1 78 ? 13.305 19.281 0.31 1 95.81 78 ARG B O 1
ATOM 2932 N N . ALA B 1 79 ? 13.32 17.812 -1.448 1 97.31 79 ALA B N 1
ATOM 2933 C CA . ALA B 1 79 ? 13.609 16.672 -0.585 1 97.31 79 ALA B CA 1
ATOM 2934 C C . ALA B 1 79 ? 15.094 16.312 -0.634 1 97.31 79 ALA B C 1
ATOM 2936 O O . ALA B 1 79 ? 15.508 15.297 -0.071 1 97.31 79 ALA B O 1
ATOM 2937 N N . GLN B 1 80 ? 15.883 17.031 -1.294 1 95.69 80 GLN B N 1
ATOM 2938 C CA . GLN B 1 80 ? 17.281 16.703 -1.555 1 95.69 80 GLN B CA 1
ATOM 2939 C C . GLN B 1 80 ? 18.047 16.484 -0.252 1 95.69 80 GLN B C 1
ATOM 2941 O O . GLN B 1 80 ? 18.906 15.602 -0.172 1 95.69 80 GLN B O 1
ATOM 2946 N N . LYS B 1 81 ? 17.719 17.281 0.752 1 96.44 81 LYS B N 1
ATOM 2947 C CA . LYS B 1 81 ? 18.484 17.219 1.988 1 96.44 81 LYS B CA 1
ATOM 2948 C C . LYS B 1 81 ? 17.766 16.406 3.059 1 96.44 81 LYS B C 1
ATOM 2950 O O . LYS B 1 81 ? 18.172 16.391 4.219 1 96.44 81 LYS B O 1
ATOM 2955 N N . TRP B 1 82 ? 16.656 15.789 2.703 1 98.12 82 TRP B N 1
ATOM 2956 C CA . TRP B 1 82 ? 15.953 14.992 3.693 1 98.12 82 TRP B CA 1
ATOM 2957 C C . TRP B 1 82 ? 16.797 13.812 4.156 1 98.12 82 TRP B C 1
ATOM 2959 O O . TRP B 1 82 ? 17.359 13.086 3.332 1 98.12 82 TRP B O 1
ATOM 2969 N N . PRO B 1 83 ? 16.906 13.648 5.445 1 98.06 83 PRO B N 1
ATOM 2970 C CA . PRO B 1 83 ? 17.625 12.461 5.91 1 98.06 83 PRO B CA 1
ATOM 2971 C C . PRO B 1 83 ? 16.906 11.156 5.574 1 98.06 83 PRO B C 1
ATOM 2973 O O . PRO B 1 83 ? 15.672 11.117 5.578 1 98.06 83 PRO B O 1
ATOM 2976 N N . VAL B 1 84 ? 17.719 10.164 5.262 1 97.88 84 VAL B N 1
ATOM 2977 C CA . VAL B 1 84 ? 17.203 8.812 5.055 1 97.88 84 VAL B CA 1
ATOM 2978 C C . VAL B 1 84 ? 17.516 7.949 6.277 1 97.88 84 VAL B C 1
ATOM 2980 O O . VAL B 1 84 ? 18.672 7.832 6.691 1 97.88 84 VAL B O 1
ATOM 2983 N N . CYS B 1 85 ? 16.469 7.41 6.887 1 96.75 85 CYS B N 1
ATOM 2984 C CA . CYS B 1 85 ? 16.641 6.535 8.039 1 96.75 85 CYS B CA 1
ATOM 2985 C C . CYS B 1 85 ? 16.609 5.066 7.625 1 96.75 85 CYS B C 1
ATOM 2987 O O . CYS B 1 85 ? 16.062 4.727 6.574 1 96.75 85 CYS B O 1
ATOM 2989 N N . PRO B 1 86 ? 17.203 4.211 8.492 1 95.69 86 PRO B N 1
ATOM 2990 C CA . PRO B 1 86 ? 17.234 2.789 8.141 1 95.69 86 PRO B CA 1
ATOM 2991 C C . PRO B 1 86 ? 15.875 2.119 8.25 1 95.69 86 PRO B C 1
ATOM 2993 O O . PRO B 1 86 ? 15.625 1.101 7.598 1 95.69 86 PRO B O 1
ATOM 2996 N N . GLU B 1 87 ? 14.969 2.688 9.039 1 95.06 87 GLU B N 1
ATOM 2997 C CA . GLU B 1 87 ? 13.633 2.117 9.203 1 95.06 87 GLU B CA 1
ATOM 2998 C C . GLU B 1 87 ? 12.812 2.266 7.93 1 95.06 87 GLU B C 1
ATOM 3000 O O . GLU B 1 87 ? 13.078 3.148 7.113 1 95.06 87 GLU B O 1
ATOM 3005 N N . GLY B 1 88 ? 11.789 1.415 7.77 1 95.94 88 GLY B N 1
ATOM 3006 C CA . GLY B 1 88 ? 10.844 1.552 6.668 1 95.94 88 GLY B CA 1
ATOM 3007 C C . GLY B 1 88 ? 10.047 2.836 6.723 1 95.94 88 GLY B C 1
ATOM 3008 O O . GLY B 1 88 ? 9.859 3.414 7.797 1 95.94 88 GLY B O 1
ATOM 3009 N N . THR B 1 89 ? 9.594 3.258 5.586 1 97.94 89 THR B N 1
ATOM 3010 C CA . THR B 1 89 ? 8.75 4.445 5.496 1 97.94 89 THR B CA 1
ATOM 3011 C C . THR B 1 89 ? 7.391 4.195 6.141 1 97.94 89 THR B C 1
ATOM 3013 O O . THR B 1 89 ? 6.789 3.141 5.941 1 97.94 89 THR B O 1
ATOM 3016 N N . THR B 1 90 ? 6.961 5.156 6.969 1 97.94 90 THR B N 1
ATOM 3017 C CA . THR B 1 90 ? 5.633 5.074 7.566 1 97.94 90 THR B CA 1
ATOM 3018 C C . THR B 1 90 ? 4.562 4.957 6.484 1 97.94 90 THR B C 1
ATOM 3020 O O . THR B 1 90 ? 4.559 5.727 5.52 1 97.94 90 THR B O 1
ATOM 3023 N N . LEU B 1 91 ? 3.689 3.967 6.664 1 97.5 91 LEU B N 1
ATOM 3024 C CA . LEU B 1 91 ? 2.58 3.686 5.758 1 97.5 91 LEU B CA 1
ATOM 3025 C C . LEU B 1 91 ? 1.25 3.713 6.504 1 97.5 91 LEU B C 1
ATOM 3027 O O . LEU B 1 91 ? 1.131 3.141 7.59 1 97.5 91 LEU B O 1
ATOM 3031 N N . SER B 1 92 ? 0.316 4.457 5.965 1 96 92 SER B N 1
ATOM 3032 C CA . SER B 1 92 ? -1.066 4.41 6.43 1 96 92 SER B CA 1
ATOM 3033 C C . SER B 1 92 ? -1.985 3.807 5.371 1 96 92 SER B C 1
ATOM 3035 O O . SER B 1 92 ? -2.191 4.398 4.309 1 96 92 SER B O 1
ATOM 3037 N N . VAL B 1 93 ? -2.512 2.635 5.645 1 96.12 93 VAL B N 1
ATOM 3038 C CA . VAL B 1 93 ? -3.502 2.014 4.77 1 96.12 93 VAL B CA 1
ATOM 3039 C C . VAL B 1 93 ? -4.906 2.406 5.223 1 96.12 93 VAL B C 1
ATOM 3041 O O . VAL B 1 93 ? -5.344 2.031 6.309 1 96.12 93 VAL B O 1
ATOM 3044 N N . GLY B 1 94 ? -5.543 3.152 4.398 1 94.25 94 GLY B N 1
ATOM 3045 C CA . GLY B 1 94 ? -6.906 3.568 4.676 1 94.25 94 GLY B CA 1
ATOM 3046 C C . GLY B 1 94 ? -7.945 2.732 3.953 1 94.25 94 GLY B C 1
ATOM 3047 O O . GLY B 1 94 ? -8.031 2.766 2.725 1 94.25 94 GLY B O 1
ATOM 3048 N N . MET B 1 95 ? -8.734 2.002 4.707 1 93.31 95 MET B N 1
ATOM 3049 C CA . MET B 1 95 ? -9.859 1.249 4.164 1 93.31 95 MET B CA 1
ATOM 3050 C C . MET B 1 95 ? -11.125 2.102 4.141 1 93.31 95 MET B C 1
ATOM 3052 O O . MET B 1 95 ? -11.586 2.562 5.184 1 93.31 95 MET B O 1
ATOM 3056 N N . THR B 1 96 ? -11.641 2.277 2.988 1 91.5 96 THR B N 1
ATOM 3057 C CA . THR B 1 96 ? -12.867 3.059 2.875 1 91.5 96 THR B CA 1
ATOM 3058 C C . THR B 1 96 ? -14.094 2.172 3.07 1 91.5 96 THR B C 1
ATOM 3060 O O . THR B 1 96 ? -14.102 1.01 2.658 1 91.5 96 THR B O 1
ATOM 3063 N N . HIS B 1 97 ? -15.094 2.805 3.701 1 88.25 97 HIS B N 1
ATOM 3064 C CA . HIS B 1 97 ? -16.375 2.131 3.873 1 88.25 97 HIS B CA 1
ATOM 3065 C C . HIS B 1 97 ? -17.453 2.754 2.986 1 88.25 97 HIS B C 1
ATOM 3067 O O . HIS B 1 97 ? -17.266 3.857 2.469 1 88.25 97 HIS B O 1
ATOM 3073 N N . PRO B 1 98 ? -18.562 2.062 2.744 1 83.06 98 PRO B N 1
ATOM 3074 C CA . PRO B 1 98 ? -19.609 2.561 1.835 1 83.06 98 PRO B CA 1
ATOM 3075 C C . PRO B 1 98 ? -20.156 3.92 2.258 1 83.06 98 PRO B C 1
ATOM 3077 O O . PRO B 1 98 ? -20.609 4.691 1.414 1 83.06 98 PRO B O 1
ATOM 3080 N N . ASP B 1 99 ? -20.062 4.285 3.537 1 79.38 99 ASP B N 1
ATOM 3081 C CA . ASP B 1 99 ? -20.594 5.566 3.996 1 79.38 99 ASP B CA 1
ATOM 3082 C C . ASP B 1 99 ? -19.531 6.664 3.893 1 79.38 99 ASP B C 1
ATOM 3084 O O . ASP B 1 99 ? -19.781 7.812 4.266 1 79.38 99 ASP B O 1
ATOM 3088 N N . GLY B 1 100 ? -18.359 6.242 3.428 1 77.69 100 GLY B N 1
ATOM 3089 C CA . GLY B 1 100 ? -17.297 7.223 3.258 1 77.69 100 GLY B CA 1
ATOM 3090 C C . GLY B 1 100 ? -16.359 7.293 4.441 1 77.69 100 GLY B C 1
ATOM 3091 O O . GLY B 1 100 ? -15.312 7.945 4.375 1 77.69 100 GLY B O 1
ATOM 3092 N N . GLU B 1 101 ? -16.75 6.648 5.453 1 79.44 101 GLU B N 1
ATOM 3093 C CA . GLU B 1 101 ? -15.852 6.582 6.602 1 79.44 101 GLU B CA 1
ATOM 3094 C C . GLU B 1 101 ? -14.586 5.793 6.27 1 79.44 101 GLU B C 1
ATOM 3096 O O . GLU B 1 101 ? -14.609 4.906 5.41 1 79.44 101 GLU B O 1
ATOM 3101 N N . ARG B 1 102 ? -13.5 6.109 6.977 1 87 102 ARG B N 1
ATOM 3102 C CA . ARG B 1 102 ? -12.242 5.422 6.719 1 87 102 ARG B CA 1
ATOM 3103 C C . ARG B 1 102 ? -11.641 4.875 8.008 1 87 102 ARG B C 1
ATOM 3105 O O . ARG B 1 102 ? -11.75 5.5 9.062 1 87 102 ARG B O 1
ATOM 3112 N N . THR B 1 103 ? -11.133 3.703 7.863 1 88.25 103 THR B N 1
ATOM 3113 C CA . THR B 1 103 ? -10.336 3.082 8.914 1 88.25 103 THR B CA 1
ATOM 3114 C C . THR B 1 103 ? -8.883 2.963 8.484 1 88.25 103 THR B C 1
ATOM 3116 O O . THR B 1 103 ? -8.586 2.463 7.398 1 88.25 103 THR B O 1
ATOM 3119 N N . PHE B 1 104 ? -8.008 3.438 9.398 1 89.69 104 PHE B N 1
ATOM 3120 C CA . PHE B 1 104 ? -6.609 3.467 8.992 1 89.69 104 PHE B CA 1
ATOM 3121 C C . PHE B 1 104 ? -5.801 2.441 9.781 1 89.69 104 PHE B C 1
ATOM 3123 O O . PHE B 1 104 ? -6.023 2.254 10.977 1 89.69 104 PHE B O 1
ATOM 3130 N N . PHE B 1 105 ? -4.902 1.811 9.125 1 93.56 105 PHE B N 1
ATOM 3131 C CA . PHE B 1 105 ? -3.826 1.006 9.695 1 93.56 105 PHE B CA 1
ATOM 3132 C C . PHE B 1 105 ? -2.467 1.621 9.383 1 93.56 105 PHE B C 1
ATOM 3134 O O . PHE B 1 105 ? -2.051 1.669 8.227 1 93.56 105 PHE B O 1
ATOM 3141 N N . THR B 1 106 ? -1.779 2.049 10.461 1 94.38 106 THR B N 1
ATOM 3142 C CA . THR B 1 106 ? -0.582 2.855 10.258 1 94.38 106 THR B CA 1
ATOM 3143 C C . THR B 1 106 ? 0.624 2.221 10.945 1 94.38 106 THR B C 1
ATOM 3145 O O . THR B 1 106 ? 0.518 1.733 12.07 1 94.38 106 THR B O 1
ATOM 3148 N N . THR B 1 107 ? 1.738 2.141 10.258 1 96 107 THR B N 1
ATOM 3149 C CA . THR B 1 107 ? 3.006 1.784 10.891 1 96 107 THR B CA 1
ATOM 3150 C C . THR B 1 107 ? 3.77 3.035 11.312 1 96 107 THR B C 1
ATOM 3152 O O . THR B 1 107 ? 3.719 4.062 10.633 1 96 107 THR B O 1
ATOM 3155 N N . ARG B 1 108 ? 4.52 2.955 12.375 1 94.25 108 ARG B N 1
ATOM 3156 C CA . ARG B 1 108 ? 5.262 4.117 12.844 1 94.25 108 ARG B CA 1
ATOM 3157 C C . ARG B 1 108 ? 6.398 4.469 11.891 1 94.25 108 ARG B C 1
ATOM 3159 O O . ARG B 1 108 ? 6.625 5.641 11.594 1 94.25 108 ARG B O 1
ATOM 3166 N N . GLY B 1 109 ? 7.148 3.348 11.5 1 96.31 109 GLY B N 1
ATOM 3167 C CA . GLY B 1 109 ? 8.164 3.502 10.477 1 96.31 109 GLY B CA 1
ATOM 3168 C C . GLY B 1 109 ? 9.266 4.477 10.859 1 96.31 109 GLY B C 1
ATOM 3169 O O . GLY B 1 109 ? 9.75 4.445 11.992 1 96.31 109 GLY B O 1
ATOM 3170 N N . HIS B 1 110 ? 9.609 5.32 9.891 1 98.12 110 HIS B N 1
ATOM 3171 C CA . HIS B 1 110 ? 10.773 6.195 9.977 1 98.12 110 HIS B CA 1
ATOM 3172 C C . HIS B 1 110 ? 10.469 7.438 10.812 1 98.12 110 HIS B C 1
ATOM 3174 O O . HIS B 1 110 ? 11.383 8.109 11.297 1 98.12 110 HIS B O 1
ATOM 3180 N N . LEU B 1 111 ? 9.297 7.789 11.109 1 98.06 111 LEU B N 1
ATOM 3181 C CA . LEU B 1 111 ? 8.906 9.094 11.625 1 98.06 111 LEU B CA 1
ATOM 3182 C C . LEU B 1 111 ? 9.492 9.328 13.016 1 98.06 111 LEU B C 1
ATOM 3184 O O . LEU B 1 111 ? 9.977 10.43 13.312 1 98.06 111 LEU B O 1
ATOM 3188 N N . PRO B 1 112 ? 9.539 8.305 13.867 1 97.69 112 PRO B N 1
ATOM 3189 C CA . PRO B 1 112 ? 10.062 8.547 15.219 1 97.69 112 PRO B CA 1
ATOM 3190 C C . PRO B 1 112 ? 11.531 8.961 15.219 1 97.69 112 PRO B C 1
ATOM 3192 O O . PRO B 1 112 ? 12.008 9.531 16.203 1 97.69 112 PRO B O 1
ATOM 3195 N N . ARG B 1 113 ? 12.211 8.727 14.102 1 98.12 113 ARG B N 1
ATOM 3196 C CA . ARG B 1 113 ? 13.648 9.008 14.039 1 98.12 113 ARG B CA 1
ATOM 3197 C C . ARG B 1 113 ? 13.898 10.453 13.641 1 98.12 113 ARG B C 1
ATOM 3199 O O . ARG B 1 113 ? 15.031 10.945 13.75 1 98.12 113 ARG B O 1
ATOM 3206 N N . PHE B 1 114 ? 12.906 11.141 13.156 1 98.5 114 PHE B N 1
ATOM 3207 C CA . PHE B 1 114 ? 13.039 12.531 12.727 1 98.5 114 PHE B CA 1
ATOM 3208 C C . PHE B 1 114 ? 13.508 13.414 13.875 1 98.5 114 PHE B C 1
ATOM 3210 O O . PHE B 1 114 ? 12.836 13.508 14.906 1 98.5 114 PHE B O 1
ATOM 3217 N N . SER B 1 115 ? 14.672 14.125 13.703 1 98.62 115 SER B N 1
ATOM 3218 C CA . SER B 1 115 ? 15.297 14.836 14.812 1 98.62 115 SER B CA 1
ATOM 3219 C C . SER B 1 115 ? 15.43 16.328 14.508 1 98.62 115 SER B C 1
ATOM 3221 O O . SER B 1 115 ? 15.203 16.75 13.375 1 98.62 115 SER B O 1
ATOM 3223 N N . LEU B 1 116 ? 15.812 17.062 15.602 1 98.69 116 LEU B N 1
ATOM 3224 C CA . LEU B 1 116 ? 16.094 18.484 15.422 1 98.69 116 LEU B CA 1
ATOM 3225 C C . LEU B 1 116 ? 17.281 18.688 14.477 1 98.69 116 LEU B C 1
ATOM 3227 O O . LEU B 1 116 ? 17.266 19.594 13.648 1 98.69 116 LEU B O 1
ATOM 3231 N N . ALA B 1 117 ? 18.266 17.828 14.609 1 98.31 117 ALA B N 1
ATOM 3232 C CA . ALA B 1 117 ? 19.422 17.922 13.719 1 98.31 117 ALA B CA 1
ATOM 3233 C C . ALA B 1 117 ? 19 17.797 12.258 1 98.31 117 ALA B C 1
ATOM 3235 O O . ALA B 1 117 ? 19.516 18.5 11.391 1 98.31 117 ALA B O 1
ATOM 3236 N N . ASP B 1 118 ? 18.047 16.906 11.992 1 98.38 118 ASP B N 1
ATOM 3237 C CA . ASP B 1 118 ? 17.516 16.734 10.641 1 98.38 118 ASP B CA 1
ATOM 3238 C C . ASP B 1 118 ? 16.844 18 10.141 1 98.38 118 ASP B C 1
ATOM 3240 O O . ASP B 1 118 ? 17 18.375 8.977 1 98.38 118 ASP B O 1
ATOM 3244 N N . VAL B 1 119 ? 16.047 18.656 11.008 1 98.69 119 VAL B N 1
ATOM 3245 C CA . VAL B 1 119 ? 15.336 19.891 10.664 1 98.69 119 VAL B CA 1
ATOM 3246 C C . VAL B 1 119 ? 16.344 20.984 10.32 1 98.69 119 VAL B C 1
ATOM 3248 O O . VAL B 1 119 ? 16.203 21.656 9.289 1 98.69 119 VAL B O 1
ATOM 3251 N N . LEU B 1 120 ? 17.359 21.141 11.133 1 98.12 120 LEU B N 1
ATOM 3252 C CA . LEU B 1 120 ? 18.297 22.25 11 1 98.12 120 LEU B CA 1
ATOM 3253 C C . LEU B 1 120 ? 19.25 22.031 9.828 1 98.12 120 LEU B C 1
ATOM 3255 O O . LEU B 1 120 ? 19.859 22.969 9.328 1 98.12 120 LEU B O 1
ATOM 3259 N N . ALA B 1 121 ? 19.359 20.781 9.375 1 96.69 121 ALA B N 1
ATOM 3260 C CA . ALA B 1 121 ? 20.172 20.469 8.195 1 96.69 121 ALA B CA 1
ATOM 3261 C C . ALA B 1 121 ? 19.469 20.906 6.918 1 96.69 121 ALA B C 1
ATOM 3263 O O . ALA B 1 121 ? 20.109 21.094 5.879 1 96.69 121 ALA B O 1
ATOM 3264 N N . VAL B 1 122 ? 18.203 21.125 7.004 1 97.56 122 VAL B N 1
ATOM 3265 C CA . VAL B 1 122 ? 17.406 21.406 5.816 1 97.56 122 VAL B CA 1
ATOM 3266 C C . VAL B 1 122 ? 17.016 22.875 5.777 1 97.56 122 VAL B C 1
ATOM 3268 O O . VAL B 1 122 ? 17.125 23.531 4.73 1 97.56 122 VAL B O 1
ATOM 3271 N N . LEU B 1 123 ? 16.609 23.438 6.898 1 97.75 123 LEU B N 1
ATOM 3272 C CA . LEU B 1 123 ? 16.062 24.781 6.934 1 97.75 123 LEU B CA 1
ATOM 3273 C C . LEU B 1 123 ? 17.172 25.828 7.02 1 97.75 123 LEU B C 1
ATOM 3275 O O . LEU B 1 123 ? 18.172 25.609 7.695 1 97.75 123 LEU B O 1
ATOM 3279 N N . ASP B 1 124 ? 16.906 26.906 6.383 1 96.31 124 ASP B N 1
ATOM 3280 C CA . ASP B 1 124 ? 17.766 28.094 6.488 1 96.31 124 ASP B CA 1
ATOM 3281 C C . ASP B 1 124 ? 17.125 29.156 7.375 1 96.31 124 ASP B C 1
ATOM 3283 O O . ASP B 1 124 ? 16.25 29.891 6.938 1 96.31 124 ASP B O 1
ATOM 3287 N N . GLY B 1 125 ? 17.688 29.266 8.602 1 97.06 125 GLY B N 1
ATOM 3288 C CA . GLY B 1 125 ? 17.109 30.188 9.562 1 97.06 125 GLY B CA 1
ATOM 3289 C C . GLY B 1 125 ? 17.125 31.625 9.078 1 97.06 125 GLY B C 1
ATOM 3290 O O . GLY B 1 125 ? 16.172 32.375 9.328 1 97.06 125 GLY B O 1
ATOM 3291 N N . ASN B 1 126 ? 18.141 32 8.375 1 97.19 126 ASN B N 1
ATOM 3292 C CA . ASN B 1 126 ? 18.219 33.375 7.863 1 97.19 126 ASN B CA 1
ATOM 3293 C C . ASN B 1 126 ? 17.188 33.625 6.773 1 97.19 126 ASN B C 1
ATOM 3295 O O . ASN B 1 126 ? 16.562 34.688 6.746 1 97.19 126 ASN B O 1
ATOM 3299 N N . ARG B 1 127 ? 17.016 32.688 5.977 1 96.62 127 ARG B N 1
ATOM 3300 C CA . ARG B 1 127 ? 16.047 32.844 4.887 1 96.62 127 ARG B CA 1
ATOM 3301 C C . ARG B 1 127 ? 14.625 32.844 5.418 1 96.62 127 ARG B C 1
ATOM 3303 O O . ARG B 1 127 ? 13.742 33.5 4.824 1 96.62 127 ARG B O 1
ATOM 3310 N N . LEU B 1 128 ? 14.422 32.25 6.547 1 98.19 128 LEU B N 1
ATOM 3311 C CA . LEU B 1 128 ? 13.078 32.094 7.098 1 98.19 128 LEU B CA 1
ATOM 3312 C C . LEU B 1 128 ? 12.75 33.25 8.039 1 98.19 128 LEU B C 1
ATOM 3314 O O . LEU B 1 128 ? 11.625 33.344 8.539 1 98.19 128 LEU B O 1
ATOM 3318 N N . SER B 1 129 ? 13.75 34.125 8.195 1 98.12 129 SER B N 1
ATOM 3319 C CA . SER B 1 129 ? 13.562 35.219 9.148 1 98.12 129 SER B CA 1
ATOM 3320 C C . SER B 1 129 ? 12.344 36.062 8.781 1 98.12 129 SER B C 1
ATOM 3322 O O . SER B 1 129 ? 12.164 36.438 7.617 1 98.12 129 SER B O 1
ATOM 3324 N N . GLY B 1 130 ? 11.516 36.312 9.805 1 97.62 130 GLY B N 1
ATOM 3325 C CA . GLY B 1 130 ? 10.32 37.125 9.617 1 97.62 130 GLY B CA 1
ATOM 3326 C C . GLY B 1 130 ? 9.148 36.312 9.07 1 97.62 130 GLY B C 1
ATOM 3327 O O . GLY B 1 130 ? 8.062 36.875 8.867 1 97.62 130 GLY B O 1
ATOM 3328 N N . GLY B 1 131 ? 9.375 35 8.914 1 98 131 GLY B N 1
ATOM 3329 C CA . GLY B 1 131 ? 8.352 34.156 8.336 1 98 131 GLY B CA 1
ATOM 3330 C C . GLY B 1 131 ? 7.648 33.281 9.359 1 98 131 GLY B C 1
ATOM 3331 O O . GLY B 1 131 ? 7.582 33.656 10.539 1 98 131 GLY B O 1
ATOM 3332 N N . TYR B 1 132 ? 6.996 32.219 8.836 1 98.56 132 TYR B N 1
ATOM 3333 C CA . TYR B 1 132 ? 6.246 31.281 9.648 1 98.56 132 TYR B CA 1
ATOM 3334 C C . TYR B 1 132 ? 6.707 29.844 9.383 1 98.56 132 TYR B C 1
ATOM 3336 O O . TYR B 1 132 ? 6.988 29.484 8.242 1 98.56 132 TYR B O 1
ATOM 3344 N N . ALA B 1 133 ? 6.809 29.062 10.398 1 98.81 133 ALA B N 1
ATOM 3345 C CA . ALA B 1 133 ? 7.043 27.625 10.312 1 98.81 133 ALA B CA 1
ATOM 3346 C C . ALA B 1 133 ? 5.867 26.844 10.891 1 98.81 133 ALA B C 1
ATOM 3348 O O . ALA B 1 133 ? 5.504 27.016 12.062 1 98.81 133 ALA B O 1
ATOM 3349 N N . LEU B 1 134 ? 5.262 26.047 10.047 1 98.88 134 LEU B N 1
ATOM 3350 C CA . LEU B 1 134 ? 4.223 25.141 10.523 1 98.88 134 LEU B CA 1
ATOM 3351 C C . LEU B 1 134 ? 4.832 23.844 11.047 1 98.88 134 LEU B C 1
ATOM 3353 O O . LEU B 1 134 ? 5.473 23.109 10.297 1 98.88 134 LEU B O 1
ATOM 3357 N N . LEU B 1 135 ? 4.668 23.609 12.32 1 98.75 135 LEU B N 1
ATOM 3358 C CA . LEU B 1 135 ? 5.09 22.391 12.992 1 98.75 135 LEU B CA 1
ATOM 3359 C C . LEU B 1 135 ? 3.934 21.406 13.102 1 98.75 135 LEU B C 1
ATOM 3361 O O . LEU B 1 135 ? 2.885 21.734 13.664 1 98.75 135 LEU B O 1
ATOM 3365 N N . CYS B 1 136 ? 4.125 20.203 12.508 1 97.75 136 CYS B N 1
ATOM 3366 C CA . CYS B 1 136 ? 2.992 19.297 12.477 1 97.75 136 CYS B CA 1
ATOM 3367 C C . CYS B 1 136 ? 3.445 17.859 12.719 1 97.75 136 CYS B C 1
ATOM 3369 O O . CYS B 1 136 ? 4.641 17.562 12.641 1 97.75 136 CYS B O 1
ATOM 3371 N N . GLY B 1 137 ? 2.512 17 13.102 1 96.31 137 GLY B N 1
ATOM 3372 C CA . GLY B 1 137 ? 2.771 15.586 13.328 1 96.31 137 GLY B CA 1
ATOM 3373 C C . GLY B 1 137 ? 3.549 15.32 14.602 1 96.31 137 GLY B C 1
ATOM 3374 O O . GLY B 1 137 ? 4.41 14.438 14.633 1 96.31 137 GLY B O 1
ATOM 3375 N N . SER B 1 138 ? 3.295 16.031 15.625 1 97.94 138 SER B N 1
ATOM 3376 C CA . SER B 1 138 ? 4.105 16.062 16.844 1 97.94 138 SER B CA 1
ATOM 3377 C C . SER B 1 138 ? 4.105 14.703 17.531 1 97.94 138 SER B C 1
ATOM 3379 O O . SER B 1 138 ? 5.102 14.312 18.141 1 97.94 138 SER B O 1
ATOM 3381 N N . PHE B 1 139 ? 3.049 13.992 17.391 1 95.56 139 PHE B N 1
ATOM 3382 C CA . PHE B 1 139 ? 2.934 12.75 18.141 1 95.56 139 PHE B CA 1
ATOM 3383 C C . PHE B 1 139 ? 3.504 11.578 17.344 1 95.56 139 PHE B C 1
ATOM 3385 O O . PHE B 1 139 ? 3.459 10.438 17.812 1 95.56 139 PHE B O 1
ATOM 3392 N N . LEU B 1 140 ? 4.055 11.859 16.219 1 95.56 140 LEU B N 1
ATOM 3393 C CA . LEU B 1 140 ? 4.637 10.82 15.375 1 95.56 140 LEU B CA 1
ATOM 3394 C C . LEU B 1 140 ? 6.141 11.023 15.219 1 95.56 140 LEU B C 1
ATOM 3396 O O . LEU B 1 140 ? 6.84 10.148 14.703 1 95.56 140 LEU B O 1
ATOM 3400 N N . THR B 1 141 ? 6.586 12.18 15.602 1 97.56 141 THR B N 1
ATOM 3401 C CA . THR B 1 141 ? 7.984 12.539 15.406 1 97.56 141 THR B CA 1
ATOM 3402 C C . THR B 1 141 ? 8.703 12.648 16.734 1 97.56 141 THR B C 1
ATOM 3404 O O . THR B 1 141 ? 9.188 13.727 17.109 1 97.56 141 THR B O 1
ATOM 3407 N N . ASP B 1 142 ? 8.969 11.516 17.344 1 97.31 142 ASP B N 1
ATOM 3408 C CA . ASP B 1 142 ? 9.484 11.422 18.703 1 97.31 142 ASP B CA 1
ATOM 3409 C C . ASP B 1 142 ? 10.859 12.086 18.812 1 97.31 142 ASP B C 1
ATOM 3411 O O . ASP B 1 142 ? 11.133 12.789 19.781 1 97.31 142 ASP B O 1
ATOM 3415 N N . GLY B 1 143 ? 11.711 11.852 17.922 1 98.06 143 GLY B N 1
ATOM 3416 C CA . GLY B 1 143 ? 13.047 12.43 17.953 1 98.06 143 GLY B CA 1
ATOM 3417 C C . GLY B 1 143 ? 13.039 13.945 17.969 1 98.06 143 GLY B C 1
ATOM 3418 O O . GLY B 1 143 ? 13.836 14.57 18.656 1 98.06 143 GLY B O 1
ATOM 3419 N N . LEU B 1 144 ? 12.195 14.531 17.234 1 98.56 144 LEU B N 1
ATOM 3420 C CA . LEU B 1 144 ? 12.094 15.984 17.172 1 98.56 144 LEU B CA 1
ATOM 3421 C C . LEU B 1 144 ? 11.391 16.547 18.406 1 98.56 144 LEU B C 1
ATOM 3423 O O . LEU B 1 144 ? 11.828 17.547 18.969 1 98.56 144 LEU B O 1
ATOM 3427 N N . THR B 1 145 ? 10.312 15.867 18.797 1 97.81 145 THR B N 1
ATOM 3428 C CA . THR B 1 145 ? 9.5 16.391 19.891 1 97.81 145 THR B CA 1
ATOM 3429 C C . THR B 1 145 ? 10.289 16.391 21.203 1 97.81 145 THR B C 1
ATOM 3431 O O . THR B 1 145 ? 10.086 17.281 22.047 1 97.81 145 THR B O 1
ATOM 3434 N N . ARG B 1 146 ? 11.211 15.523 21.312 1 97.38 146 ARG B N 1
ATOM 3435 C CA . ARG B 1 146 ? 12.078 15.508 22.484 1 97.38 146 ARG B CA 1
ATOM 3436 C C . ARG B 1 146 ? 12.891 16.797 22.578 1 97.38 146 ARG B C 1
ATOM 3438 O O . ARG B 1 146 ? 13.289 17.203 23.672 1 97.38 146 ARG B O 1
ATOM 3445 N N . ASP B 1 147 ? 13.055 17.438 21.469 1 98.44 147 ASP B N 1
ATOM 3446 C CA . ASP B 1 147 ? 13.898 18.625 21.422 1 98.44 147 ASP B CA 1
ATOM 3447 C C . ASP B 1 147 ? 13.109 19.859 21 1 98.44 147 ASP B C 1
ATOM 3449 O O . ASP B 1 147 ? 13.656 20.797 20.422 1 98.44 147 ASP B O 1
ATOM 3453 N N . TYR B 1 148 ? 11.812 19.891 21.234 1 98.56 148 TYR B N 1
ATOM 3454 C CA . TYR B 1 148 ? 10.961 21 20.828 1 98.56 148 TYR B CA 1
ATOM 3455 C C . TYR B 1 148 ? 11.398 22.297 21.484 1 98.56 148 TYR B C 1
ATOM 3457 O O . TYR B 1 148 ? 11.367 23.359 20.859 1 98.56 148 TYR B O 1
ATOM 3465 N N . ASP B 1 149 ? 11.867 22.234 22.75 1 98.31 149 ASP B N 1
ATOM 3466 C CA . ASP B 1 149 ? 12.336 23.453 23.422 1 98.31 149 ASP B CA 1
ATOM 3467 C C . ASP B 1 149 ? 13.492 24.094 22.656 1 98.31 149 ASP B C 1
ATOM 3469 O O . ASP B 1 149 ? 13.492 25.297 22.406 1 98.31 149 ASP B O 1
ATOM 3473 N N . ALA B 1 150 ? 14.406 23.234 22.281 1 98.62 150 ALA B N 1
ATOM 3474 C CA . ALA B 1 150 ? 15.539 23.734 21.516 1 98.62 150 ALA B CA 1
ATOM 3475 C C . ALA B 1 150 ? 15.086 24.25 20.156 1 98.62 150 ALA B C 1
ATOM 3477 O O . ALA B 1 150 ? 15.633 25.234 19.641 1 98.62 150 ALA B O 1
ATOM 3478 N N . PHE B 1 151 ? 14.172 23.641 19.562 1 98.81 151 PHE B N 1
ATOM 3479 C CA . PHE B 1 151 ? 13.609 24.094 18.297 1 98.81 151 PHE B CA 1
ATOM 3480 C C . PHE B 1 151 ? 12.984 25.484 18.453 1 98.81 151 PHE B C 1
ATOM 3482 O O . PHE B 1 151 ? 13.211 26.375 17.625 1 98.81 151 PHE B O 1
ATOM 3489 N N . PHE B 1 152 ? 12.141 25.641 19.469 1 98.75 152 PHE B N 1
ATOM 3490 C CA . PHE B 1 152 ? 11.477 26.922 19.719 1 98.75 152 PHE B CA 1
ATOM 3491 C C . PHE B 1 152 ? 12.508 28.016 19.969 1 98.75 152 PHE B C 1
ATOM 3493 O O . PHE B 1 152 ? 12.344 29.141 19.5 1 98.75 152 PHE B O 1
ATOM 3500 N N . ASP B 1 153 ? 13.578 27.656 20.688 1 98.69 153 ASP B N 1
ATOM 3501 C CA . ASP B 1 153 ? 14.656 28.625 20.906 1 98.69 153 ASP B CA 1
ATOM 3502 C C . ASP B 1 153 ? 15.289 29.047 19.594 1 98.69 153 ASP B C 1
ATOM 3504 O O . ASP B 1 153 ? 15.539 30.234 19.359 1 98.69 153 ASP B O 1
ATOM 3508 N N . TRP B 1 154 ? 15.531 28.094 18.781 1 98.69 154 TRP B N 1
ATOM 3509 C CA . TRP B 1 154 ? 16.109 28.344 17.469 1 98.69 154 TRP B CA 1
ATOM 3510 C C . TRP B 1 154 ? 15.203 29.234 16.625 1 98.69 154 TRP B C 1
ATOM 3512 O O . TRP B 1 154 ? 15.656 30.203 16.016 1 98.69 154 TRP B O 1
ATOM 3522 N N . ALA B 1 155 ? 13.922 28.938 16.578 1 98.69 155 ALA B N 1
ATOM 3523 C CA . ALA B 1 155 ? 12.953 29.719 15.82 1 98.69 155 ALA B CA 1
ATOM 3524 C C . ALA B 1 155 ? 12.914 31.172 16.312 1 98.69 155 ALA B C 1
ATOM 3526 O O . ALA B 1 155 ? 12.898 32.094 15.508 1 98.69 155 ALA B O 1
ATOM 3527 N N . GLU B 1 156 ? 12.922 31.344 17.625 1 98.25 156 GLU B N 1
ATOM 3528 C CA . GLU B 1 156 ? 12.914 32.688 18.219 1 98.25 156 GLU B CA 1
ATOM 3529 C C . GLU B 1 156 ? 14.172 33.469 17.844 1 98.25 156 GLU B C 1
ATOM 3531 O O . GLU B 1 156 ? 14.094 34.625 17.484 1 98.25 156 GLU B O 1
ATOM 3536 N N . ALA B 1 157 ? 15.258 32.75 17.922 1 98.38 157 ALA B N 1
ATOM 3537 C CA . ALA B 1 157 ? 16.531 33.375 17.609 1 98.38 157 ALA B CA 1
ATOM 3538 C C . ALA B 1 157 ? 16.562 33.875 16.172 1 98.38 157 ALA B C 1
ATOM 3540 O O . ALA B 1 157 ? 17.219 34.875 15.859 1 98.38 157 ALA B O 1
ATOM 3541 N N . HIS B 1 158 ? 15.828 33.312 15.32 1 98.44 158 HIS B N 1
ATOM 3542 C CA . HIS B 1 158 ? 15.812 33.688 13.906 1 98.44 158 HIS B CA 1
ATOM 3543 C C . HIS B 1 158 ? 14.555 34.469 13.562 1 98.44 158 HIS B C 1
ATOM 3545 O O . HIS B 1 158 ? 14.281 34.719 12.383 1 98.44 158 HIS B O 1
ATOM 3551 N N . ARG B 1 159 ? 13.727 34.781 14.547 1 98.25 159 ARG B N 1
ATOM 3552 C CA . ARG B 1 159 ? 12.5 35.562 14.375 1 98.25 159 ARG B CA 1
ATOM 3553 C C . ARG B 1 159 ? 11.516 34.844 13.461 1 98.25 159 ARG B C 1
ATOM 3555 O O . ARG B 1 159 ? 10.922 35.438 12.57 1 98.25 159 ARG B O 1
ATOM 3562 N N . ILE B 1 160 ? 11.398 33.562 13.656 1 98.5 160 ILE B N 1
ATOM 3563 C CA . ILE B 1 160 ? 10.445 32.75 12.922 1 98.5 160 ILE B CA 1
ATOM 3564 C C . ILE B 1 160 ? 9.227 32.469 13.797 1 98.5 160 ILE B C 1
ATOM 3566 O O . ILE B 1 160 ? 9.344 31.938 14.898 1 98.5 160 ILE B O 1
ATOM 3570 N N . ALA B 1 161 ? 8.062 32.875 13.375 1 98.38 161 ALA B N 1
ATOM 3571 C CA . ALA B 1 161 ? 6.82 32.562 14.07 1 98.38 161 ALA B CA 1
ATOM 3572 C C . ALA B 1 161 ? 6.43 31.094 13.859 1 98.38 161 ALA B C 1
ATOM 3574 O O . ALA B 1 161 ? 6.465 30.594 12.734 1 98.38 161 ALA B O 1
ATOM 3575 N N . VAL B 1 162 ? 6.035 30.406 14.922 1 98.81 162 VAL B N 1
ATOM 3576 C CA . VAL B 1 162 ? 5.719 28.984 14.812 1 98.81 162 VAL B CA 1
ATOM 3577 C C . VAL B 1 162 ? 4.207 28.797 14.891 1 98.81 162 VAL B C 1
ATOM 3579 O O . VAL B 1 162 ? 3.547 29.344 15.773 1 98.81 162 VAL B O 1
ATOM 3582 N N . ALA B 1 163 ? 3.666 28.141 13.922 1 98.88 163 ALA B N 1
ATOM 3583 C CA . ALA B 1 163 ? 2.311 27.594 13.945 1 98.88 163 ALA B CA 1
ATOM 3584 C C . ALA B 1 163 ? 2.32 26.109 14.297 1 98.88 163 ALA B C 1
ATOM 3586 O O . ALA B 1 163 ? 3.176 25.359 13.82 1 98.88 163 ALA B O 1
ATOM 3587 N N . LEU B 1 164 ? 1.376 25.672 15.141 1 98.88 164 LEU B N 1
ATOM 3588 C CA . LEU B 1 164 ? 1.378 24.297 15.594 1 98.88 164 LEU B CA 1
ATOM 3589 C C . LEU B 1 164 ? 0.082 23.594 15.203 1 98.88 164 LEU B C 1
ATOM 3591 O O . LEU B 1 164 ? -1.009 24.125 15.422 1 98.88 164 LEU B O 1
ATOM 3595 N N . ASP B 1 165 ? 0.159 22.531 14.586 1 98.44 165 ASP B N 1
ATOM 3596 C CA . ASP B 1 165 ? -0.858 21.5 14.383 1 98.44 165 ASP B CA 1
ATOM 3597 C C . ASP B 1 165 ? -0.335 20.125 14.789 1 98.44 165 ASP B C 1
ATOM 3599 O O . ASP B 1 165 ? 0.32 19.453 13.992 1 98.44 165 ASP B O 1
ATOM 3603 N N . THR B 1 166 ? -0.64 19.672 15.938 1 96.88 166 THR B N 1
ATOM 3604 C CA . THR B 1 166 ? 0.015 18.5 16.5 1 96.88 166 THR B CA 1
ATOM 3605 C C . THR B 1 166 ? -0.434 17.234 15.781 1 96.88 166 THR B C 1
ATOM 3607 O O . THR B 1 166 ? 0.26 16.219 15.812 1 96.88 166 THR B O 1
ATOM 3610 N N . GLY B 1 167 ? -1.626 17.328 15.195 1 92.62 167 GLY B N 1
ATOM 3611 C CA . GLY B 1 167 ? -2.279 16.094 14.805 1 92.62 167 GLY B CA 1
ATOM 3612 C C . GLY B 1 167 ? -2.83 15.312 15.977 1 92.62 167 GLY B C 1
ATOM 3613 O O . GLY B 1 167 ? -2.812 15.797 17.109 1 92.62 167 GLY B O 1
ATOM 3614 N N . TRP B 1 168 ? -3.305 14.156 15.727 1 88.75 168 TRP B N 1
ATOM 3615 C CA . TRP B 1 168 ? -3.957 13.328 16.734 1 88.75 168 TRP B CA 1
ATOM 3616 C C . TRP B 1 168 ? -2.963 12.359 17.375 1 88.75 168 TRP B C 1
ATOM 3618 O O . TRP B 1 168 ? -2.26 11.633 16.672 1 88.75 168 TRP B O 1
ATOM 3628 N N . PRO B 1 169 ? -2.918 12.352 18.703 1 91.69 169 PRO B N 1
ATOM 3629 C CA . PRO B 1 169 ? -2.033 11.375 19.344 1 91.69 169 PRO B CA 1
ATOM 3630 C C . PRO B 1 169 ? -2.49 9.938 19.125 1 91.69 169 PRO B C 1
ATOM 3632 O O . PRO B 1 169 ? -3.682 9.633 19.25 1 91.69 169 PRO B O 1
ATOM 3635 N N . ILE B 1 170 ? -1.564 9.047 18.906 1 81.81 170 ILE B N 1
ATOM 3636 C CA . ILE B 1 170 ? -1.829 7.648 18.578 1 81.81 170 ILE B CA 1
ATOM 3637 C C . ILE B 1 170 ? -2.57 6.98 19.734 1 81.81 170 ILE B C 1
ATOM 3639 O O . ILE B 1 170 ? -3.461 6.156 19.516 1 81.81 170 ILE B O 1
ATOM 3643 N N . ASP B 1 171 ? -2.234 7.289 20.953 1 86.31 171 ASP B N 1
ATOM 3644 C CA . ASP B 1 171 ? -2.852 6.688 22.125 1 86.31 171 ASP B CA 1
ATOM 3645 C C . ASP B 1 171 ? -3.967 7.574 22.688 1 86.31 171 ASP B C 1
ATOM 3647 O O . ASP B 1 171 ? -4.414 7.387 23.812 1 86.31 171 ASP B O 1
ATOM 3651 N N . GLY B 1 172 ? -4.395 8.586 21.875 1 88.81 172 GLY B N 1
ATOM 3652 C CA . GLY B 1 172 ? -5.48 9.461 22.281 1 88.81 172 GLY B CA 1
ATOM 3653 C C . GLY B 1 172 ? -5.016 10.641 23.109 1 88.81 172 GLY B C 1
ATOM 3654 O O . GLY B 1 172 ? -3.824 10.773 23.391 1 88.81 172 GLY B O 1
ATOM 3655 N N . TRP B 1 173 ? -5.941 11.477 23.438 1 93.94 173 TRP B N 1
ATOM 3656 C CA . TRP B 1 173 ? -5.66 12.68 24.219 1 93.94 173 TRP B CA 1
ATOM 3657 C C . TRP B 1 173 ? -5.629 12.359 25.703 1 93.94 173 TRP B C 1
ATOM 3659 O O . TRP B 1 173 ? -6.492 12.812 26.453 1 93.94 173 TRP B O 1
ATOM 3669 N N . THR B 1 174 ? -4.59 11.688 26.094 1 95.56 174 THR B N 1
ATOM 3670 C CA . THR B 1 174 ? -4.324 11.445 27.5 1 95.56 174 THR B CA 1
ATOM 3671 C C . THR B 1 174 ? -3.941 12.742 28.219 1 95.56 174 THR B C 1
ATOM 3673 O O . THR B 1 174 ? -3.652 13.75 27.562 1 95.56 174 THR B O 1
ATOM 3676 N N . GLU B 1 175 ? -3.908 12.711 29.5 1 96.94 175 GLU B N 1
ATOM 3677 C CA . GLU B 1 175 ? -3.49 13.875 30.281 1 96.94 175 GLU B CA 1
ATOM 3678 C C . GLU B 1 175 ? -2.076 14.312 29.906 1 96.94 175 GLU B C 1
ATOM 3680 O O . GLU B 1 175 ? -1.799 15.508 29.781 1 96.94 175 GLU B O 1
ATOM 3685 N N . ALA B 1 176 ? -1.254 13.344 29.719 1 97.25 176 ALA B N 1
ATOM 3686 C CA . ALA B 1 176 ? 0.132 13.633 29.359 1 97.25 176 ALA B CA 1
ATOM 3687 C C . ALA B 1 176 ? 0.214 14.305 27.984 1 97.25 176 ALA B C 1
ATOM 3689 O O . ALA B 1 176 ? 0.962 15.266 27.797 1 97.25 176 ALA B O 1
ATOM 3690 N N . ASN B 1 177 ? -0.545 13.844 27.047 1 97.06 177 ASN B N 1
ATOM 3691 C CA . ASN B 1 177 ? -0.535 14.414 25.703 1 97.06 177 ASN B CA 1
ATOM 3692 C C . ASN B 1 177 ? -1.125 15.82 25.688 1 97.06 177 ASN B C 1
ATOM 3694 O O . ASN B 1 177 ? -0.624 16.703 24.984 1 97.06 177 ASN B O 1
ATOM 3698 N N . CYS B 1 178 ? -2.135 16.016 26.469 1 97.75 178 CYS B N 1
ATOM 3699 C CA . CYS B 1 178 ? -2.719 17.344 26.594 1 97.75 178 CYS B CA 1
ATOM 3700 C C . CYS B 1 178 ? -1.718 18.328 27.188 1 97.75 178 CYS B C 1
ATOM 3702 O O . CYS B 1 178 ? -1.556 19.438 26.688 1 97.75 178 CYS B O 1
ATOM 3704 N N . ALA B 1 179 ? -1.102 17.891 28.234 1 97.69 179 ALA B N 1
ATOM 3705 C CA . ALA B 1 179 ? -0.107 18.734 28.891 1 97.69 179 ALA B CA 1
ATOM 3706 C C . ALA B 1 179 ? 1.022 19.094 27.922 1 97.69 179 ALA B C 1
ATOM 3708 O O . ALA B 1 179 ? 1.461 20.234 27.875 1 97.69 179 ALA B O 1
ATOM 3709 N N . ALA B 1 180 ? 1.457 18.125 27.203 1 98.06 180 ALA B N 1
ATOM 3710 C CA . ALA B 1 180 ? 2.518 18.359 26.219 1 98.06 180 ALA B CA 1
ATOM 3711 C C . ALA B 1 180 ? 2.078 19.375 25.172 1 98.06 180 ALA B C 1
ATOM 3713 O O . ALA B 1 180 ? 2.799 20.328 24.891 1 98.06 180 ALA B O 1
ATOM 3714 N N . ALA B 1 181 ? 0.953 19.219 24.641 1 98.31 181 ALA B N 1
ATOM 3715 C CA . ALA B 1 181 ? 0.439 20.094 23.609 1 98.31 181 ALA B CA 1
ATOM 3716 C C . ALA B 1 181 ? 0.303 21.531 24.125 1 98.31 181 ALA B C 1
ATOM 3718 O O . ALA B 1 181 ? 0.663 22.484 23.422 1 98.31 181 ALA B O 1
ATOM 3719 N N . ARG B 1 182 ? -0.175 21.672 25.344 1 98 182 ARG B N 1
ATOM 3720 C CA . ARG B 1 182 ? -0.305 23 25.938 1 98 182 ARG B CA 1
ATOM 3721 C C . ARG B 1 182 ? 1.06 23.656 26.109 1 98 182 ARG B C 1
ATOM 3723 O O . ARG B 1 182 ? 1.214 24.859 25.844 1 98 182 ARG B O 1
ATOM 3730 N N . ASN B 1 183 ? 1.928 22.844 26.547 1 98.12 183 ASN B N 1
ATOM 3731 C CA . ASN B 1 183 ? 3.283 23.359 26.703 1 98.12 183 ASN B CA 1
ATOM 3732 C C . ASN B 1 183 ? 3.867 23.828 25.375 1 98.12 183 ASN B C 1
ATOM 3734 O O . ASN B 1 183 ? 4.473 24.891 25.297 1 98.12 183 ASN B O 1
ATOM 3738 N N . TRP B 1 184 ? 3.699 23.031 24.344 1 98.69 184 TRP B N 1
ATOM 3739 C CA . TRP B 1 184 ? 4.195 23.422 23.016 1 98.69 184 TRP B CA 1
ATOM 3740 C C . TRP B 1 184 ? 3.512 24.688 22.531 1 98.69 184 TRP B C 1
ATOM 3742 O O . TRP B 1 184 ? 4.168 25.594 22.016 1 98.69 184 TRP B O 1
ATOM 3752 N N . LEU B 1 185 ? 2.229 24.797 22.75 1 98.62 185 LEU B N 1
ATOM 3753 C CA . LEU B 1 185 ? 1.446 25.938 22.297 1 98.62 185 LEU B CA 1
ATOM 3754 C C . LEU B 1 185 ? 1.921 27.219 22.984 1 98.62 185 LEU B C 1
ATOM 3756 O O . LEU B 1 185 ? 1.872 28.297 22.375 1 98.62 185 LEU B O 1
ATOM 3760 N N . SER B 1 186 ? 2.385 27.094 24.188 1 98.56 186 SER B N 1
ATOM 3761 C CA . SER B 1 186 ? 2.82 28.266 24.938 1 98.56 186 SER B CA 1
ATOM 3762 C C . SER B 1 186 ? 3.99 28.969 24.25 1 98.56 186 SER B C 1
ATOM 3764 O O . SER B 1 186 ? 4.289 30.125 24.531 1 98.56 186 SER B O 1
ATOM 3766 N N . ARG B 1 187 ? 4.629 28.266 23.312 1 98.38 187 ARG B N 1
ATOM 3767 C CA . ARG B 1 187 ? 5.781 28.812 22.594 1 98.38 187 ARG B CA 1
ATOM 3768 C C . ARG B 1 187 ? 5.41 29.172 21.156 1 98.38 187 ARG B C 1
ATOM 3770 O O . ARG B 1 187 ? 6.281 29.547 20.359 1 98.38 187 ARG B O 1
ATOM 3777 N N . CYS B 1 188 ? 4.152 29.125 20.781 1 98.69 188 CYS B N 1
ATOM 3778 C CA . CYS B 1 188 ? 3.746 29.266 19.391 1 98.69 188 CYS B CA 1
ATOM 3779 C C . CYS B 1 188 ? 2.971 30.562 19.172 1 98.69 188 CYS B C 1
ATOM 3781 O O . CYS B 1 188 ? 2.291 31.047 20.078 1 98.69 188 CYS B O 1
ATOM 3783 N N . GLU B 1 189 ? 3.051 31.094 17.953 1 98.25 189 GLU B N 1
ATOM 3784 C CA . GLU B 1 189 ? 2.299 32.281 17.547 1 98.25 189 GLU B CA 1
ATOM 3785 C C . GLU B 1 189 ? 0.901 31.891 17.062 1 98.25 189 GLU B C 1
ATOM 3787 O O . GLU B 1 189 ? -0.023 32.719 17.125 1 98.25 189 GLU B O 1
ATOM 3792 N N . LEU B 1 190 ? 0.757 30.688 16.547 1 98.69 190 LEU B N 1
ATOM 3793 C CA . LEU B 1 190 ? -0.498 30.234 15.969 1 98.69 190 LEU B CA 1
ATOM 3794 C C . LEU B 1 190 ? -0.83 28.812 16.438 1 98.69 190 LEU B C 1
ATOM 3796 O O . LEU B 1 190 ? 0.053 27.953 16.5 1 98.69 190 LEU B O 1
ATOM 3800 N N . ALA B 1 191 ? -2.076 28.609 16.812 1 98.81 191 ALA B N 1
ATOM 3801 C CA . ALA B 1 191 ? -2.652 27.281 17 1 98.81 191 ALA B CA 1
ATOM 3802 C C . ALA B 1 191 ? -3.635 26.953 15.883 1 98.81 191 ALA B C 1
ATOM 3804 O O . ALA B 1 191 ? -4.605 27.672 15.664 1 98.81 191 ALA B O 1
ATOM 3805 N N . LEU B 1 192 ? -3.391 25.875 15.188 1 98.75 192 LEU B N 1
ATOM 3806 C CA . LEU B 1 192 ? -4.242 25.438 14.086 1 98.75 192 LEU B CA 1
ATOM 3807 C C . LEU B 1 192 ? -4.84 24.062 14.359 1 98.75 192 LEU B C 1
ATOM 3809 O O . LEU B 1 192 ? -4.355 23.062 13.844 1 98.75 192 LEU B O 1
ATOM 3813 N N . PHE B 1 193 ? -5.906 23.984 15.109 1 98 193 PHE B N 1
ATOM 3814 C CA . PHE B 1 193 ? -6.52 22.75 15.57 1 98 193 PHE B CA 1
ATOM 3815 C C . PHE B 1 193 ? -7.953 22.625 15.062 1 98 193 PHE B C 1
ATOM 3817 O O . PHE B 1 193 ? -8.539 23.609 14.617 1 98 193 PHE B O 1
ATOM 3824 N N . ASN B 1 194 ? -8.453 21.406 15.07 1 96.88 194 ASN B N 1
ATOM 3825 C CA . ASN B 1 194 ? -9.875 21.25 14.781 1 96.88 194 ASN B CA 1
ATOM 3826 C C . ASN B 1 194 ? -10.711 21.344 16.062 1 96.88 194 ASN B C 1
ATOM 3828 O O . ASN B 1 194 ? -10.172 21.516 17.156 1 96.88 194 ASN B O 1
ATOM 3832 N N . GLU B 1 195 ? -11.953 21.203 15.898 1 97.25 195 GLU B N 1
ATOM 3833 C CA . GLU B 1 195 ? -12.898 21.406 16.984 1 97.25 195 GLU B CA 1
ATOM 3834 C C . GLU B 1 195 ? -12.695 20.375 18.094 1 97.25 195 GLU B C 1
ATOM 3836 O O . GLU B 1 195 ? -12.641 20.734 19.281 1 97.25 195 GLU B O 1
ATOM 3841 N N . VAL B 1 196 ? -12.539 19.125 17.75 1 94.56 196 VAL B N 1
ATOM 3842 C CA . VAL B 1 196 ? -12.398 18.047 18.734 1 94.56 196 VAL B CA 1
ATOM 3843 C C . VAL B 1 196 ? -11.094 18.219 19.5 1 94.56 196 VAL B C 1
ATOM 3845 O O . VAL B 1 196 ? -11.062 18.109 20.719 1 94.56 196 VAL B O 1
ATOM 3848 N 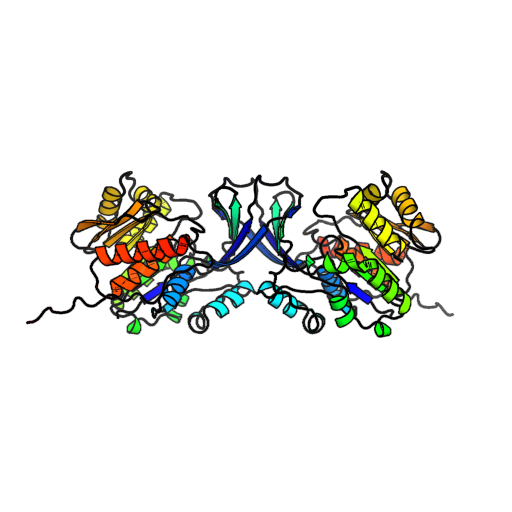N . GLU B 1 197 ? -10.062 18.484 18.797 1 95.88 197 GLU B N 1
ATOM 3849 C CA . GLU B 1 197 ? -8.766 18.734 19.422 1 95.88 197 GLU B CA 1
ATOM 3850 C C . GLU B 1 197 ? -8.844 19.906 20.406 1 95.88 197 GLU B C 1
ATOM 3852 O O . GLU B 1 197 ? -8.383 19.797 21.531 1 95.88 197 GLU B O 1
ATOM 3857 N N . THR B 1 198 ? -9.438 20.984 19.969 1 97.94 198 THR B N 1
ATOM 3858 C CA . THR B 1 198 ? -9.508 22.219 20.75 1 97.94 198 THR B CA 1
ATOM 3859 C C . THR B 1 198 ? -10.336 22.016 22.016 1 97.94 198 THR B C 1
ATOM 3861 O O . THR B 1 198 ? -9.898 22.359 23.125 1 97.94 198 THR B O 1
ATOM 3864 N N . THR B 1 199 ? -11.484 21.438 21.844 1 98 199 THR B N 1
ATOM 3865 C CA . THR B 1 199 ? -12.375 21.25 23 1 98 199 THR B CA 1
ATOM 3866 C C . THR B 1 199 ? -11.789 20.234 23.969 1 98 199 THR B C 1
ATOM 3868 O O . THR B 1 199 ? -11.914 20.391 25.188 1 98 199 THR B O 1
ATOM 3871 N N . THR B 1 200 ? -11.133 19.234 23.453 1 96.44 200 THR B N 1
ATOM 3872 C CA . THR B 1 200 ? -10.5 18.219 24.297 1 96.44 200 THR B CA 1
ATOM 3873 C C . THR B 1 200 ? -9.344 18.828 25.078 1 96.44 200 THR B C 1
ATOM 3875 O O . THR B 1 200 ? -9.242 18.656 26.297 1 96.44 200 THR B O 1
ATOM 3878 N N . LEU B 1 201 ? -8.523 19.562 24.438 1 96.88 201 LEU B N 1
ATOM 3879 C CA . LEU B 1 201 ? -7.352 20.156 25.062 1 96.88 201 LEU B CA 1
ATOM 3880 C C . LEU B 1 201 ? -7.766 21.156 26.141 1 96.88 201 LEU B C 1
ATOM 3882 O O . LEU B 1 201 ? -7.109 21.25 27.188 1 96.88 201 LEU B O 1
ATOM 3886 N N . ALA B 1 202 ? -8.812 21.859 25.906 1 97.62 202 ALA B N 1
ATOM 3887 C CA . ALA B 1 202 ? -9.266 22.906 26.812 1 97.62 202 ALA B CA 1
ATOM 3888 C C . ALA B 1 202 ? -10.156 22.328 27.906 1 97.62 202 ALA B C 1
ATOM 3890 O O . ALA B 1 202 ? -10.383 22.953 28.938 1 97.62 202 ALA B O 1
ATOM 3891 N N . GLY B 1 203 ? -10.766 21.141 27.656 1 96.94 203 GLY B N 1
ATOM 3892 C CA . GLY B 1 203 ? -11.75 20.578 28.562 1 96.94 203 GLY B CA 1
ATOM 3893 C C . GLY B 1 203 ? -13.055 21.359 28.594 1 96.94 203 GLY B C 1
ATOM 3894 O O . GLY B 1 203 ? -13.664 21.516 29.656 1 96.94 203 GLY B O 1
ATOM 3895 N N . LEU B 1 204 ? -13.391 21.969 27.469 1 97.94 204 LEU B N 1
ATOM 3896 C CA . LEU B 1 204 ? -14.602 22.766 27.344 1 97.94 204 LEU B CA 1
ATOM 3897 C C . LEU B 1 204 ? -15.391 22.359 26.094 1 97.94 204 LEU B C 1
ATOM 3899 O O . LEU B 1 204 ? -14.805 22.062 25.047 1 97.94 204 LEU B O 1
ATOM 3903 N N . ALA B 1 205 ? -16.656 22.422 26.125 1 97.19 205 ALA B N 1
ATOM 3904 C CA . ALA B 1 205 ? -17.516 21.953 25.047 1 97.19 205 ALA B CA 1
ATOM 3905 C C . ALA B 1 205 ? -17.656 23.016 23.953 1 97.19 205 ALA B C 1
ATOM 3907 O O . ALA B 1 205 ? -17.75 22.672 22.766 1 97.19 205 ALA B O 1
ATOM 3908 N N . SER B 1 206 ? -17.656 24.266 24.344 1 97.56 206 SER B N 1
ATOM 3909 C CA . SER B 1 206 ? -17.797 25.344 23.375 1 97.56 206 SER B CA 1
ATOM 3910 C C . SER B 1 206 ? -16.484 25.625 22.656 1 97.56 206 SER B C 1
ATOM 3912 O O . SER B 1 206 ? -15.5 26.016 23.281 1 97.56 206 SER B O 1
ATOM 3914 N N . PRO B 1 207 ? -16.484 25.562 21.328 1 98 207 PRO B N 1
ATOM 3915 C CA . PRO B 1 207 ? -15.234 25.812 20.594 1 98 207 PRO B CA 1
ATOM 3916 C C . PRO B 1 207 ? -14.703 27.219 20.812 1 98 207 PRO B C 1
ATOM 3918 O O . PRO B 1 207 ? -13.492 27.422 20.938 1 98 207 PRO B O 1
ATOM 3921 N N . ALA B 1 208 ? -15.602 28.172 20.906 1 97.81 208 ALA B N 1
ATOM 3922 C CA . ALA B 1 208 ? -15.188 29.547 21.125 1 97.81 208 ALA B CA 1
ATOM 3923 C C . ALA B 1 208 ? -14.523 29.734 22.484 1 97.81 208 ALA B C 1
ATOM 3925 O O . ALA B 1 208 ? -13.469 30.359 22.594 1 97.81 208 ALA B O 1
ATOM 3926 N N . GLU B 1 209 ? -15.148 29.156 23.516 1 98.25 209 GLU B N 1
ATOM 3927 C CA . GLU B 1 209 ? -14.586 29.25 24.859 1 98.25 209 GLU B CA 1
ATOM 3928 C C . GLU B 1 209 ? -13.281 28.453 24.969 1 98.25 209 GLU B C 1
ATOM 3930 O O . GLU B 1 209 ? -12.336 28.906 25.625 1 98.25 209 GLU B O 1
ATOM 3935 N N . ALA B 1 210 ? -13.297 27.328 24.359 1 98.62 210 ALA B N 1
ATOM 3936 C CA . ALA B 1 210 ? -12.102 26.5 24.344 1 98.62 210 ALA B CA 1
ATOM 3937 C C . ALA B 1 210 ? -10.938 27.219 23.672 1 98.62 210 ALA B C 1
ATOM 3939 O O . ALA B 1 210 ? -9.812 27.203 24.156 1 98.62 210 ALA B O 1
ATOM 3940 N N . ALA B 1 211 ? -11.219 27.859 22.578 1 98.62 211 ALA B N 1
ATOM 3941 C CA . ALA B 1 211 ? -10.195 28.609 21.844 1 98.62 211 ALA B CA 1
ATOM 3942 C C . ALA B 1 211 ? -9.617 29.719 22.703 1 98.62 211 ALA B C 1
ATOM 3944 O O . ALA B 1 211 ? -8.398 29.938 22.719 1 98.62 211 ALA B O 1
ATOM 3945 N N . ARG B 1 212 ? -10.453 30.438 23.422 1 98.06 212 ARG B N 1
ATOM 3946 C CA . ARG B 1 212 ? -9.992 31.516 24.297 1 98.06 212 ARG B CA 1
ATOM 3947 C C . ARG B 1 212 ? -9.078 30.984 25.391 1 98.06 212 ARG B C 1
ATOM 3949 O O . ARG B 1 212 ? -8.031 31.562 25.672 1 98.06 212 ARG B O 1
ATOM 3956 N N . LYS B 1 213 ? -9.555 29.906 25.938 1 98.06 213 LYS B N 1
ATOM 3957 C CA . LYS B 1 213 ? -8.766 29.312 27.016 1 98.06 213 LYS B CA 1
ATOM 3958 C C . LYS B 1 213 ? -7.387 28.891 26.5 1 98.06 213 LYS B C 1
ATOM 3960 O O . LYS B 1 213 ? -6.375 29.125 27.172 1 98.06 213 LYS B O 1
ATOM 3965 N N . ILE B 1 214 ? -7.316 28.234 25.359 1 98.38 214 ILE B N 1
ATOM 3966 C CA . ILE B 1 214 ? -6.051 27.812 24.766 1 98.38 214 ILE B CA 1
ATOM 3967 C C . ILE B 1 214 ? -5.18 29.047 24.5 1 98.38 214 ILE B C 1
ATOM 3969 O O . ILE B 1 214 ? -3.992 29.062 24.828 1 98.38 214 ILE B O 1
ATOM 3973 N N . ARG B 1 215 ? -5.785 30.047 23.938 1 98.38 215 ARG B N 1
ATOM 3974 C CA . ARG B 1 215 ? -5.043 31.25 23.594 1 98.38 215 ARG B CA 1
ATOM 3975 C C . ARG B 1 215 ? -4.414 31.875 24.844 1 98.38 215 ARG B C 1
ATOM 3977 O O . ARG B 1 215 ? -3.293 32.375 24.797 1 98.38 215 ARG B O 1
ATOM 3984 N N . ASP B 1 216 ? -5.148 31.859 25.938 1 97.5 216 ASP B N 1
ATOM 3985 C CA . ASP B 1 216 ? -4.68 32.438 27.203 1 97.5 216 ASP B CA 1
ATOM 3986 C C . ASP B 1 216 ? -3.391 31.766 27.672 1 97.5 216 ASP B C 1
ATOM 3988 O O . ASP B 1 216 ? -2.604 32.375 28.406 1 97.5 216 ASP B O 1
ATOM 3992 N N . GLY B 1 217 ? -3.217 30.547 27.312 1 97.75 217 GLY B N 1
ATOM 3993 C CA . GLY B 1 217 ? -2.018 29.812 27.703 1 97.75 217 GLY B CA 1
ATOM 3994 C C . GLY B 1 217 ? -0.875 29.984 26.719 1 97.75 217 GLY B C 1
ATOM 3995 O O . GLY B 1 217 ? 0.229 29.484 26.953 1 97.75 217 GLY B O 1
ATOM 3996 N N . MET B 1 218 ? -1.143 30.672 25.609 1 98.31 218 MET B N 1
ATOM 3997 C CA . MET B 1 218 ? -0.129 30.891 24.578 1 98.31 218 MET B CA 1
ATOM 3998 C C . MET B 1 218 ? 0.598 32.219 24.797 1 98.31 218 MET B C 1
ATOM 4000 O O . MET B 1 218 ? 0.397 32.875 25.812 1 98.31 218 MET B O 1
ATOM 4004 N N . ARG B 1 219 ? 1.532 32.469 23.906 1 96.19 219 ARG B N 1
ATOM 4005 C CA . ARG B 1 219 ? 2.242 33.75 23.984 1 96.19 219 ARG B CA 1
ATOM 4006 C C . ARG B 1 219 ? 1.289 34.906 23.781 1 96.19 219 ARG B C 1
ATOM 4008 O O . ARG B 1 219 ? 0.271 34.781 23.094 1 96.19 219 ARG B O 1
ATOM 4015 N N . ASN B 1 220 ? 1.713 36.031 24.297 1 94.75 220 ASN B N 1
ATOM 4016 C CA . ASN B 1 220 ? 0.926 37.25 24.062 1 94.75 220 ASN B CA 1
ATOM 4017 C C . ASN B 1 220 ? 0.848 37.562 22.578 1 94.75 220 ASN B C 1
ATOM 4019 O O . ASN B 1 220 ? 1.86 37.531 21.875 1 94.75 220 ASN B O 1
ATOM 4023 N N . GLY B 1 221 ? -0.365 37.812 22.141 1 95.31 221 GLY B N 1
ATOM 4024 C CA . GLY B 1 221 ? -0.554 38.156 20.75 1 95.31 221 GLY B CA 1
ATOM 4025 C C . GLY B 1 221 ? -0.744 36.969 19.844 1 95.31 221 GLY B C 1
ATOM 4026 O O . GLY B 1 221 ? -0.834 37.125 18.625 1 95.31 221 GLY B O 1
ATOM 4027 N N . ALA B 1 222 ? -0.839 35.812 20.438 1 98 222 ALA B N 1
ATOM 4028 C CA . ALA B 1 222 ? -1.026 34.625 19.641 1 98 222 ALA B CA 1
ATOM 4029 C C . ALA B 1 222 ? -2.42 34.562 19.016 1 98 222 ALA B C 1
ATOM 4031 O O . ALA B 1 222 ? -3.318 35.312 19.453 1 98 222 ALA B O 1
ATOM 4032 N N . THR B 1 223 ? -2.561 33.812 18 1 98.5 223 THR B N 1
ATOM 4033 C CA . THR B 1 223 ? -3.82 33.562 17.297 1 98.5 223 THR B CA 1
ATOM 4034 C C . THR B 1 223 ? -4.207 32.094 17.375 1 98.5 223 THR B C 1
ATOM 4036 O O . THR B 1 223 ? -3.357 31.219 17.219 1 98.5 223 THR B O 1
ATOM 4039 N N . VAL B 1 224 ? -5.492 31.812 17.672 1 98.81 224 VAL B N 1
ATOM 4040 C CA . VAL B 1 224 ? -6.023 30.453 17.656 1 98.81 224 VAL B CA 1
ATOM 4041 C C . VAL B 1 224 ? -7.066 30.312 16.547 1 98.81 224 VAL B C 1
ATOM 4043 O O . VAL B 1 224 ? -7.992 31.125 16.453 1 98.81 224 VAL B O 1
ATOM 4046 N N . VAL B 1 225 ? -6.828 29.375 15.688 1 98.88 225 VAL B N 1
ATOM 4047 C CA . VAL B 1 225 ? -7.773 29.016 14.641 1 98.88 225 VAL B CA 1
ATOM 4048 C C . VAL B 1 225 ? -8.359 27.625 14.914 1 98.88 225 VAL B C 1
ATOM 4050 O O . VAL B 1 225 ? -7.629 26.703 15.258 1 98.88 225 VAL B O 1
ATOM 4053 N N . VAL B 1 226 ? -9.711 27.484 14.797 1 98.81 226 VAL B N 1
ATOM 4054 C CA . VAL B 1 226 ? -10.398 26.219 15.016 1 98.81 226 VAL B CA 1
ATOM 4055 C C . VAL B 1 226 ? -11.172 25.812 13.758 1 98.81 226 VAL B C 1
ATOM 4057 O O . VAL B 1 226 ? -12.148 26.469 13.391 1 98.81 226 VAL B O 1
ATOM 4060 N N . LYS B 1 227 ? -10.727 24.781 13.133 1 98.44 227 LYS B N 1
ATOM 4061 C CA . LYS B 1 227 ? -11.445 24.219 11.992 1 98.44 227 LYS B CA 1
ATOM 4062 C C . LYS B 1 227 ? -12.648 23.406 12.445 1 98.44 227 LYS B C 1
ATOM 4064 O O . LYS B 1 227 ? -12.523 22.531 13.305 1 98.44 227 LYS B O 1
ATOM 4069 N N . ARG B 1 228 ? -13.781 23.641 11.828 1 97.56 228 ARG B N 1
ATOM 4070 C CA . ARG B 1 228 ? -15.008 23 12.289 1 97.56 228 ARG B CA 1
ATOM 4071 C C . ARG B 1 228 ? -15.711 22.281 11.148 1 97.56 228 ARG B C 1
ATOM 4073 O O . ARG B 1 228 ? -16.938 22.297 11.07 1 97.56 228 ARG B O 1
ATOM 4080 N N . GLY B 1 229 ? -14.969 21.734 10.203 1 94.75 229 GLY B N 1
ATOM 4081 C CA . GLY B 1 229 ? -15.539 20.969 9.109 1 94.75 229 GLY B CA 1
ATOM 4082 C C . GLY B 1 229 ? -16.594 21.734 8.328 1 94.75 229 GLY B C 1
ATOM 4083 O O . GLY B 1 229 ? -16.328 22.859 7.871 1 94.75 229 GLY B O 1
ATOM 4084 N N . PRO B 1 230 ? -17.781 21.141 8.211 1 95.38 230 PRO B N 1
ATOM 4085 C CA . PRO B 1 230 ? -18.844 21.797 7.434 1 95.38 230 PRO B CA 1
ATOM 4086 C C . PRO B 1 230 ? -19.328 23.109 8.062 1 95.38 230 PRO B C 1
ATOM 4088 O O . PRO B 1 230 ? -20.016 23.891 7.406 1 95.38 230 PRO B O 1
ATOM 4091 N N . ASP B 1 231 ? -18.922 23.344 9.32 1 97.12 231 ASP B N 1
ATOM 4092 C CA . ASP B 1 231 ? -19.359 24.547 10.008 1 97.12 231 ASP B CA 1
ATOM 4093 C C . ASP B 1 231 ? -18.375 25.688 9.781 1 97.12 231 ASP B C 1
ATOM 4095 O O . ASP B 1 231 ? -18.562 26.797 10.305 1 97.12 231 ASP B O 1
ATOM 4099 N N . GLY B 1 232 ? -17.312 25.391 9.031 1 98.25 232 GLY B N 1
ATOM 4100 C CA . GLY B 1 232 ? -16.328 26.422 8.734 1 98.25 232 GLY B CA 1
ATOM 4101 C C . GLY B 1 232 ? -15.195 26.484 9.742 1 98.25 232 GLY B C 1
ATOM 4102 O O . GLY B 1 232 ? -14.57 25.453 10.031 1 98.25 232 GLY B O 1
ATOM 4103 N N . ALA B 1 233 ? -14.922 27.719 10.188 1 98.75 233 ALA B N 1
ATOM 4104 C CA . ALA B 1 233 ? -13.828 27.906 11.141 1 98.75 233 ALA B CA 1
ATOM 4105 C C . ALA B 1 233 ? -14.023 29.156 11.977 1 98.75 233 ALA B C 1
ATOM 4107 O O . ALA B 1 233 ? -14.766 30.062 11.578 1 98.75 233 ALA B O 1
ATOM 4108 N N . ILE B 1 234 ? -13.43 29.156 13.094 1 98.81 234 ILE B N 1
ATOM 4109 C CA . ILE B 1 234 ? -13.398 30.328 13.961 1 98.81 234 ILE B CA 1
ATOM 4110 C C . ILE B 1 234 ? -11.945 30.688 14.297 1 98.81 234 ILE B C 1
ATOM 4112 O O . ILE B 1 234 ? -11.055 29.844 14.172 1 98.81 234 ILE B O 1
ATOM 4116 N N . ALA B 1 235 ? -11.75 31.922 14.695 1 98.75 235 ALA B N 1
ATOM 4117 C CA . ALA B 1 235 ? -10.422 32.375 15.109 1 98.75 235 ALA B CA 1
ATOM 4118 C C . ALA B 1 235 ? -10.523 33.469 16.172 1 98.75 235 ALA B C 1
ATOM 4120 O O . ALA B 1 235 ? -11.508 34.219 16.219 1 98.75 235 ALA B O 1
ATOM 4121 N N . ILE B 1 236 ? -9.586 33.469 17.031 1 98.38 236 ILE B N 1
ATOM 4122 C CA . ILE B 1 236 ? -9.336 34.562 17.953 1 98.38 236 ILE B CA 1
ATOM 4123 C C . ILE B 1 236 ? -7.934 35.125 17.719 1 98.38 236 ILE B C 1
ATOM 4125 O O . ILE B 1 236 ? -6.938 34.438 17.906 1 98.38 236 ILE B O 1
ATOM 4129 N N . GLY B 1 237 ? -7.906 36.375 17.344 1 96.44 237 GLY B N 1
ATOM 4130 C CA . GLY B 1 237 ? -6.648 37 16.953 1 96.44 237 GLY B CA 1
ATOM 4131 C C . GLY B 1 237 ? -5.91 37.625 18.125 1 96.44 237 GLY B C 1
ATOM 4132 O O . GLY B 1 237 ? -6.297 37.438 19.281 1 96.44 237 GLY B O 1
ATOM 4133 N N . ALA B 1 238 ? -4.816 38.312 17.75 1 92.31 238 ALA B N 1
ATOM 4134 C CA . ALA B 1 238 ? -3.943 38.938 18.734 1 92.31 238 ALA B CA 1
ATOM 4135 C C . ALA B 1 238 ? -4.707 40 19.547 1 92.31 238 ALA B C 1
ATOM 4137 O O . ALA B 1 238 ? -4.414 40.188 20.734 1 92.31 238 ALA B O 1
ATOM 4138 N N . ASP B 1 239 ? -5.715 40.5 18.969 1 93.06 239 ASP B N 1
ATOM 4139 C CA . ASP B 1 239 ? -6.48 41.562 19.625 1 93.06 239 ASP B CA 1
ATOM 4140 C C . ASP B 1 239 ? -7.613 40.969 20.469 1 93.06 239 ASP B C 1
ATOM 4142 O O . ASP B 1 239 ? -8.359 41.719 21.109 1 93.06 239 ASP B O 1
ATOM 4146 N N . GLY B 1 240 ? -7.805 39.688 20.391 1 93.75 240 GLY B N 1
ATOM 4147 C CA . GLY B 1 240 ? -8.836 39.031 21.172 1 93.75 240 GLY B CA 1
ATOM 4148 C C . GLY B 1 240 ? -10.18 38.969 20.469 1 93.75 240 GLY B C 1
ATOM 4149 O O . GLY B 1 240 ? -11.141 38.406 20.984 1 93.75 240 GLY B O 1
ATOM 4150 N N . LYS B 1 241 ? -10.219 39.5 19.297 1 95.31 241 LYS B N 1
ATOM 4151 C CA . LYS B 1 241 ? -11.484 39.531 18.562 1 95.31 241 LYS B CA 1
ATOM 4152 C C . LYS B 1 241 ? -11.82 38.156 18.031 1 95.31 241 LYS B C 1
ATOM 4154 O O . LYS B 1 241 ? -10.945 37.438 17.516 1 95.31 241 LYS B O 1
ATOM 4159 N N . PHE B 1 242 ? -13.086 37.844 18.188 1 97.56 242 PHE B N 1
ATOM 4160 C CA . PHE B 1 242 ? -13.633 36.562 17.688 1 97.56 242 PHE B CA 1
ATOM 4161 C C . PHE B 1 242 ? -14.133 36.719 16.266 1 97.56 242 PHE B C 1
ATOM 4163 O O . PHE B 1 242 ? -14.898 37.656 15.961 1 97.56 242 PHE B O 1
ATOM 4170 N N . ILE B 1 243 ? -13.68 35.875 15.375 1 98.19 243 ILE B N 1
ATOM 4171 C CA . ILE B 1 243 ? -14.109 35.875 13.977 1 98.19 243 ILE B CA 1
ATOM 4172 C C . ILE B 1 243 ? -14.648 34.469 13.617 1 98.19 243 ILE B C 1
ATOM 4174 O O . ILE B 1 243 ? -14.07 33.469 14.016 1 98.19 243 ILE B O 1
ATOM 4178 N N . GLU B 1 244 ? -15.727 34.438 12.906 1 98.44 244 GLU B N 1
ATOM 4179 C CA . GLU B 1 244 ? -16.312 33.188 12.406 1 98.44 244 GLU B CA 1
ATOM 4180 C C . GLU B 1 244 ? -16.641 33.281 10.922 1 98.44 244 GLU B C 1
ATOM 4182 O O . GLU B 1 244 ? -17.25 34.281 10.477 1 98.44 244 GLU B O 1
ATOM 4187 N N . VAL B 1 245 ? -16.188 32.312 10.172 1 98.5 245 VAL B N 1
ATOM 4188 C CA . VAL B 1 245 ? -16.484 32.25 8.742 1 98.5 245 VAL B CA 1
ATOM 4189 C C . VAL B 1 245 ? -17.125 30.906 8.414 1 98.5 245 VAL B C 1
ATOM 4191 O O . VAL B 1 245 ? -16.562 29.844 8.703 1 98.5 245 VAL B O 1
ATOM 4194 N N . PRO B 1 246 ? -18.344 30.891 7.898 1 98.19 246 PRO B N 1
ATOM 4195 C CA . PRO B 1 246 ? -19.016 29.625 7.539 1 98.19 246 PRO B CA 1
ATOM 4196 C C . PRO B 1 246 ? -18.406 28.984 6.289 1 98.19 246 PRO B C 1
ATOM 4198 O O . PRO B 1 246 ? -17.812 29.672 5.461 1 98.19 246 PRO B O 1
ATOM 4201 N N . ALA B 1 247 ? -18.531 27.672 6.227 1 97.81 247 ALA B N 1
ATOM 4202 C CA . ALA B 1 247 ? -18.141 26.953 5.023 1 97.81 247 ALA B CA 1
ATOM 4203 C C . ALA B 1 247 ? -19.297 26.828 4.043 1 97.81 247 ALA B C 1
ATOM 4205 O O . ALA B 1 247 ? -20.453 26.703 4.457 1 97.81 247 ALA B O 1
ATOM 4206 N N . PRO B 1 248 ? -19 26.875 2.762 1 97.06 248 PRO B N 1
ATOM 4207 C CA . PRO B 1 248 ? -20.062 26.578 1.798 1 97.06 248 PRO B CA 1
ATOM 4208 C C . PRO B 1 248 ? -20.5 25.109 1.825 1 97.06 248 PRO B C 1
ATOM 4210 O O . PRO B 1 248 ? -19.734 24.25 2.262 1 97.06 248 PRO B O 1
ATOM 4213 N N . ARG B 1 249 ? -21.703 24.828 1.373 1 95.69 249 ARG B N 1
ATOM 4214 C CA . ARG B 1 249 ? -22.141 23.453 1.186 1 95.69 249 ARG B CA 1
ATOM 4215 C C . ARG B 1 249 ? -21.547 22.859 -0.088 1 95.69 249 ARG B C 1
ATOM 4217 O O . ARG B 1 249 ? -21.625 23.469 -1.157 1 95.69 249 ARG B O 1
ATOM 4224 N N . VAL B 1 250 ? -20.859 21.75 0.116 1 95.25 250 VAL B N 1
ATOM 4225 C CA . VAL B 1 250 ? -20.297 21.078 -1.054 1 95.25 250 VAL B CA 1
ATOM 4226 C C . VAL B 1 250 ? -20.578 19.578 -0.975 1 95.25 250 VAL B C 1
ATOM 4228 O O . VAL B 1 250 ? -20.844 19.047 0.104 1 95.25 250 VAL B O 1
ATOM 4231 N N . THR B 1 251 ? -20.625 18.875 -2.088 1 93.5 251 THR B N 1
ATOM 4232 C CA . THR B 1 251 ? -20.625 17.406 -2.111 1 93.5 251 THR B CA 1
ATOM 4233 C C . THR B 1 251 ? -19.234 16.859 -1.847 1 93.5 251 THR B C 1
ATOM 4235 O O . THR B 1 251 ? -18.328 17.016 -2.672 1 93.5 251 THR B O 1
ATOM 4238 N N . VAL B 1 252 ? -19.109 16.203 -0.755 1 91.06 252 VAL B N 1
ATOM 4239 C CA . VAL B 1 252 ? -17.797 15.734 -0.309 1 91.06 252 VAL B CA 1
ATOM 4240 C C . VAL B 1 252 ? -17.391 14.508 -1.128 1 91.06 252 VAL B C 1
ATOM 4242 O O . VAL B 1 252 ? -18.188 13.586 -1.319 1 91.06 252 VAL B O 1
ATOM 4245 N N . VAL B 1 253 ? -16.203 14.539 -1.627 1 88.56 253 VAL B N 1
ATOM 4246 C CA . VAL B 1 253 ? -15.633 13.422 -2.367 1 88.56 253 VAL B CA 1
ATOM 4247 C C . VAL B 1 253 ? -14.547 12.75 -1.529 1 88.56 253 VAL B C 1
ATOM 4249 O O . VAL B 1 253 ? -14.508 11.523 -1.422 1 88.56 253 VAL B O 1
ATOM 4252 N N . ASP B 1 254 ? -13.68 13.539 -0.936 1 88.94 254 ASP B N 1
ATOM 4253 C CA . ASP B 1 254 ? -12.555 13.031 -0.167 1 88.94 254 ASP B CA 1
ATOM 4254 C C . ASP B 1 254 ? -12.094 14.039 0.88 1 88.94 254 ASP B C 1
ATOM 4256 O O . ASP B 1 254 ? -11.531 15.086 0.539 1 88.94 254 ASP B O 1
ATOM 4260 N N . THR B 1 255 ? -12.141 13.625 2.119 1 88.56 255 THR B N 1
ATOM 4261 C CA . THR B 1 255 ? -11.859 14.586 3.178 1 88.56 255 THR B CA 1
ATOM 4262 C C . THR B 1 255 ? -10.438 14.406 3.699 1 88.56 255 THR B C 1
ATOM 4264 O O . THR B 1 255 ? -10.023 15.102 4.633 1 88.56 255 THR B O 1
ATOM 4267 N N . ILE B 1 256 ? -9.711 13.453 3.193 1 87.69 256 ILE B N 1
ATOM 4268 C CA . ILE B 1 256 ? -8.367 13.18 3.68 1 87.69 256 ILE B CA 1
ATOM 4269 C C . ILE B 1 256 ? -7.488 14.422 3.482 1 87.69 256 ILE B C 1
ATOM 4271 O O . ILE B 1 256 ? -7.41 14.961 2.377 1 87.69 256 ILE B O 1
ATOM 4275 N N . GLY B 1 257 ? -6.91 14.93 4.582 1 91.81 257 GLY B N 1
ATOM 4276 C CA . GLY B 1 257 ? -5.98 16.047 4.516 1 91.81 257 GLY B CA 1
ATOM 4277 C C . GLY B 1 257 ? -6.672 17.391 4.469 1 91.81 257 GLY B C 1
ATOM 4278 O O . GLY B 1 257 ? -6.023 18.422 4.254 1 91.81 257 GLY B O 1
ATOM 4279 N N . ALA B 1 258 ? -7.996 17.469 4.664 1 94.06 258 ALA B N 1
ATOM 4280 C CA . ALA B 1 258 ? -8.75 18.719 4.59 1 94.06 258 ALA B CA 1
ATOM 4281 C C . ALA B 1 258 ? -8.18 19.75 5.547 1 94.06 258 ALA B C 1
ATOM 4283 O O 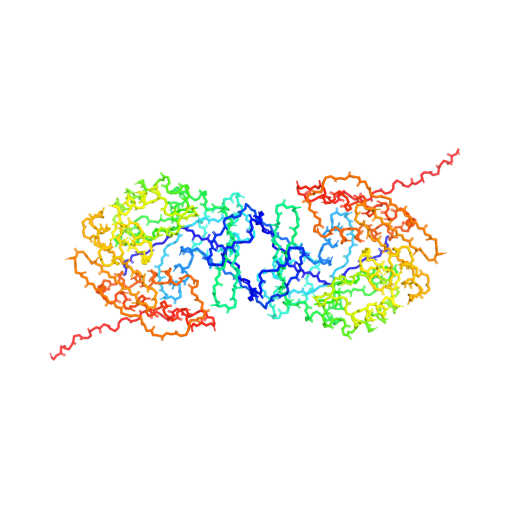. ALA B 1 258 ? -8.031 20.922 5.184 1 94.06 258 ALA B O 1
ATOM 4284 N N . GLY B 1 259 ? -7.879 19.312 6.727 1 96.62 259 GLY B N 1
ATOM 4285 C CA . GLY B 1 259 ? -7.301 20.234 7.699 1 96.62 259 GLY B CA 1
ATOM 4286 C C . GLY B 1 259 ? -5.941 20.766 7.285 1 96.62 259 GLY B C 1
ATOM 4287 O O . GLY B 1 259 ? -5.629 21.938 7.516 1 96.62 259 GLY B O 1
ATOM 4288 N N . ASP B 1 260 ? -5.156 19.922 6.711 1 97.75 260 ASP B N 1
ATOM 4289 C CA . ASP B 1 260 ? -3.836 20.344 6.246 1 97.75 260 ASP B CA 1
ATOM 4290 C C . ASP B 1 260 ? -3.941 21.344 5.109 1 97.75 260 ASP B C 1
ATOM 4292 O O . ASP B 1 260 ? -3.168 22.312 5.047 1 97.75 260 ASP B O 1
ATOM 4296 N N . VAL B 1 261 ? -4.875 21.078 4.227 1 97.62 261 VAL B N 1
ATOM 4297 C CA . VAL B 1 261 ? -5.109 22 3.115 1 97.62 261 VAL B CA 1
ATOM 4298 C C . VAL B 1 261 ? -5.574 23.344 3.646 1 97.62 261 VAL B C 1
ATOM 4300 O O . VAL B 1 261 ? -5.133 24.391 3.172 1 97.62 261 VAL B O 1
ATOM 4303 N N . PHE B 1 262 ? -6.453 23.297 4.605 1 98.19 262 PHE B N 1
ATOM 4304 C CA . PHE B 1 262 ? -6.895 24.516 5.281 1 98.19 262 PHE B CA 1
ATOM 4305 C C . PHE B 1 262 ? -5.703 25.281 5.828 1 98.19 262 PHE B C 1
ATOM 4307 O O . PHE B 1 262 ? -5.555 26.484 5.555 1 98.19 262 PHE B O 1
ATOM 4314 N N . ASN B 1 263 ? -4.84 24.594 6.555 1 98.69 263 ASN B N 1
ATOM 4315 C CA . ASN B 1 263 ? -3.662 25.219 7.145 1 98.69 263 ASN B CA 1
ATOM 4316 C C . ASN B 1 263 ? -2.77 25.844 6.082 1 98.69 263 ASN B C 1
ATOM 4318 O O . ASN B 1 263 ? -2.277 26.969 6.262 1 98.69 263 ASN B O 1
ATOM 4322 N N . ALA B 1 264 ? -2.584 25.109 5.039 1 98.38 264 ALA B N 1
ATOM 4323 C CA . ALA B 1 264 ? -1.731 25.578 3.951 1 98.38 264 ALA B CA 1
ATOM 4324 C C . ALA B 1 264 ? -2.26 26.891 3.373 1 98.38 264 ALA B C 1
ATOM 4326 O O . ALA B 1 264 ? -1.515 27.875 3.246 1 98.38 264 ALA B O 1
ATOM 4327 N N . ALA B 1 265 ? -3.504 26.922 3.066 1 97.81 265 ALA B N 1
ATOM 4328 C CA . ALA B 1 265 ? -4.117 28.109 2.469 1 97.81 265 ALA B CA 1
ATOM 4329 C C . ALA B 1 265 ? -4.152 29.266 3.459 1 97.81 265 ALA B C 1
ATOM 4331 O O . ALA B 1 265 ? -3.881 30.406 3.092 1 97.81 265 ALA B O 1
ATOM 4332 N N . PHE B 1 266 ? -4.441 28.984 4.707 1 98.31 266 PHE B N 1
ATOM 4333 C CA . PHE B 1 266 ? -4.465 30 5.75 1 98.31 266 PHE B CA 1
ATOM 4334 C C . PHE B 1 266 ? -3.123 30.719 5.84 1 98.31 266 PHE B C 1
ATOM 4336 O O . PHE B 1 266 ? -3.064 31.953 5.777 1 98.31 266 PHE B O 1
ATOM 4343 N N . LEU B 1 267 ? -2.074 29.953 5.898 1 98.31 267 LEU B N 1
ATOM 4344 C CA . LEU B 1 267 ? -0.736 30.5 6.055 1 98.31 267 LEU B CA 1
ATOM 4345 C C . LEU B 1 267 ? -0.298 31.234 4.789 1 98.31 267 LEU B C 1
ATOM 4347 O O . LEU B 1 267 ? 0.409 32.25 4.863 1 98.31 267 LEU B O 1
ATOM 4351 N N . ALA B 1 268 ? -0.722 30.703 3.67 1 96.75 268 ALA B N 1
ATOM 4352 C CA . ALA B 1 268 ? -0.376 31.328 2.398 1 96.75 268 ALA B CA 1
ATOM 4353 C C . ALA B 1 268 ? -0.937 32.75 2.322 1 96.75 268 ALA B C 1
ATOM 4355 O O . ALA B 1 268 ? -0.311 33.625 1.743 1 96.75 268 ALA B O 1
ATOM 4356 N N . VAL B 1 269 ? -2.107 32.969 2.855 1 96.44 269 VAL B N 1
ATOM 4357 C CA . VAL B 1 269 ? -2.742 34.281 2.828 1 96.44 269 VAL B CA 1
ATOM 4358 C C . VAL B 1 269 ? -2.211 35.125 3.979 1 96.44 269 VAL B C 1
ATOM 4360 O O . VAL B 1 269 ? -2.023 36.344 3.826 1 96.44 269 VAL B O 1
ATOM 4363 N N . LEU B 1 270 ? -1.909 34.531 5.066 1 96.25 270 LEU B N 1
ATOM 4364 C CA . LEU B 1 270 ? -1.413 35.25 6.238 1 96.25 270 LEU B CA 1
ATOM 4365 C C . LEU B 1 270 ? -0.097 35.938 5.934 1 96.25 270 LEU B C 1
ATOM 4367 O O . LEU B 1 270 ? 0.114 37.094 6.355 1 96.25 270 LEU B O 1
ATOM 4371 N N . VAL B 1 271 ? 0.738 35.281 5.191 1 94.88 271 VAL B N 1
ATOM 4372 C CA . VAL B 1 271 ? 2.066 35.844 4.934 1 94.88 271 VAL B CA 1
ATOM 4373 C C . VAL B 1 271 ? 1.967 37 3.949 1 94.88 271 VAL B C 1
ATOM 4375 O O . VAL B 1 271 ? 2.957 37.688 3.689 1 94.88 271 VAL B O 1
ATOM 4378 N N . GLN B 1 272 ? 0.784 37.188 3.422 1 92 272 GLN B N 1
ATOM 4379 C CA . GLN B 1 272 ? 0.515 38.344 2.59 1 92 272 GLN B CA 1
ATOM 4380 C C . GLN B 1 272 ? -0.067 39.5 3.416 1 92 272 GLN B C 1
ATOM 4382 O O . GLN B 1 272 ? -0.519 40.5 2.865 1 92 272 GLN B O 1
ATOM 4387 N N . GLU B 1 273 ? -0.172 39.281 4.699 1 92.25 273 GLU B N 1
ATOM 4388 C CA . GLU B 1 273 ? -0.574 40.281 5.68 1 92.25 273 GLU B CA 1
ATOM 4389 C C . GLU B 1 273 ? -2.031 40.688 5.488 1 92.25 273 GLU B C 1
ATOM 4391 O O . GLU B 1 273 ? -2.367 41.875 5.578 1 92.25 273 GLU B O 1
ATOM 4396 N N . ARG B 1 274 ? -2.805 39.781 5.16 1 93.19 274 ARG B N 1
ATOM 4397 C CA . ARG B 1 274 ? -4.242 40 5.047 1 93.19 274 ARG B CA 1
ATOM 4398 C C . ARG B 1 274 ? -4.926 39.875 6.406 1 93.19 274 ARG B C 1
ATOM 4400 O O . ARG B 1 274 ? -4.305 39.438 7.375 1 93.19 274 ARG B O 1
ATOM 4407 N N . SER B 1 275 ? -6.199 40.344 6.418 1 95.5 275 SER B N 1
ATOM 4408 C CA . SER B 1 275 ? -6.953 40.25 7.664 1 95.5 275 SER B CA 1
ATOM 4409 C C . SER B 1 275 ? -7.195 38.781 8.055 1 95.5 275 SER B C 1
ATOM 4411 O O . SER B 1 275 ? -7.18 37.906 7.195 1 95.5 275 SER B O 1
ATOM 4413 N N . LEU B 1 276 ? -7.398 38.594 9.297 1 97.31 276 LEU B N 1
ATOM 4414 C CA . LEU B 1 276 ? -7.676 37.25 9.797 1 97.31 276 LEU B CA 1
ATOM 4415 C C . LEU B 1 276 ? -8.93 36.688 9.141 1 97.31 276 LEU B C 1
ATOM 4417 O O . LEU B 1 276 ? -8.984 35.469 8.844 1 97.31 276 LEU B O 1
ATOM 4421 N N . GLU B 1 277 ? -9.898 37.5 8.898 1 97.38 277 GLU B N 1
ATOM 4422 C CA . GLU B 1 277 ? -11.125 37.062 8.227 1 97.38 277 GLU B CA 1
ATOM 4423 C C . GLU B 1 277 ? -10.828 36.625 6.801 1 97.38 277 GLU B C 1
ATOM 4425 O O . GLU B 1 277 ? -11.375 35.594 6.352 1 97.38 277 GLU B O 1
ATOM 4430 N N . ASP B 1 278 ? -9.992 37.375 6.137 1 96.12 278 ASP B N 1
ATOM 4431 C CA . ASP B 1 278 ? -9.602 36.969 4.781 1 96.12 278 ASP B CA 1
ATOM 4432 C C . ASP B 1 278 ? -8.844 35.656 4.781 1 96.12 278 ASP B C 1
ATOM 4434 O O . ASP B 1 278 ? -9.031 34.812 3.887 1 96.12 278 ASP B O 1
ATOM 4438 N N . CYS B 1 279 ? -7.973 35.469 5.762 1 97.5 279 CYS B N 1
ATOM 4439 C CA . CYS B 1 279 ? -7.223 34.25 5.891 1 97.5 279 CYS B CA 1
ATOM 4440 C C . CYS B 1 279 ? -8.156 33.062 6.062 1 97.5 279 CYS B C 1
ATOM 4442 O O . CYS B 1 279 ? -8.023 32.031 5.371 1 97.5 279 CYS B O 1
ATOM 4444 N N . LEU B 1 280 ? -9.188 33.156 6.902 1 98.25 280 LEU B N 1
ATOM 4445 C CA . LEU B 1 280 ? -10.156 32.094 7.145 1 98.25 280 LEU B CA 1
ATOM 4446 C C . LEU B 1 280 ? -10.969 31.797 5.891 1 98.25 280 LEU B C 1
ATOM 4448 O O . LEU B 1 280 ? -11.172 30.641 5.535 1 98.25 280 LEU B O 1
ATOM 4452 N N . SER B 1 281 ? -11.375 32.875 5.285 1 97.31 281 SER B N 1
ATOM 4453 C CA . SER B 1 281 ? -12.203 32.719 4.094 1 97.31 281 SER B CA 1
ATOM 4454 C C . SER B 1 281 ? -11.461 31.969 2.996 1 97.31 281 SER B C 1
ATOM 4456 O O . SER B 1 281 ? -12 31.047 2.389 1 97.31 281 SER B O 1
ATOM 4458 N N . ALA B 1 282 ? -10.258 32.375 2.768 1 96.44 282 ALA B N 1
ATOM 4459 C CA . ALA B 1 282 ? -9.445 31.719 1.748 1 96.44 282 ALA B CA 1
ATOM 4460 C C . ALA B 1 282 ? -9.188 30.25 2.107 1 96.44 282 ALA B C 1
ATOM 4462 O O . ALA B 1 282 ? -9.281 29.375 1.247 1 96.44 282 ALA B O 1
ATOM 4463 N N . ALA B 1 283 ? -8.844 30.016 3.375 1 98.12 283 ALA B N 1
ATOM 4464 C CA . ALA B 1 283 ? -8.57 28.656 3.848 1 98.12 283 ALA B CA 1
ATOM 4465 C C . ALA B 1 283 ? -9.781 27.75 3.639 1 98.12 283 ALA B C 1
ATOM 4467 O O . ALA B 1 283 ? -9.648 26.625 3.141 1 98.12 283 ALA B O 1
ATOM 4468 N N . ILE B 1 284 ? -10.945 28.234 3.971 1 97.62 284 ILE B N 1
ATOM 4469 C CA . ILE B 1 284 ? -12.195 27.484 3.852 1 97.62 284 ILE B CA 1
ATOM 4470 C C . ILE B 1 284 ? -12.492 27.203 2.381 1 97.62 284 ILE B C 1
ATOM 4472 O O . ILE B 1 284 ? -12.867 26.094 2.016 1 97.62 284 ILE B O 1
ATOM 4476 N N . GLN B 1 285 ? -12.289 28.188 1.585 1 96.06 285 GLN B N 1
ATOM 4477 C CA . GLN B 1 285 ? -12.57 28.031 0.161 1 96.06 285 GLN B CA 1
ATOM 4478 C C . GLN B 1 285 ? -11.664 26.984 -0.474 1 96.06 285 GLN B C 1
ATOM 4480 O O . GLN B 1 285 ? -12.133 26.125 -1.213 1 96.06 285 GLN B O 1
ATOM 4485 N N . VAL B 1 286 ? -10.398 27.062 -0.212 1 96.81 286 VAL B N 1
ATOM 4486 C CA . VAL B 1 286 ? -9.438 26.125 -0.794 1 96.81 286 VAL B CA 1
ATOM 4487 C C . VAL B 1 286 ? -9.711 24.719 -0.277 1 96.81 286 VAL B C 1
ATOM 4489 O O . VAL B 1 286 ? -9.719 23.75 -1.052 1 96.81 286 VAL B O 1
ATOM 4492 N N . ALA B 1 287 ? -9.969 24.562 1.005 1 97.12 287 ALA B N 1
ATOM 4493 C CA . ALA B 1 287 ? -10.25 23.25 1.583 1 97.12 287 ALA B CA 1
ATOM 4494 C C . ALA B 1 287 ? -11.539 22.656 1.021 1 97.12 287 ALA B C 1
ATOM 4496 O O . ALA B 1 287 ? -11.609 21.469 0.706 1 97.12 287 ALA B O 1
ATOM 4497 N N . SER B 1 288 ? -12.562 23.531 0.896 1 97 288 SER B N 1
ATOM 4498 C CA . SER B 1 288 ? -13.844 23.094 0.357 1 97 288 SER B CA 1
ATOM 4499 C C . SER B 1 288 ? -13.695 22.609 -1.084 1 97 288 SER B C 1
ATOM 4501 O O . SER B 1 288 ? -14.297 21.609 -1.474 1 97 288 SER B O 1
ATOM 4503 N N . ARG B 1 289 ? -12.938 23.312 -1.814 1 95.94 289 ARG B N 1
ATOM 4504 C CA . ARG B 1 289 ? -12.688 22.922 -3.195 1 95.94 289 ARG B CA 1
ATOM 4505 C C . ARG B 1 289 ? -11.922 21.594 -3.252 1 95.94 289 ARG B C 1
ATOM 4507 O O . ARG B 1 289 ? -12.266 20.703 -4.031 1 95.94 289 ARG B O 1
ATOM 4514 N N . ALA B 1 290 ? -10.953 21.484 -2.447 1 95.38 290 ALA B N 1
ATOM 4515 C CA . ALA B 1 290 ? -10.109 20.281 -2.438 1 95.38 290 ALA B CA 1
ATOM 4516 C C . ALA B 1 290 ? -10.922 19.047 -2.104 1 95.38 290 ALA B C 1
ATOM 4518 O O . ALA B 1 290 ? -10.758 18 -2.74 1 95.38 290 ALA B O 1
ATOM 4519 N N . ILE B 1 291 ? -11.867 19.078 -1.194 1 94.5 291 ILE B N 1
ATOM 4520 C CA . ILE B 1 291 ? -12.547 17.875 -0.709 1 94.5 291 ILE B CA 1
ATOM 4521 C C . ILE B 1 291 ? -13.719 17.547 -1.63 1 94.5 291 ILE B C 1
ATOM 4523 O O . ILE B 1 291 ? -14.32 16.469 -1.519 1 94.5 291 ILE B O 1
ATOM 4527 N N . SER B 1 292 ? -14.062 18.453 -2.6 1 95.38 292 SER B N 1
ATOM 4528 C CA . SER B 1 292 ? -15.25 18.266 -3.428 1 95.38 292 SER B CA 1
ATOM 4529 C C . SER B 1 292 ? -14.867 18 -4.879 1 95.38 292 SER B C 1
ATOM 4531 O O . SER B 1 292 ? -15.719 18.047 -5.77 1 95.38 292 SER B O 1
ATOM 4533 N N . THR B 1 293 ? -13.602 17.766 -5.125 1 92.94 293 THR B N 1
ATOM 4534 C CA . THR B 1 293 ? -13.148 17.516 -6.488 1 92.94 293 THR B CA 1
ATOM 4535 C C . THR B 1 293 ? -12.312 16.25 -6.566 1 92.94 293 THR B C 1
ATOM 4537 O O . THR B 1 293 ? -11.641 15.883 -5.602 1 92.94 293 THR B O 1
ATOM 4540 N N . LEU B 1 294 ? -12.367 15.531 -7.762 1 86.19 294 LEU B N 1
ATOM 4541 C CA . LEU B 1 294 ? -11.578 14.359 -8.117 1 86.19 294 LEU B CA 1
ATOM 4542 C C . LEU B 1 294 ? -11.18 14.398 -9.594 1 86.19 294 LEU B C 1
ATOM 4544 O O . LEU B 1 294 ? -12.039 14.359 -10.469 1 86.19 294 LEU B O 1
ATOM 4548 N N . PRO B 1 295 ? -9.883 14.516 -9.828 1 84.56 295 PRO B N 1
ATOM 4549 C CA . PRO B 1 295 ? -8.766 14.617 -8.883 1 84.56 295 PRO B CA 1
ATOM 4550 C C . PRO B 1 295 ? -8.82 15.898 -8.055 1 84.56 295 PRO B C 1
ATOM 4552 O O . PRO B 1 295 ? -9.508 16.844 -8.422 1 84.56 295 PRO B O 1
ATOM 4555 N N . ARG B 1 296 ? -8.125 15.852 -7.012 1 88.25 296 ARG B N 1
ATOM 4556 C CA . ARG B 1 296 ? -8.125 16.969 -6.074 1 88.25 296 ARG B CA 1
ATOM 4557 C C . ARG B 1 296 ? -7.641 18.25 -6.746 1 88.25 296 ARG B C 1
ATOM 4559 O O . ARG B 1 296 ? -6.645 18.25 -7.473 1 88.25 296 ARG B O 1
ATOM 4566 N N . ASP B 1 297 ? -8.461 19.266 -6.5 1 89.94 297 ASP B N 1
ATOM 4567 C CA . ASP B 1 297 ? -8.188 20.609 -7.02 1 89.94 297 ASP B CA 1
ATOM 4568 C C . ASP B 1 297 ? -8.062 21.625 -5.887 1 89.94 297 ASP B C 1
ATOM 4570 O O . ASP B 1 297 ? -8.992 21.797 -5.094 1 89.94 297 ASP B O 1
ATOM 4574 N N . TYR B 1 298 ? -6.91 22.25 -5.789 1 88.44 298 TYR B N 1
ATOM 4575 C CA . TYR B 1 298 ? -6.676 23.203 -4.719 1 88.44 298 TYR B CA 1
ATOM 4576 C C . TYR B 1 298 ? -7.031 24.625 -5.172 1 88.44 298 TYR B C 1
ATOM 4578 O O . TYR B 1 298 ? -7.086 25.547 -4.355 1 88.44 298 TYR B O 1
ATOM 4586 N N . GLY B 1 299 ? -7.18 24.594 -6.371 1 82.62 299 GLY B N 1
ATOM 4587 C CA . GLY B 1 299 ? -7.328 25.922 -6.969 1 82.62 299 GLY B CA 1
ATOM 4588 C C . GLY B 1 299 ? -6.023 26.484 -7.488 1 82.62 299 GLY B C 1
ATOM 4589 O O . GLY B 1 299 ? -4.996 25.797 -7.488 1 82.62 299 GLY B O 1
ATOM 4590 N N . GLY B 1 300 ? -6.008 27.562 -8.32 1 79.25 300 GLY B N 1
ATOM 4591 C CA . GLY B 1 300 ? -4.828 28.25 -8.82 1 79.25 300 GLY B CA 1
ATOM 4592 C C . GLY B 1 300 ? -4.254 29.25 -7.836 1 79.25 300 GLY B C 1
ATOM 4593 O O . GLY B 1 300 ? -4.676 29.297 -6.68 1 79.25 300 GLY B O 1
ATOM 4594 N N . PRO B 1 301 ? -3.219 29.906 -8.25 1 77.31 301 PRO B N 1
ATOM 4595 C CA . PRO B 1 301 ? -2.578 30.906 -7.395 1 77.31 301 PRO B CA 1
ATOM 4596 C C . PRO B 1 301 ? -3.58 31.859 -6.762 1 77.31 301 PRO B C 1
ATOM 4598 O O . PRO B 1 301 ? -4.523 32.312 -7.426 1 77.31 301 PRO B O 1
ATOM 4601 N N . ILE B 1 302 ? -3.516 31.922 -5.434 1 68.56 302 ILE B N 1
ATOM 4602 C CA . ILE B 1 302 ? -4.387 32.812 -4.691 1 68.56 302 ILE B CA 1
ATOM 4603 C C . ILE B 1 302 ? -4.102 34.281 -5.105 1 68.56 302 ILE B C 1
ATOM 4605 O O . ILE B 1 302 ? -2.957 34.719 -5.047 1 68.56 302 ILE B O 1
ATOM 4609 N N . GLN B 1 303 ? -4.98 34.906 -6 1 62.38 303 GLN B N 1
ATOM 4610 C CA . GLN B 1 303 ? -4.863 36.312 -6.406 1 62.38 303 GLN B CA 1
ATOM 4611 C C . GLN B 1 303 ? -5.758 37.219 -5.559 1 62.38 303 GLN B C 1
ATOM 4613 O O . GLN B 1 303 ? -6.898 36.844 -5.254 1 62.38 303 GLN B O 1
ATOM 4618 N N . PHE B 1 304 ? -5.164 38.031 -4.652 1 55.44 304 PHE B N 1
ATOM 4619 C CA . PHE B 1 304 ? -6.016 39.031 -3.986 1 55.44 304 PHE B CA 1
ATOM 4620 C C . PHE B 1 304 ? -6.109 40.312 -4.801 1 55.44 304 PHE B C 1
ATOM 4622 O O . PHE B 1 304 ? -5.125 40.719 -5.41 1 55.44 304 PHE B O 1
ATOM 4629 N N . GLU B 1 305 ? -7.195 40.5 -5.484 1 47.41 305 GLU B N 1
ATOM 4630 C CA . GLU B 1 305 ? -7.406 41.812 -6.102 1 47.41 305 GLU B CA 1
ATOM 4631 C C . GLU B 1 305 ? -6.988 42.938 -5.164 1 47.41 305 GLU B C 1
ATOM 4633 O O . GLU B 1 305 ? -7.375 42.969 -3.996 1 47.41 305 GLU B O 1
ATOM 4638 N N . ASP B 1 306 ? -5.824 43.531 -5.312 1 44.09 306 ASP B N 1
ATOM 4639 C CA . ASP B 1 306 ? -5.48 44.781 -4.641 1 44.09 306 ASP B CA 1
ATOM 4640 C C . ASP B 1 306 ? -6.688 45.719 -4.559 1 44.09 306 ASP B C 1
ATOM 4642 O O . ASP B 1 306 ? -7.473 45.812 -5.508 1 44.09 306 ASP B O 1
ATOM 4646 N N . ALA B 1 307 ? -7.34 46.031 -3.449 1 41.25 307 ALA B N 1
ATOM 4647 C CA . ALA B 1 307 ? -8.203 47.188 -3.342 1 41.25 307 ALA B CA 1
ATOM 4648 C C . ALA B 1 307 ? -7.645 48.375 -4.16 1 41.25 307 ALA B C 1
ATOM 4650 O O . ALA B 1 307 ? -6.574 48.875 -3.855 1 41.25 307 ALA B O 1
ATOM 4651 N N . ALA B 1 308 ? -7.902 48.594 -5.414 1 38.31 308 ALA B N 1
ATOM 4652 C CA . ALA B 1 308 ? -7.738 49.844 -6.137 1 38.31 308 ALA B CA 1
ATOM 4653 C C . ALA B 1 308 ? -8.164 51.031 -5.273 1 38.31 308 ALA B C 1
ATOM 4655 O O . ALA B 1 308 ? -9.242 51.031 -4.668 1 38.31 308 ALA B O 1
ATOM 4656 N N . HIS B 1 309 ? -7.223 52 -4.965 1 36.94 309 HIS B N 1
ATOM 4657 C CA . HIS B 1 309 ? -7.426 53.438 -4.762 1 36.94 309 HIS B CA 1
ATOM 4658 C C . HIS B 1 309 ? -8.43 54 -5.762 1 36.94 309 HIS B C 1
ATOM 4660 O O . HIS B 1 309 ? -8.195 53.938 -6.973 1 36.94 309 HIS B O 1
ATOM 4666 N N . GLU B 1 310 ? -9.664 54.031 -5.566 1 33.53 310 GLU B N 1
ATOM 4667 C CA . GLU B 1 310 ? -10.492 55.125 -6.047 1 33.53 310 GLU B CA 1
ATOM 4668 C C . GLU B 1 310 ? -9.859 56.469 -5.723 1 33.53 310 GLU B C 1
ATOM 4670 O O . GLU B 1 310 ? -9.914 56.938 -4.578 1 33.53 310 GLU B O 1
ATOM 4675 N N . ARG B 1 311 ? -8.703 56.844 -6.18 1 25.52 311 ARG B N 1
ATOM 4676 C CA . ARG B 1 311 ? -8.641 58.25 -6.516 1 25.52 311 ARG B CA 1
ATOM 4677 C C . ARG B 1 311 ? -9.578 58.594 -7.672 1 25.52 311 ARG B C 1
ATOM 4679 O O . ARG B 1 311 ? -9.625 57.875 -8.672 1 25.52 311 ARG B O 1
ATOM 4686 N N . ALA B 1 312 ? -10.117 59.875 -7.547 1 24.2 312 ALA B N 1
ATOM 4687 C CA . ALA B 1 312 ? -10.516 60.906 -8.508 1 24.2 312 ALA B CA 1
ATOM 4688 C C . ALA B 1 312 ? -9.305 61.469 -9.242 1 24.2 312 ALA B C 1
ATOM 4690 O O . ALA B 1 312 ? -8.258 61.688 -8.633 1 24.2 312 ALA B O 1
#

Organism: Mesorhizobium plurifarium (NCBI:txid69974)

Solvent-accessible surface area (backbone atoms only — not comparable to full-atom values): 31646 Å² total; per-residue (Å²): 122,48,32,38,34,34,33,31,34,49,33,39,30,39,37,37,27,58,52,77,70,87,73,64,84,62,38,72,43,81,27,82,41,71,48,82,43,80,19,43,51,30,34,33,20,50,54,42,29,56,52,33,68,50,78,68,49,58,30,44,48,31,10,68,38,72,64,18,51,49,52,38,60,76,49,43,79,63,35,68,62,42,47,70,36,91,41,48,43,24,39,34,40,31,40,28,29,88,87,66,44,43,28,33,42,27,33,65,50,24,38,40,69,34,31,54,69,51,39,61,68,51,54,54,56,76,71,33,39,69,13,40,34,40,40,24,29,47,67,49,21,50,41,26,52,77,39,42,68,61,48,50,50,52,30,55,76,34,46,30,42,32,31,42,31,46,68,76,44,84,88,43,86,40,73,68,53,36,51,49,51,49,57,54,41,35,71,21,43,31,39,55,39,38,43,68,58,37,15,59,65,49,72,32,88,49,54,70,60,11,41,51,54,51,42,70,58,27,33,90,61,25,28,31,38,34,41,42,69,77,64,16,34,38,34,32,41,55,85,62,51,78,47,75,43,76,38,78,92,70,68,79,70,46,68,82,56,37,68,28,32,22,52,32,40,26,51,62,37,42,44,66,69,51,53,71,67,54,17,49,47,48,8,45,51,34,22,52,41,27,20,47,34,88,74,71,38,62,51,65,60,83,75,75,79,72,82,73,77,81,72,131,121,46,32,39,33,32,34,33,33,47,33,39,30,38,38,36,27,58,52,74,70,86,73,64,83,62,38,74,42,80,28,81,40,72,47,80,42,79,19,41,51,29,34,34,21,49,52,42,29,55,51,33,69,50,77,68,47,57,30,46,48,32,9,69,39,72,64,18,53,50,52,37,59,74,49,44,79,61,36,68,63,42,48,71,35,90,42,48,43,24,38,33,40,30,40,28,27,87,88,67,46,43,27,34,44,28,33,64,49,25,38,42,68,34,32,54,70,52,38,61,68,52,54,53,55,76,71,32,40,68,14,40,33,40,40,24,32,48,67,49,21,50,41,25,53,77,39,42,68,60,48,50,50,51,30,55,74,35,45,30,40,31,30,40,32,47,67,77,44,84,86,43,86,40,70,68,51,38,52,50,51,50,57,54,40,34,72,21,44,31,39,55,38,39,43,68,58,38,15,59,66,50,71,32,87,47,54,70,59,11,42,51,54,50,44,71,56,27,33,90,61,26,30,32,37,34,41,43,69,77,63,16,34,37,34,31,39,55,86,63,49,78,46,76,43,76,38,77,91,72,68,79,70,46,67,83,56,37,68,28,32,23,51,32,39,24,51,61,38,42,43,66,71,51,54,69,67,55,18,50,49,49,8,45,51,34,22,52,41,28,19,45,34,86,73,73,38,62,53,64,60,84,75,74,79,72,83,73,78,83,70,135

Sequence (624 aa):
MRPLAVIGNVNVDLIVGPVAPWPKAGTETVVDHDDLRVGGQAGNTALAWQALGIDFEIAANIGDDQFGRWLREAFGGRAQKWPVCPEGTTLSVGMTHPDGERTFFTTRGHLPRFSLADVLAVLDGNRLSGGYALLCGSFLTDGLTRDYDAFFDWAEAHRIAVALDTGWPIDGWTEANCAAARNWLSRCELALFNEVETTTLAGLASPAEAARKIRDGMRNGATVVVKRGPDGAIAIGADGKFIEVPAPRVTVVDTIGAGDVFNAAFLAVLVQERSLEDCLSAAIQVASRAISTLPRDYGGPIQFEDAAHERAMRPLAVIGNVNVDLIVGPVAPWPKAGTETVVDHDDLRVGGQAGNTALAWQALGIDFEIAANIGDDQFGRWLREAFGGRAQKWPVCPEGTTLSVGMTHPDGERTFFTTRGHLPRFSLADVLAVLDGNRLSGGYALLCGSFLTDGLTRDYDAFFDWAEAHRIAVALDTGWPIDGWTEANCAAARNWLSRCELALFNEVETTTLAGLASPAEAARKIRDGMRNGATVVVKRGPDGAIAIGADGKFIEVPAPRVTVVDTIGAGDVFNAAFLAVLVQERSLEDCLSAAIQVASRAISTLPRDYGGPIQFEDAAHERA

InterPro domains:
  IPR002173 Carbohydrate/purine kinase, PfkB, conserved site [PS00583] (39-63)
  IPR002173 Carbohydrate/purine kinase, PfkB, conserved site [PS00584] (254-267)
  IPR011611 Carbohydrate kinase PfkB [PF00294] (4-292)
  IPR029056 Ribokinase-like [G3DSA:3.40.1190.20] (4-294)
  IPR029056 Ribokinase-like [SSF53613] (2-293)